Protein AF-A0A5B9PBI0-F1 (afdb_monomer_lite)

Secondary structure (DSSP, 8-state):
----S--HHHHHHHHHHHT--GGG-SPPPHHHHHHHHHHHHH--SSSSPPPHHHHHHHHHHHHTTPPB-B--SSS-----GGGB--B-GGG--HHHHHHHHHHHHHHHHHHHHHB-HHHHHHHHHTT--TTSPPPHHHHHHHHHHHHS-EEEEBSSPPPHHHHHHHHHTTEEEE----PPTT----SS--HHHIIIIIGGGGGSHHHHHHHHHHHHHHHHHHHHHHHHHTT---HHHHHHHHHHHHHHHHHHHHHHIIIIITEEEEETTEEEE--HHHHT-HHHHHHHHH-SSSEEEEE-TTSHHHHHHHHTB---SSS--SEEEEES-HHHHTT--HHHHHHHHHHHTTS--B-TTEEPTT-EEEE--TT-EETTHHHHHHHTT----HHHHHHHHHHHHHHHH---GGGGGGSSSPPPPPPHHHHHHHHHHH-

Radius of gyration: 23.29 Å; chains: 1; bounding box: 59×55×71 Å

Sequence (435 aa):
MSISIFNQDDYQRFADQNGIELSAVGPIPHDELVALLSQTLDNEDVPWPIPVEKRQSYLEACAAGEQFSIGEFTDLTVDLKHYANSQNYDGYTFEEHLSWACLVAQQQKTKHEFACREYLQGEALFEIGAAMIPNYWLLNARIYQQTGWQLATVKEIIPAELFFTCHSRRFFPVTTFMRPLGTDYLEEPDIGHDVAGHVATFTIPAVANVMQNHGRARDLIYERRDQRLVGVTDAIEIQAINKHADQLLTYAGRIYWFTVEFGLVMQDGEVRDFGAGILSSPGETKYSIQNDESNRILIDPQQDADLLRLANTDYLISEFQKTYFVSESFDRLDTLTPQRILEASEKAMSLPDFTWREIVPGDRVLNVGRTATSVNEKYYRLMAGQQMDDCLRRTALGNLKMFAEGFDRELLKQFRAAPPEIPDNALDWYRASQT

Foldseek 3Di:
DPDDPDDPVRLVVLCVVLV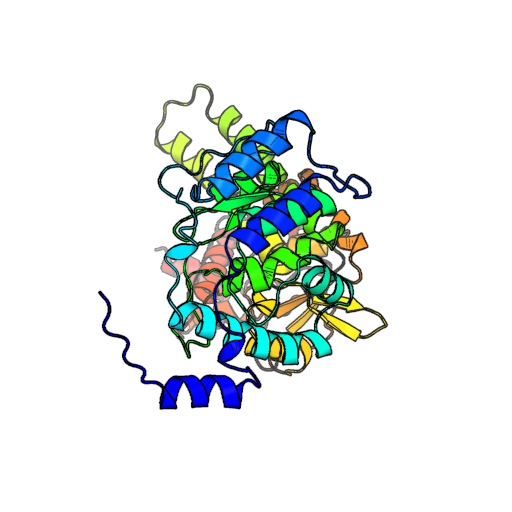HDLVLQDADDLVRVLVLLLVLQPDPVFPFRQDPVVSVVLSVCSNVQHFAAKDDSDPDDADPDPFTDTANPVPDDSQLSSQLLSLLSLLCVLCVVFADPLLVVLCVQLVSHSRGQDRQSNSQSSLCRHQVAGEGEGAWDDDLLRQLLCLLVRYHYAYRGGDGRPDQDDLIDHSLLRPQQQSSLSSLVLLSLLSNQLSVLLVVLVVVLVVLCVPDDDPVSNVVSVVLSVLLNLLLVLLCCLPQAQAWEDDPNAIHDNHSVQSSHSVLSCCSGPNQAAWEFEDQLLALQRSLLSSQEDFDSPDRQRYHYYYHHSVSSNSSGSVSSSVSSVLSLQDQHAYSQEDFPPTRTPHRHPSHDHRAVLLVCVLVVHDDPPRSVCRLLVLLVSVLVDGDQVSLVSHSHRGDDHDPVSNVSSVVVVD

InterPro domains:
  IPR001273 Aromatic amino acid hydroxylase [PTHR11473] (91-333)
  IPR019774 Aromatic amino acid hydroxylase, C-terminal [PF00351] (74-332)
  IPR019774 Aromatic amino acid hydroxylase, C-terminal [PS51410] (92-390)
  IPR036329 Aromatic amino acid monoxygenase, C-terminal domain superfamily [SSF56534] (79-364)
  IPR036951 Aromatic amino acid hydroxylase superfamily [G3DSA:1.10.800.10] (71-379)

Structure (mmCIF, N/CA/C/O backbone):
data_AF-A0A5B9PBI0-F1
#
_entry.id   AF-A0A5B9PBI0-F1
#
loop_
_atom_site.group_PDB
_atom_site.id
_atom_site.type_symbol
_atom_site.label_atom_id
_atom_site.label_alt_id
_atom_site.label_comp_id
_atom_site.label_asym_id
_atom_site.label_entity_id
_atom_site.label_seq_id
_atom_site.pdbx_PDB_ins_code
_atom_site.Cartn_x
_atom_site.Cartn_y
_atom_site.Cartn_z
_atom_site.occupancy
_atom_site.B_iso_or_equiv
_atom_site.auth_seq_id
_atom_site.auth_comp_id
_atom_site.auth_asym_id
_atom_site.auth_atom_id
_atom_site.pdbx_PDB_model_num
ATOM 1 N N . MET A 1 1 ? 32.936 1.808 -3.211 1.00 37.88 1 MET A N 1
ATOM 2 C CA . MET A 1 1 ? 33.162 0.489 -3.834 1.00 37.88 1 MET A CA 1
ATOM 3 C C . MET A 1 1 ? 32.869 -0.562 -2.783 1.00 37.88 1 MET A C 1
ATOM 5 O O . MET A 1 1 ? 33.716 -0.800 -1.930 1.00 37.88 1 MET A O 1
ATOM 9 N N . SER A 1 2 ? 31.646 -1.095 -2.776 1.00 44.25 2 SER A N 1
ATOM 10 C CA . SER A 1 2 ? 31.356 -2.322 -2.033 1.00 44.25 2 SER A CA 1
ATOM 11 C C . SER A 1 2 ? 32.075 -3.460 -2.758 1.00 44.25 2 SER A C 1
ATOM 13 O O . SER A 1 2 ? 31.956 -3.572 -3.978 1.00 44.25 2 SER A O 1
ATOM 15 N N . ILE A 1 3 ? 32.903 -4.226 -2.052 1.00 54.62 3 ILE A N 1
ATOM 16 C CA . ILE A 1 3 ? 33.496 -5.448 -2.599 1.00 54.62 3 ILE A CA 1
ATOM 17 C C . ILE A 1 3 ? 32.360 -6.467 -2.597 1.00 54.62 3 ILE A C 1
ATOM 19 O O . ILE A 1 3 ? 31.898 -6.827 -1.515 1.00 54.62 3 ILE A O 1
ATOM 23 N N . SER A 1 4 ? 31.890 -6.888 -3.776 1.00 67.62 4 SER A N 1
ATOM 24 C CA . SER A 1 4 ? 30.885 -7.951 -3.843 1.00 67.62 4 SER A CA 1
ATOM 25 C C . SER A 1 4 ? 31.421 -9.188 -3.125 1.00 67.62 4 SER A C 1
ATOM 27 O O . SER A 1 4 ? 32.559 -9.614 -3.345 1.00 67.62 4 SER A O 1
ATOM 29 N N . ILE A 1 5 ? 30.606 -9.721 -2.220 1.00 80.62 5 ILE A N 1
ATOM 30 C CA . ILE A 1 5 ? 30.918 -10.925 -1.447 1.00 80.62 5 ILE A CA 1
ATOM 31 C C . ILE A 1 5 ? 30.677 -12.204 -2.258 1.00 80.62 5 ILE A C 1
ATOM 33 O O . ILE A 1 5 ? 31.094 -13.278 -1.825 1.00 80.62 5 ILE A O 1
ATOM 37 N N . PHE A 1 6 ? 30.028 -12.088 -3.420 1.00 86.62 6 PHE A N 1
ATOM 38 C CA . PHE A 1 6 ? 29.680 -13.193 -4.300 1.00 86.62 6 PHE A CA 1
ATOM 39 C C . PHE A 1 6 ? 30.670 -13.305 -5.461 1.00 86.62 6 PHE A C 1
ATOM 41 O O . PHE A 1 6 ? 31.117 -12.314 -6.043 1.00 86.62 6 PHE A O 1
ATOM 48 N N . ASN A 1 7 ? 31.015 -14.542 -5.810 1.00 89.75 7 ASN A N 1
ATOM 49 C CA . ASN A 1 7 ? 31.780 -14.844 -7.018 1.00 89.75 7 ASN A CA 1
ATOM 50 C C . ASN A 1 7 ? 30.854 -15.368 -8.136 1.00 89.75 7 ASN A C 1
ATOM 52 O O . ASN A 1 7 ? 29.651 -15.534 -7.947 1.00 89.75 7 ASN A O 1
ATOM 56 N N . GLN A 1 8 ? 31.423 -15.648 -9.312 1.00 90.38 8 GLN A N 1
ATOM 57 C CA . GLN A 1 8 ? 30.668 -16.161 -10.464 1.00 90.38 8 GLN A CA 1
ATOM 58 C C . GLN A 1 8 ? 29.930 -17.483 -10.185 1.00 90.38 8 GLN A C 1
ATOM 60 O O . GLN A 1 8 ? 28.803 -17.654 -10.645 1.00 90.38 8 GLN A O 1
ATOM 65 N N . ASP A 1 9 ? 30.511 -18.389 -9.394 1.00 92.62 9 ASP A N 1
ATOM 66 C CA . ASP A 1 9 ? 29.863 -19.659 -9.043 1.00 92.62 9 ASP A CA 1
ATOM 67 C C . ASP A 1 9 ? 28.656 -19.439 -8.115 1.00 92.62 9 ASP A C 1
ATOM 69 O O . ASP A 1 9 ? 27.675 -20.184 -8.174 1.00 92.62 9 ASP A O 1
ATOM 73 N N . ASP A 1 10 ? 28.704 -18.416 -7.256 1.00 93.88 10 ASP A N 1
ATOM 74 C CA . ASP A 1 10 ? 27.564 -18.036 -6.421 1.00 93.88 10 ASP A CA 1
ATOM 75 C C . ASP A 1 10 ? 26.436 -17.427 -7.265 1.00 93.88 10 ASP A C 1
ATOM 77 O O . ASP A 1 10 ? 25.282 -17.823 -7.100 1.00 93.88 10 ASP A O 1
ATOM 81 N N . TYR A 1 11 ? 26.753 -16.545 -8.221 1.00 94.69 11 TYR A N 1
ATOM 82 C CA . TYR A 1 11 ? 25.757 -15.999 -9.152 1.00 94.69 11 TYR A CA 1
ATOM 83 C C . TYR A 1 11 ? 25.074 -17.088 -9.977 1.00 94.69 11 TYR A C 1
ATOM 85 O O . TYR A 1 11 ? 23.845 -17.105 -10.064 1.00 94.69 11 TYR A O 1
ATOM 93 N N . GLN A 1 12 ? 25.847 -18.034 -10.522 1.00 95.25 12 GLN A N 1
ATOM 94 C CA . GLN A 1 12 ? 25.289 -19.159 -11.272 1.00 95.25 12 GLN A CA 1
ATOM 95 C C . GLN A 1 12 ? 24.350 -19.994 -10.399 1.00 95.25 12 GLN A C 1
ATOM 97 O O . GLN A 1 12 ? 23.269 -20.368 -10.844 1.00 95.25 12 GLN A O 1
ATOM 102 N N . ARG A 1 13 ? 24.701 -20.218 -9.126 1.00 95.25 13 ARG A N 1
ATOM 103 C CA . ARG A 1 13 ? 23.843 -20.954 -8.188 1.00 95.25 13 ARG A CA 1
ATOM 104 C C . ARG A 1 13 ? 22.501 -20.257 -7.959 1.00 95.25 13 ARG A C 1
ATOM 106 O O . ARG A 1 13 ? 21.473 -20.930 -7.978 1.00 95.25 13 ARG A O 1
ATOM 113 N N . PHE A 1 14 ? 22.499 -18.940 -7.743 1.00 94.50 14 PHE A N 1
ATOM 114 C CA . PHE A 1 14 ? 21.257 -18.173 -7.589 1.00 94.50 14 PHE A CA 1
ATOM 115 C C . PHE A 1 14 ? 20.403 -18.210 -8.858 1.00 94.50 14 PHE A C 1
ATOM 117 O O . PHE A 1 14 ? 19.185 -18.384 -8.777 1.00 94.50 14 PHE A O 1
ATOM 124 N N . ALA A 1 15 ? 21.034 -18.092 -10.024 1.00 94.00 15 ALA A N 1
ATOM 125 C CA . ALA A 1 15 ? 20.343 -18.148 -11.301 1.00 94.00 15 ALA A CA 1
ATOM 126 C C . ALA A 1 15 ? 19.717 -19.527 -11.557 1.00 94.00 15 ALA A C 1
ATOM 128 O O . ALA A 1 15 ? 18.517 -19.611 -11.820 1.00 94.00 15 ALA A O 1
ATOM 129 N N . ASP A 1 16 ? 20.473 -20.609 -11.353 1.00 94.94 16 ASP A N 1
ATOM 130 C CA . ASP A 1 16 ? 20.004 -21.989 -11.532 1.00 94.94 16 ASP A CA 1
ATOM 131 C C . ASP A 1 16 ? 18.820 -22.321 -10.612 1.00 94.94 16 ASP A C 1
ATOM 133 O O . ASP A 1 16 ? 17.833 -22.916 -11.046 1.00 94.94 16 ASP A O 1
ATOM 137 N N . GLN A 1 17 ? 18.876 -21.901 -9.341 1.00 93.69 17 GLN A N 1
ATOM 138 C CA . GLN A 1 17 ? 17.787 -22.110 -8.374 1.00 93.69 17 GLN A CA 1
ATOM 139 C C . GLN A 1 17 ? 16.475 -21.440 -8.801 1.00 93.69 17 GLN A C 1
ATOM 141 O O . GLN A 1 17 ? 15.384 -21.909 -8.455 1.00 93.69 17 GLN A O 1
ATOM 146 N N . ASN A 1 18 ? 16.572 -20.347 -9.554 1.00 92.38 18 ASN A N 1
ATOM 147 C CA . ASN A 1 18 ? 15.430 -19.547 -9.968 1.00 92.38 18 ASN A CA 1
ATOM 148 C C . ASN A 1 18 ? 15.062 -19.731 -11.447 1.00 92.38 18 ASN A C 1
ATOM 150 O O . ASN A 1 18 ? 14.018 -19.231 -11.855 1.00 92.38 18 ASN A O 1
ATOM 154 N N . GLY A 1 19 ? 15.826 -20.523 -12.208 1.00 93.56 19 GLY A N 1
ATOM 155 C CA . GLY A 1 19 ? 15.588 -20.771 -13.632 1.00 93.56 19 GLY A CA 1
ATOM 156 C C . GLY A 1 19 ? 15.931 -19.572 -14.520 1.00 93.56 19 GLY A C 1
ATOM 157 O O . GLY A 1 19 ? 15.242 -19.334 -15.506 1.00 93.56 19 GLY A O 1
ATOM 158 N N . ILE A 1 20 ? 16.953 -18.801 -14.145 1.00 94.25 20 ILE A N 1
ATOM 159 C CA . ILE A 1 20 ? 17.380 -17.576 -14.831 1.00 94.25 20 ILE A CA 1
ATOM 160 C C . ILE A 1 20 ? 18.617 -17.876 -15.676 1.00 94.25 20 ILE A C 1
ATOM 162 O O . ILE A 1 20 ? 19.564 -18.501 -15.203 1.00 94.25 20 ILE A O 1
ATOM 166 N N . GLU A 1 21 ? 18.651 -17.386 -16.914 1.00 93.44 21 GLU A N 1
ATOM 167 C CA . GLU A 1 21 ? 19.882 -17.371 -17.705 1.00 93.44 21 GLU A CA 1
ATOM 168 C C . GLU A 1 21 ? 20.699 -16.118 -17.370 1.00 93.44 21 GLU A C 1
ATOM 170 O O . GLU A 1 21 ? 20.256 -15.003 -17.639 1.00 93.44 21 GLU A O 1
ATOM 175 N N . LEU A 1 22 ? 21.910 -16.273 -16.817 1.00 93.00 22 LEU A N 1
ATOM 176 C CA . LEU A 1 22 ? 22.753 -15.129 -16.427 1.00 93.00 22 LEU A CA 1
ATOM 177 C C . LEU A 1 22 ? 23.044 -14.163 -17.586 1.00 93.00 22 LEU A C 1
ATOM 179 O O . LEU A 1 22 ? 23.183 -12.967 -17.360 1.00 93.00 22 LEU A O 1
ATOM 183 N N . SER A 1 23 ? 23.121 -14.659 -18.824 1.00 91.50 23 SER A N 1
ATOM 184 C CA . SER A 1 23 ? 23.330 -13.825 -20.015 1.00 91.50 23 SER A CA 1
ATOM 185 C C . SER A 1 23 ? 22.153 -12.907 -20.343 1.00 91.50 23 SER A C 1
ATOM 187 O O . SER A 1 23 ? 22.334 -11.960 -21.102 1.00 91.50 23 SER A O 1
ATOM 189 N N . ALA A 1 24 ? 20.966 -13.190 -19.803 1.00 90.06 24 ALA A N 1
ATOM 190 C CA . ALA A 1 24 ? 19.782 -12.348 -19.937 1.00 90.06 24 ALA A CA 1
ATOM 191 C C . ALA A 1 24 ? 19.660 -11.311 -18.804 1.00 90.06 24 ALA A C 1
ATOM 193 O O . ALA A 1 24 ? 18.776 -10.460 -18.859 1.00 90.06 24 ALA A O 1
ATOM 194 N N . VAL A 1 25 ? 20.527 -11.377 -17.784 1.00 94.44 25 VAL A N 1
ATOM 195 C CA . VAL A 1 25 ? 20.529 -10.443 -16.654 1.00 94.44 25 VAL A CA 1
ATOM 196 C C . VAL A 1 25 ? 21.421 -9.252 -16.975 1.00 94.44 25 VAL A C 1
ATOM 198 O O . VAL A 1 25 ? 22.635 -9.381 -17.135 1.00 94.44 25 VAL A O 1
ATOM 201 N N . GLY A 1 26 ? 20.822 -8.070 -17.021 1.00 90.94 26 GLY A N 1
ATOM 202 C CA . GLY A 1 26 ? 21.543 -6.826 -17.249 1.00 90.94 26 GLY A CA 1
ATOM 203 C C . GLY A 1 26 ? 20.601 -5.674 -17.571 1.00 90.94 26 GLY A C 1
ATOM 204 O O . GLY A 1 26 ? 19.405 -5.896 -17.742 1.00 90.94 26 GLY A O 1
ATOM 205 N N . PRO A 1 27 ? 21.110 -4.438 -17.627 1.00 93.38 27 PRO A N 1
ATOM 206 C CA . PRO A 1 27 ? 20.304 -3.300 -18.037 1.00 93.38 27 PRO A CA 1
ATOM 207 C C . PRO A 1 27 ? 19.890 -3.436 -19.505 1.00 93.38 27 PRO A C 1
ATOM 209 O O . PRO A 1 27 ? 20.622 -4.005 -20.321 1.00 93.38 27 PRO A O 1
ATOM 212 N N . ILE A 1 28 ? 18.743 -2.854 -19.852 1.00 92.88 28 ILE A N 1
ATOM 213 C CA . ILE A 1 28 ? 18.378 -2.659 -21.256 1.00 92.88 28 ILE A CA 1
ATOM 214 C C . ILE A 1 28 ? 19.453 -1.797 -21.950 1.00 92.88 28 ILE A C 1
ATOM 216 O O . ILE A 1 28 ? 19.866 -0.778 -21.387 1.00 92.88 28 ILE A O 1
ATOM 220 N N . PRO A 1 29 ? 19.931 -2.162 -23.156 1.00 94.38 29 PRO A N 1
ATOM 221 C CA . PRO A 1 29 ? 20.847 -1.313 -23.912 1.00 94.38 29 PRO A CA 1
ATOM 222 C C . PRO A 1 29 ? 20.249 0.074 -24.182 1.00 94.38 29 PRO A C 1
ATOM 224 O O . PRO A 1 29 ? 19.087 0.183 -24.565 1.00 94.38 29 PRO A O 1
ATOM 227 N N . HIS A 1 30 ? 21.050 1.137 -24.044 1.00 95.62 30 HIS A N 1
ATOM 228 C CA . HIS A 1 30 ? 20.573 2.526 -24.173 1.00 95.62 30 HIS A CA 1
ATOM 229 C C . HIS A 1 30 ? 19.847 2.809 -25.496 1.00 95.62 30 HIS A C 1
ATOM 231 O O . HIS A 1 30 ? 18.765 3.389 -25.500 1.00 95.62 30 HIS A O 1
ATOM 237 N N . ASP A 1 31 ? 20.395 2.347 -26.623 1.00 97.06 31 ASP A N 1
ATOM 238 C CA . ASP A 1 31 ? 19.772 2.543 -27.940 1.00 97.06 31 ASP A CA 1
ATOM 239 C C . ASP A 1 31 ? 18.413 1.827 -28.051 1.00 97.06 31 ASP A C 1
ATOM 241 O O . ASP A 1 31 ? 17.484 2.339 -28.678 1.00 97.06 31 ASP A O 1
ATOM 245 N N . GLU A 1 32 ? 18.278 0.657 -27.417 1.00 96.50 32 GLU A N 1
ATOM 246 C CA . GLU A 1 32 ? 17.023 -0.099 -27.363 1.00 96.50 32 GLU A CA 1
ATOM 247 C C . GLU A 1 32 ? 16.000 0.603 -26.463 1.00 96.50 32 GLU A C 1
ATOM 249 O O . GLU A 1 32 ? 14.848 0.771 -26.863 1.00 96.50 32 GLU A O 1
ATOM 254 N N . LEU A 1 33 ? 16.431 1.092 -25.296 1.00 96.88 33 LEU A N 1
ATOM 255 C CA . LEU A 1 33 ? 15.607 1.887 -24.386 1.00 96.88 33 LEU A CA 1
ATOM 256 C C . LEU A 1 33 ? 15.020 3.115 -25.087 1.00 96.88 33 LEU A C 1
ATOM 258 O O . LEU A 1 33 ? 13.811 3.333 -25.026 1.00 96.88 33 LEU A O 1
ATOM 262 N N . VAL A 1 34 ? 15.857 3.903 -25.765 1.00 98.25 34 VAL A N 1
ATOM 263 C CA . VAL A 1 34 ? 15.421 5.120 -26.466 1.00 98.25 34 VAL A CA 1
ATOM 264 C C . VAL A 1 34 ? 14.460 4.778 -27.608 1.00 98.25 34 VAL A C 1
ATOM 266 O O . VAL A 1 34 ? 13.448 5.461 -27.779 1.00 98.25 34 VAL A O 1
ATOM 269 N N . ALA A 1 35 ? 14.720 3.703 -28.359 1.00 98.31 35 ALA A N 1
ATOM 270 C CA . ALA A 1 35 ? 13.834 3.253 -29.431 1.00 98.31 35 ALA A CA 1
ATOM 271 C C . ALA A 1 35 ? 12.460 2.800 -28.905 1.00 98.31 35 ALA A C 1
ATOM 273 O O . ALA A 1 35 ? 11.428 3.236 -29.424 1.00 98.31 35 ALA A O 1
ATOM 274 N N . LEU A 1 36 ? 12.433 1.977 -27.850 1.00 97.50 36 LEU A N 1
ATOM 275 C CA . LEU A 1 36 ? 11.195 1.527 -27.206 1.00 97.50 36 LEU A CA 1
ATOM 276 C C . LEU A 1 36 ? 10.428 2.687 -26.577 1.00 97.50 36 LEU A C 1
ATOM 278 O O . LEU A 1 36 ? 9.198 2.732 -26.668 1.00 97.50 36 LEU A O 1
ATOM 282 N N . LEU A 1 37 ? 11.136 3.634 -25.956 1.00 98.25 37 LEU A N 1
ATOM 283 C CA . LEU A 1 37 ? 10.512 4.817 -25.385 1.00 98.25 37 LEU A CA 1
ATOM 284 C C . LEU A 1 37 ? 9.871 5.659 -26.487 1.00 98.25 37 LEU A C 1
ATOM 286 O O . LEU A 1 37 ? 8.696 5.980 -26.365 1.00 98.25 37 LEU A O 1
ATOM 290 N N . SER A 1 38 ? 10.579 5.943 -27.585 1.00 98.38 38 SER A N 1
ATOM 291 C CA . SER A 1 38 ? 10.011 6.672 -28.728 1.00 98.38 38 SER A CA 1
ATOM 292 C C . SER A 1 38 ? 8.742 5.997 -29.252 1.00 98.38 38 SER A C 1
ATOM 294 O O . SER A 1 38 ? 7.718 6.656 -29.405 1.00 98.38 38 SER A O 1
ATOM 296 N N . GLN A 1 39 ? 8.778 4.675 -29.458 1.00 97.81 39 GLN A N 1
ATOM 297 C CA . GLN A 1 39 ? 7.608 3.920 -29.910 1.00 97.81 39 GLN A CA 1
ATOM 298 C C . GLN A 1 39 ? 6.450 4.002 -28.909 1.00 97.81 39 GLN A C 1
ATOM 300 O O . GLN A 1 39 ? 5.295 4.135 -29.312 1.00 97.81 39 GLN A O 1
ATOM 305 N N . THR A 1 40 ? 6.753 3.917 -27.612 1.00 97.44 40 THR A N 1
ATOM 306 C CA . THR A 1 40 ? 5.751 4.032 -26.552 1.00 97.44 40 THR A CA 1
ATOM 307 C C . THR A 1 40 ? 5.120 5.421 -26.597 1.00 97.44 40 THR A C 1
ATOM 309 O O . THR A 1 40 ? 3.905 5.515 -26.705 1.00 97.44 40 THR A O 1
ATOM 312 N N . LEU A 1 41 ? 5.919 6.493 -26.604 1.00 97.75 41 LEU A N 1
ATOM 313 C CA . LEU A 1 41 ? 5.444 7.881 -26.645 1.00 97.75 41 LEU A CA 1
ATOM 314 C C . LEU A 1 41 ? 4.551 8.178 -27.862 1.00 97.75 41 LEU A C 1
ATOM 316 O O . LEU A 1 41 ? 3.587 8.932 -27.729 1.00 97.75 41 LEU A O 1
ATOM 320 N N . ASP A 1 42 ? 4.848 7.582 -29.019 1.00 97.00 42 ASP A N 1
ATOM 321 C CA . ASP A 1 42 ? 4.096 7.777 -30.266 1.00 97.00 42 ASP A CA 1
ATOM 322 C C . ASP A 1 42 ? 2.789 6.972 -30.343 1.00 97.00 42 ASP A C 1
ATOM 324 O O . ASP A 1 42 ? 1.966 7.213 -31.230 1.00 97.00 42 ASP A O 1
ATOM 328 N N . ASN A 1 43 ? 2.567 6.023 -29.428 1.00 96.44 43 ASN A N 1
ATOM 329 C CA . ASN A 1 43 ? 1.335 5.246 -29.404 1.00 96.44 43 ASN A CA 1
ATOM 330 C C . ASN A 1 43 ? 0.159 6.075 -28.856 1.00 96.44 43 ASN A C 1
ATOM 332 O O . ASN A 1 43 ? 0.118 6.434 -27.679 1.00 96.44 43 ASN A O 1
ATOM 336 N N . GLU A 1 44 ? -0.828 6.343 -29.709 1.00 96.62 44 GLU A N 1
ATOM 337 C CA . GLU A 1 44 ? -2.052 7.069 -29.342 1.00 96.62 44 GLU A CA 1
ATOM 338 C C . GLU A 1 44 ? -3.265 6.152 -29.138 1.00 96.62 44 GLU A C 1
ATOM 340 O O . GLU A 1 44 ? -4.288 6.608 -28.627 1.00 96.62 44 GLU A O 1
ATOM 345 N N . ASP A 1 45 ? -3.159 4.865 -29.488 1.00 96.50 45 ASP A N 1
ATOM 346 C CA . ASP A 1 45 ? -4.217 3.865 -29.286 1.00 96.50 45 ASP A CA 1
ATOM 347 C C . ASP A 1 45 ? -4.145 3.281 -27.868 1.00 96.50 45 ASP A C 1
ATOM 349 O O . ASP A 1 45 ? -3.893 2.097 -27.641 1.00 96.50 45 ASP A O 1
ATOM 353 N N . VAL A 1 46 ? -4.278 4.173 -26.888 1.00 96.19 46 VAL A N 1
ATOM 354 C CA . VAL A 1 46 ? -4.181 3.882 -25.455 1.00 96.19 46 VAL A CA 1
ATOM 355 C C . VAL A 1 46 ? -5.185 4.737 -24.676 1.00 96.19 46 VAL A C 1
ATOM 357 O O . VAL A 1 46 ? -5.567 5.812 -25.144 1.00 96.19 46 VAL A O 1
ATOM 360 N N . PRO A 1 47 ? -5.618 4.315 -23.473 1.00 96.00 47 PRO A N 1
ATOM 361 C CA . PRO A 1 47 ? -6.584 5.080 -22.681 1.00 96.00 47 PRO A CA 1
ATOM 362 C C . PRO A 1 47 ? -6.144 6.516 -22.337 1.00 96.00 47 PRO A C 1
ATOM 364 O O . PRO A 1 47 ? -6.990 7.406 -22.246 1.00 96.00 47 PRO A O 1
ATOM 367 N N . TRP A 1 48 ? -4.839 6.746 -22.154 1.00 96.81 48 TRP A N 1
ATOM 368 C CA . TRP A 1 48 ? -4.250 8.038 -21.780 1.00 96.81 48 TRP A CA 1
ATOM 369 C C . TRP A 1 48 ? -3.067 8.393 -22.697 1.00 96.81 48 TRP A C 1
ATOM 371 O O . TRP A 1 48 ? -1.910 8.248 -22.301 1.00 96.81 48 TRP A O 1
ATOM 381 N N . PRO A 1 49 ? -3.304 8.847 -23.939 1.00 97.44 49 PRO A N 1
ATOM 382 C CA . PRO A 1 49 ? -2.211 9.197 -24.840 1.00 97.44 49 PRO A CA 1
ATOM 383 C C . PRO A 1 49 ? -1.352 10.313 -24.235 1.00 97.44 49 PRO A C 1
ATOM 385 O O . PRO A 1 49 ? -1.870 11.291 -23.692 1.00 97.44 49 PRO A O 1
ATOM 388 N N . ILE A 1 50 ? -0.028 10.174 -24.331 1.00 97.56 50 ILE A N 1
ATOM 389 C CA . ILE A 1 50 ? 0.909 11.165 -23.791 1.00 97.56 50 ILE A CA 1
ATOM 390 C C . ILE A 1 50 ? 0.775 12.467 -24.597 1.00 97.56 50 ILE A C 1
ATOM 392 O O . ILE A 1 50 ? 0.799 12.399 -25.835 1.00 97.56 50 ILE A O 1
ATOM 396 N N . PRO A 1 51 ? 0.655 13.646 -23.950 1.00 96.12 51 PRO A N 1
ATOM 397 C CA . PRO A 1 51 ? 0.506 14.915 -24.660 1.00 96.12 51 PRO A CA 1
ATOM 398 C C . PRO A 1 51 ? 1.668 15.168 -25.625 1.00 96.12 51 PRO A C 1
ATOM 400 O O . PRO A 1 51 ? 2.834 15.043 -25.246 1.00 96.12 51 PRO A O 1
ATOM 403 N N . VAL A 1 52 ? 1.354 15.520 -26.876 1.00 95.25 52 VAL A N 1
ATOM 404 C CA . VAL A 1 52 ? 2.332 15.661 -27.974 1.00 95.25 52 VAL A CA 1
ATOM 405 C C . VAL A 1 52 ? 3.450 16.637 -27.604 1.00 95.25 52 VAL A C 1
ATOM 407 O O . VAL A 1 52 ? 4.623 16.373 -27.860 1.00 95.25 52 VAL A O 1
ATOM 410 N N . GLU A 1 53 ? 3.102 17.733 -26.936 1.00 95.69 53 GLU A N 1
ATOM 411 C CA . GLU A 1 53 ? 4.020 18.774 -26.481 1.00 95.69 53 GLU A CA 1
ATOM 412 C C . GLU A 1 53 ? 5.001 18.321 -25.388 1.00 95.69 53 GLU A C 1
ATOM 414 O O . GLU A 1 53 ? 6.003 18.996 -25.168 1.00 95.69 53 GLU A O 1
ATOM 419 N N . LYS A 1 54 ? 4.739 17.190 -24.717 1.00 96.19 54 LYS A N 1
ATOM 420 C CA . LYS A 1 54 ? 5.609 16.614 -23.677 1.00 96.19 54 LYS A CA 1
ATOM 421 C C . LYS A 1 54 ? 6.526 15.509 -24.213 1.00 96.19 54 LYS A C 1
ATOM 423 O O . LYS A 1 54 ? 7.544 15.222 -23.590 1.00 96.19 54 LYS A O 1
ATOM 428 N N . ARG A 1 55 ? 6.187 14.881 -25.350 1.00 96.94 55 ARG A N 1
ATOM 429 C CA . ARG A 1 55 ? 6.897 13.695 -25.878 1.00 96.94 55 ARG A CA 1
ATOM 430 C C . ARG A 1 55 ? 8.357 13.992 -26.200 1.00 96.94 55 ARG A C 1
ATOM 432 O O . ARG A 1 55 ? 9.238 13.267 -25.751 1.00 96.94 55 ARG A O 1
ATOM 439 N N . GLN A 1 56 ? 8.605 15.066 -26.951 1.00 96.94 56 GLN A N 1
ATOM 440 C CA . GLN A 1 56 ? 9.946 15.376 -27.449 1.00 96.94 56 GLN A CA 1
ATOM 441 C C . GLN A 1 56 ? 10.926 15.645 -26.303 1.00 96.94 56 GLN A C 1
ATOM 443 O O . GLN A 1 56 ? 11.985 15.030 -26.263 1.00 96.94 56 GLN A O 1
ATOM 448 N N . SER A 1 57 ? 10.561 16.502 -25.344 1.00 96.62 57 SER A N 1
ATOM 449 C CA . SER A 1 57 ? 11.430 16.813 -24.203 1.00 96.62 57 SER A CA 1
ATOM 450 C C . SER A 1 57 ? 11.670 15.595 -23.310 1.00 96.62 57 SER A C 1
ATOM 452 O O . SER A 1 57 ? 12.785 15.397 -22.841 1.00 96.62 57 SER A O 1
ATOM 454 N N . TYR A 1 58 ? 10.650 14.751 -23.115 1.00 97.94 58 TYR A N 1
ATOM 455 C CA . TYR A 1 58 ? 10.772 13.516 -22.337 1.00 97.94 58 TYR A CA 1
ATOM 456 C C . TYR A 1 58 ? 11.736 12.516 -22.995 1.00 97.94 58 TYR A C 1
ATOM 458 O O . TYR A 1 58 ? 12.591 11.932 -22.329 1.00 97.94 58 TYR A O 1
ATOM 466 N N . LEU A 1 59 ? 11.634 12.350 -24.319 1.00 98.31 59 LEU A N 1
ATOM 467 C CA . LEU A 1 59 ? 12.537 11.497 -25.091 1.00 98.31 59 LEU A CA 1
ATOM 468 C C . LEU A 1 59 ? 13.967 12.045 -25.101 1.00 98.31 59 LEU A C 1
ATOM 470 O O . LEU A 1 59 ? 14.909 11.277 -24.929 1.00 98.31 59 LEU A O 1
ATOM 474 N N . GLU A 1 60 ? 14.136 13.356 -25.294 1.00 98.12 60 GLU A N 1
ATOM 475 C CA . GLU A 1 60 ? 15.446 14.015 -25.308 1.00 98.12 60 GLU A CA 1
ATOM 476 C C . GLU A 1 60 ? 16.171 13.877 -23.966 1.00 98.12 60 GLU A C 1
ATOM 478 O O . GLU A 1 60 ? 17.354 13.537 -23.962 1.00 98.12 60 GLU A O 1
ATOM 483 N N . ALA A 1 61 ? 15.468 14.060 -22.843 1.00 97.75 61 ALA A N 1
ATOM 484 C CA . ALA A 1 61 ? 16.030 13.877 -21.506 1.00 97.75 61 ALA A CA 1
ATOM 485 C C . ALA A 1 61 ? 16.502 12.428 -21.282 1.00 97.75 61 ALA A C 1
ATOM 487 O O . ALA A 1 61 ? 17.648 12.195 -20.889 1.00 97.75 61 ALA A O 1
ATOM 488 N N . CYS A 1 62 ? 15.666 11.438 -21.624 1.00 97.62 62 CYS A N 1
ATOM 489 C CA . CYS A 1 62 ? 16.061 10.028 -21.566 1.00 97.62 62 CYS A CA 1
ATOM 490 C C . CYS A 1 62 ? 17.267 9.737 -22.477 1.00 97.62 62 CYS A C 1
ATOM 492 O O . CYS A 1 62 ? 18.224 9.092 -22.052 1.00 97.62 62 CYS A O 1
ATOM 494 N N . ALA A 1 63 ? 17.254 10.219 -23.723 1.00 97.75 63 ALA A N 1
ATOM 495 C CA . ALA A 1 63 ? 18.319 9.974 -24.696 1.00 97.75 63 ALA A CA 1
ATOM 496 C C . ALA A 1 63 ? 19.653 10.624 -24.297 1.00 97.75 63 ALA A C 1
ATOM 498 O O . ALA A 1 63 ? 20.714 10.076 -24.605 1.00 97.75 63 ALA A O 1
ATOM 499 N N . ALA A 1 64 ? 19.604 11.754 -23.586 1.00 97.31 64 ALA A N 1
ATOM 500 C CA . ALA A 1 64 ? 20.766 12.432 -23.021 1.00 97.31 64 ALA A CA 1
ATOM 501 C C . ALA A 1 64 ? 21.352 11.729 -21.779 1.00 97.31 64 ALA A C 1
ATOM 503 O O . ALA A 1 64 ? 22.411 12.142 -21.301 1.00 97.31 64 ALA A O 1
ATOM 504 N N . GLY A 1 65 ? 20.702 10.675 -21.269 1.00 95.25 65 GLY A N 1
ATOM 505 C CA . GLY A 1 65 ? 21.125 9.960 -20.063 1.00 95.25 65 GLY A CA 1
ATOM 506 C C . GLY A 1 65 ? 20.773 10.698 -18.769 1.00 95.25 65 GLY A C 1
ATOM 507 O O . GLY A 1 65 ? 21.443 10.517 -17.751 1.00 95.25 65 GLY A O 1
ATOM 508 N N . GLU A 1 66 ? 19.752 11.561 -18.792 1.00 97.25 66 GLU A N 1
ATOM 509 C CA . GLU A 1 66 ? 19.261 12.199 -17.573 1.00 97.25 66 GLU A CA 1
ATOM 510 C C . GLU A 1 66 ? 18.613 11.170 -16.636 1.00 97.25 66 GLU A C 1
ATOM 512 O O . GLU A 1 66 ? 17.968 10.204 -17.055 1.00 97.25 66 GLU A O 1
ATOM 517 N N . GLN A 1 67 ? 18.774 11.381 -15.331 1.00 96.88 67 GLN A N 1
ATOM 518 C CA . GLN A 1 67 ? 18.204 10.493 -14.323 1.00 96.88 67 GLN A CA 1
ATOM 519 C C . GLN A 1 67 ? 16.720 10.812 -14.124 1.00 96.88 67 GLN A C 1
ATOM 521 O O . GLN A 1 67 ? 16.359 11.954 -13.836 1.00 96.88 67 GLN A O 1
ATOM 526 N N . PHE A 1 68 ? 15.863 9.795 -14.222 1.00 97.69 68 PHE A N 1
ATOM 527 C CA . PHE A 1 68 ? 14.427 9.955 -13.997 1.00 97.69 68 PHE A CA 1
ATOM 528 C C . PHE A 1 68 ? 14.151 10.347 -12.540 1.00 97.69 68 PHE A C 1
ATOM 530 O O . PHE A 1 68 ? 14.687 9.711 -11.637 1.00 97.69 68 PHE A O 1
ATOM 537 N N . SER A 1 69 ? 13.289 11.338 -12.304 1.00 95.62 69 SER A N 1
ATOM 538 C CA . SER A 1 69 ? 12.888 11.748 -10.947 1.00 95.62 69 SER A CA 1
ATOM 539 C C . SER A 1 69 ? 11.371 11.776 -10.756 1.00 95.62 69 SER A C 1
ATOM 541 O O . SER A 1 69 ? 10.824 11.160 -9.845 1.00 95.62 69 SER A O 1
ATOM 543 N N . ILE A 1 70 ? 10.653 12.464 -11.635 1.00 96.12 70 ILE A N 1
ATOM 544 C CA . ILE A 1 70 ? 9.204 12.627 -11.554 1.00 96.12 70 ILE A CA 1
ATOM 545 C C . ILE A 1 70 ? 8.596 12.517 -12.950 1.00 96.12 70 ILE A C 1
ATOM 547 O O . ILE A 1 70 ? 9.203 12.937 -13.931 1.00 96.12 70 ILE A O 1
ATOM 551 N N . GLY A 1 71 ? 7.396 11.946 -13.061 1.00 93.25 71 GLY A N 1
ATOM 552 C CA . GLY A 1 71 ? 6.660 11.957 -14.324 1.00 93.25 71 GLY A CA 1
ATOM 553 C C . GLY A 1 71 ? 6.166 13.360 -14.701 1.00 93.25 71 GLY A C 1
ATOM 554 O O . GLY A 1 71 ? 5.634 14.091 -13.866 1.00 93.25 71 GLY A O 1
ATOM 555 N N . GLU A 1 72 ? 6.277 13.725 -15.978 1.00 93.56 72 GLU A N 1
ATOM 556 C CA . GLU A 1 72 ? 6.062 15.105 -16.455 1.00 93.56 72 GLU A CA 1
ATOM 557 C C . GLU A 1 72 ? 4.899 15.257 -17.459 1.00 93.56 72 GLU A C 1
ATOM 559 O O . GLU A 1 72 ? 4.727 16.311 -18.081 1.00 93.56 72 GLU A O 1
ATOM 564 N N . PHE A 1 73 ? 4.066 14.224 -17.621 1.00 96.56 73 PHE A N 1
ATOM 565 C CA . PHE A 1 73 ? 2.955 14.183 -18.583 1.00 96.56 73 PHE A CA 1
ATOM 566 C C . PHE A 1 73 ? 1.656 14.818 -18.071 1.00 96.56 73 PHE A C 1
ATOM 568 O O . PHE A 1 73 ? 0.630 14.777 -18.752 1.00 96.56 73 PHE A O 1
ATOM 575 N N . THR A 1 74 ? 1.670 15.409 -16.876 1.00 93.88 74 THR A N 1
ATOM 576 C CA . THR A 1 74 ? 0.557 16.210 -16.352 1.00 93.88 74 THR A CA 1
ATOM 577 C C . THR A 1 74 ? 1.059 17.574 -15.896 1.00 93.88 74 THR A C 1
ATOM 579 O O . THR A 1 74 ? 2.248 17.753 -15.642 1.00 93.88 74 THR A O 1
ATOM 582 N N . ASP A 1 75 ? 0.143 18.529 -15.755 1.00 93.00 75 ASP A N 1
ATOM 583 C CA . ASP A 1 75 ? 0.446 19.836 -15.156 1.00 93.00 75 ASP A CA 1
ATOM 584 C C . ASP A 1 75 ? 0.407 19.807 -13.617 1.00 93.00 75 ASP A C 1
ATOM 586 O O . ASP A 1 75 ? 0.667 20.817 -12.959 1.00 93.00 75 ASP A O 1
ATOM 590 N N . LEU A 1 76 ? 0.062 18.660 -13.022 1.00 93.19 76 LEU A N 1
ATOM 591 C CA . LEU A 1 76 ? 0.099 18.473 -11.578 1.00 93.19 76 LEU A CA 1
ATOM 592 C C . LEU A 1 76 ? 1.540 18.241 -11.127 1.00 93.19 76 LEU A C 1
ATOM 594 O O . LEU A 1 76 ? 2.302 17.528 -11.772 1.00 93.19 76 LEU A O 1
ATOM 598 N N . THR A 1 77 ? 1.895 18.797 -9.971 1.00 90.94 77 THR A N 1
ATOM 599 C CA . THR A 1 77 ? 3.225 18.639 -9.376 1.00 90.94 77 THR A CA 1
ATOM 600 C C . THR A 1 77 ? 3.135 18.095 -7.955 1.00 90.94 77 THR A C 1
ATOM 602 O O . THR A 1 77 ? 2.141 18.277 -7.239 1.00 90.94 77 THR A O 1
ATOM 605 N N . VAL A 1 78 ? 4.195 17.418 -7.518 1.00 94.31 78 VAL A N 1
ATOM 606 C CA . VAL A 1 78 ? 4.380 16.993 -6.128 1.00 94.31 78 VAL A CA 1
ATOM 607 C C . VAL A 1 78 ? 5.734 17.481 -5.629 1.00 94.31 78 VAL A C 1
ATOM 609 O O . VAL A 1 78 ? 6.751 17.299 -6.288 1.00 94.31 78 VAL A O 1
ATOM 612 N N . ASP A 1 79 ? 5.741 18.126 -4.463 1.00 95.38 79 ASP A N 1
ATOM 613 C CA . ASP A 1 79 ? 6.974 18.471 -3.759 1.00 95.38 79 ASP A CA 1
ATOM 614 C C . ASP A 1 79 ? 7.335 17.311 -2.829 1.00 95.38 79 ASP A C 1
ATOM 616 O O . ASP A 1 79 ? 6.749 17.151 -1.755 1.00 95.38 79 ASP A O 1
ATOM 620 N N . LEU A 1 80 ? 8.295 16.493 -3.263 1.00 96.31 80 LEU A N 1
ATOM 621 C CA . LEU A 1 80 ? 8.819 15.361 -2.495 1.00 96.31 80 LEU A CA 1
ATOM 622 C C . LEU A 1 80 ? 9.753 15.805 -1.354 1.00 96.31 80 LEU A C 1
ATOM 624 O O . LEU A 1 80 ? 10.299 14.968 -0.632 1.00 96.31 80 LEU A O 1
ATOM 628 N N . LYS A 1 81 ? 9.924 17.116 -1.138 1.00 95.12 81 LYS A N 1
ATOM 629 C CA . LYS A 1 81 ? 10.752 17.706 -0.083 1.00 95.12 81 LYS A CA 1
ATOM 630 C C . LYS A 1 81 ? 12.176 17.135 -0.139 1.00 95.12 81 LYS A C 1
ATOM 632 O O . LYS A 1 81 ? 12.769 16.988 -1.201 1.00 95.12 81 LYS A O 1
ATOM 637 N N . HIS A 1 82 ? 12.738 16.790 1.016 1.00 95.94 82 HIS A N 1
ATOM 638 C CA . HIS A 1 82 ? 14.063 16.184 1.119 1.00 95.94 82 HIS A CA 1
ATOM 639 C C . HIS A 1 82 ? 14.081 14.677 0.801 1.00 95.94 82 HIS A C 1
ATOM 641 O O . HIS A 1 82 ? 15.148 14.069 0.910 1.00 95.94 82 HIS A O 1
ATOM 647 N N . TYR A 1 83 ? 12.935 14.074 0.456 1.00 96.94 83 TYR A N 1
ATOM 648 C CA . TYR A 1 83 ? 12.828 12.659 0.084 1.00 96.94 83 TYR A CA 1
ATOM 649 C C . TYR A 1 83 ? 13.082 12.418 -1.404 1.00 96.94 83 TYR A C 1
ATOM 651 O O . TYR A 1 83 ? 13.336 11.276 -1.776 1.00 96.94 83 TYR A O 1
ATOM 659 N N . ALA A 1 84 ? 13.037 13.470 -2.230 1.00 96.94 84 ALA A N 1
ATOM 660 C CA . ALA A 1 84 ? 13.304 13.390 -3.661 1.00 96.94 84 ALA A CA 1
ATOM 661 C C . ALA A 1 84 ? 14.670 12.749 -3.949 1.00 96.94 84 ALA A C 1
ATOM 663 O O . ALA A 1 84 ? 15.672 13.070 -3.301 1.00 96.94 84 ALA A O 1
ATOM 664 N N . ASN A 1 85 ? 14.716 11.891 -4.960 1.00 96.00 85 ASN A N 1
ATOM 665 C CA . ASN A 1 85 ? 15.954 11.423 -5.575 1.00 96.00 85 ASN A CA 1
ATOM 666 C C . ASN A 1 85 ? 15.760 11.281 -7.091 1.00 96.00 85 ASN A C 1
ATOM 668 O O . ASN A 1 85 ? 14.785 11.801 -7.630 1.00 96.00 85 ASN A O 1
ATOM 672 N N . SER A 1 86 ? 16.678 10.581 -7.754 1.00 97.00 86 SER A N 1
ATOM 673 C CA . SER A 1 86 ? 16.521 10.181 -9.147 1.00 97.00 86 SER A CA 1
ATOM 674 C C . SER A 1 86 ? 17.010 8.747 -9.344 1.00 97.00 86 SER A C 1
ATOM 676 O O . SER A 1 86 ? 17.941 8.301 -8.665 1.00 97.00 86 SER A O 1
ATOM 678 N N . GLN A 1 87 ? 16.417 8.023 -10.291 1.00 97.56 87 GLN A N 1
ATOM 679 C CA . GLN A 1 87 ? 16.882 6.703 -10.694 1.00 97.56 87 GLN A CA 1
ATOM 680 C C . GLN A 1 87 ? 18.174 6.834 -11.512 1.00 97.56 87 GLN A C 1
ATOM 682 O O . GLN A 1 87 ? 18.159 7.235 -12.677 1.00 97.56 87 GLN A O 1
ATOM 687 N N . ASN A 1 88 ? 19.303 6.464 -10.908 1.00 95.50 88 ASN A N 1
ATOM 688 C CA . ASN A 1 88 ? 20.576 6.323 -11.611 1.00 95.50 88 ASN A CA 1
ATOM 689 C C . ASN A 1 88 ? 20.664 4.941 -12.278 1.00 95.50 88 A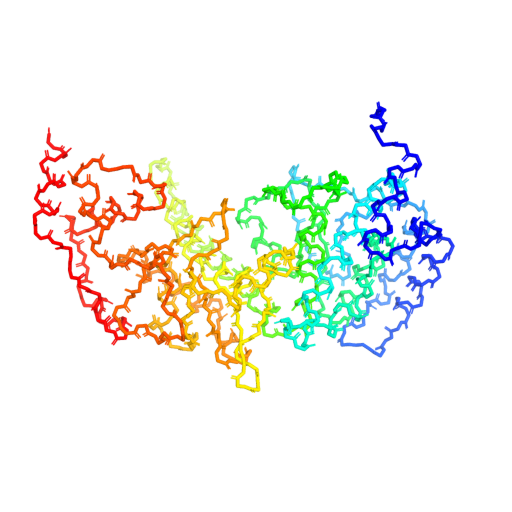SN A C 1
ATOM 691 O O . ASN A 1 88 ? 21.329 4.051 -11.751 1.00 95.50 88 ASN A O 1
ATOM 695 N N . TYR A 1 89 ? 19.962 4.761 -13.400 1.00 96.31 89 TYR A N 1
ATOM 696 C CA . TYR A 1 89 ? 19.777 3.449 -14.034 1.00 96.31 89 TYR A CA 1
ATOM 697 C C . TYR A 1 89 ? 21.098 2.750 -14.394 1.00 96.31 89 TYR A C 1
ATOM 699 O O . TYR A 1 89 ? 21.312 1.603 -14.013 1.00 96.31 89 TYR A O 1
ATOM 707 N N . ASP A 1 90 ? 22.034 3.470 -15.017 1.00 93.56 90 ASP A N 1
ATOM 708 C CA . ASP A 1 90 ? 23.356 2.933 -15.383 1.00 93.56 90 ASP A CA 1
ATOM 709 C C . ASP A 1 90 ? 24.254 2.645 -14.166 1.00 93.56 90 ASP A C 1
ATOM 711 O O . ASP A 1 90 ? 25.334 2.066 -14.288 1.00 93.56 90 ASP A O 1
ATOM 715 N N . GLY A 1 91 ? 23.830 3.089 -12.979 1.00 94.69 91 GLY A N 1
ATOM 716 C CA . GLY A 1 91 ? 24.510 2.840 -11.717 1.00 94.69 91 GLY A CA 1
ATOM 717 C C . GLY A 1 91 ? 24.196 1.484 -11.093 1.00 94.69 91 GLY A C 1
ATOM 718 O O . GLY A 1 91 ? 24.924 1.097 -10.176 1.00 94.69 91 GLY A O 1
ATOM 719 N N . TYR A 1 92 ? 23.158 0.775 -11.553 1.00 96.06 92 TYR A N 1
ATOM 720 C CA . TYR A 1 92 ? 22.831 -0.546 -11.024 1.00 96.06 92 TYR A CA 1
ATOM 721 C C . TYR A 1 92 ? 23.913 -1.562 -11.376 1.00 96.06 92 TYR A C 1
ATOM 723 O O . TYR A 1 92 ? 24.375 -1.697 -12.510 1.00 96.06 92 TYR A O 1
ATOM 731 N N . THR A 1 93 ? 24.323 -2.310 -10.365 1.00 95.06 93 THR A N 1
ATOM 732 C CA . THR A 1 93 ? 25.279 -3.397 -10.503 1.00 95.06 93 THR A CA 1
ATOM 733 C C . THR A 1 93 ? 24.604 -4.645 -11.061 1.00 95.06 93 THR A C 1
ATOM 735 O O . THR A 1 93 ? 23.399 -4.857 -10.927 1.00 95.06 93 THR A O 1
ATOM 738 N N . PHE A 1 94 ? 25.409 -5.541 -11.634 1.00 94.12 94 PHE A N 1
ATOM 739 C CA . PHE A 1 94 ? 24.935 -6.868 -12.027 1.00 94.12 94 PHE A CA 1
ATOM 740 C C . PHE A 1 94 ? 24.271 -7.624 -10.863 1.00 94.12 94 PHE A C 1
ATOM 742 O O . PHE A 1 94 ? 23.266 -8.297 -11.065 1.00 94.12 94 PHE A O 1
ATOM 749 N N . GLU A 1 95 ? 24.807 -7.488 -9.645 1.00 94.94 95 GLU A N 1
ATOM 750 C CA . GLU A 1 95 ? 24.258 -8.124 -8.442 1.00 94.94 95 GLU A CA 1
ATOM 751 C C . GLU A 1 95 ? 22.841 -7.623 -8.124 1.00 94.94 95 GLU A C 1
ATOM 753 O O . GLU A 1 95 ? 21.974 -8.425 -7.783 1.00 94.94 95 GLU A O 1
ATOM 758 N N . GLU A 1 96 ? 22.570 -6.327 -8.299 1.00 95.69 96 GLU A N 1
ATOM 759 C CA . GLU A 1 96 ? 21.230 -5.751 -8.120 1.00 95.69 96 GLU A CA 1
ATOM 760 C C . GLU A 1 96 ? 20.259 -6.229 -9.208 1.00 95.69 96 GLU A C 1
ATOM 762 O O . GLU A 1 96 ? 19.139 -6.633 -8.891 1.00 95.69 96 GLU A O 1
ATOM 767 N N . HIS A 1 97 ? 20.691 -6.281 -10.474 1.00 96.06 97 HIS A N 1
ATOM 768 C CA . HIS A 1 97 ? 19.883 -6.866 -11.553 1.00 96.06 97 HIS A CA 1
ATOM 769 C C . HIS A 1 97 ? 19.574 -8.350 -11.305 1.00 96.06 97 HIS A C 1
ATOM 771 O O . HIS A 1 97 ? 18.446 -8.788 -11.532 1.00 96.06 97 HIS A O 1
ATOM 777 N N . LEU A 1 98 ? 20.541 -9.120 -10.798 1.00 95.75 98 LEU A N 1
ATOM 778 C CA . LEU A 1 98 ? 20.338 -10.525 -10.450 1.00 95.75 98 LEU A CA 1
ATOM 779 C C . LEU A 1 98 ? 19.411 -10.681 -9.236 1.00 95.75 98 LEU A C 1
ATOM 781 O O . LEU A 1 98 ? 18.565 -11.572 -9.231 1.00 95.75 98 LEU A O 1
ATOM 785 N N . SER A 1 99 ? 19.524 -9.802 -8.236 1.00 95.38 99 SER A N 1
ATOM 786 C CA . SER A 1 99 ? 18.624 -9.768 -7.075 1.00 95.38 99 SER A CA 1
ATOM 787 C C . SER A 1 99 ? 17.171 -9.552 -7.507 1.00 95.38 99 SER A C 1
ATOM 789 O O . SER A 1 99 ? 16.291 -10.328 -7.128 1.00 95.38 99 SER A O 1
ATOM 791 N N . TRP A 1 100 ? 16.933 -8.572 -8.388 1.00 95.69 100 TRP A N 1
ATOM 792 C CA . TRP A 1 100 ? 15.634 -8.353 -9.029 1.00 95.69 100 TRP A CA 1
ATOM 793 C C . TRP A 1 100 ? 15.140 -9.597 -9.771 1.00 95.69 100 TRP A C 1
ATOM 795 O O . TRP A 1 100 ? 14.027 -10.064 -9.527 1.00 95.69 100 TRP A O 1
ATOM 805 N N . ALA A 1 101 ? 15.977 -10.155 -10.648 1.00 95.56 101 ALA A N 1
ATOM 806 C CA . ALA A 1 101 ? 15.636 -11.316 -11.459 1.00 95.56 101 ALA A CA 1
ATOM 807 C C . ALA A 1 101 ? 15.200 -12.508 -10.588 1.00 95.56 101 ALA A C 1
ATOM 809 O O . ALA A 1 101 ? 14.151 -13.108 -10.828 1.00 95.56 101 ALA A O 1
ATOM 810 N N . CYS A 1 102 ? 15.963 -12.815 -9.533 1.00 94.56 102 CYS A N 1
ATOM 811 C CA . CYS A 1 102 ? 15.631 -13.873 -8.581 1.00 94.56 102 CYS A CA 1
ATOM 812 C C . CYS A 1 102 ? 14.312 -13.604 -7.852 1.00 94.56 102 CYS A C 1
ATOM 814 O O . CYS A 1 102 ? 13.472 -14.503 -7.789 1.00 94.56 102 CYS A O 1
ATOM 816 N N . LEU A 1 103 ? 14.110 -12.387 -7.339 1.00 93.81 103 LEU A N 1
ATOM 817 C CA . LEU A 1 103 ? 12.886 -12.018 -6.629 1.00 93.81 103 LEU A CA 1
ATOM 818 C C . LEU A 1 103 ? 11.651 -12.171 -7.527 1.00 93.81 103 LEU A C 1
ATOM 820 O O . LEU A 1 103 ? 10.702 -12.860 -7.153 1.00 93.81 103 LEU A O 1
ATOM 824 N N . VAL A 1 104 ? 11.674 -11.583 -8.726 1.00 93.88 104 VAL A N 1
ATOM 825 C CA . VAL A 1 104 ? 10.535 -11.631 -9.656 1.00 93.88 104 VAL A CA 1
ATOM 826 C C . VAL A 1 104 ? 10.265 -13.063 -10.116 1.00 93.88 104 VAL A C 1
ATOM 828 O O . VAL A 1 104 ? 9.111 -13.482 -10.131 1.00 93.88 104 VAL A O 1
ATOM 831 N N . ALA A 1 105 ? 11.299 -13.865 -10.395 1.00 93.62 105 ALA A N 1
ATOM 832 C CA . ALA A 1 105 ? 11.123 -15.274 -10.755 1.00 93.62 105 ALA A CA 1
ATOM 833 C C . ALA A 1 105 ? 10.463 -16.098 -9.631 1.00 93.62 105 ALA A C 1
ATOM 835 O O . ALA A 1 105 ? 9.671 -17.005 -9.900 1.00 93.62 105 ALA A O 1
ATOM 836 N N . GLN A 1 106 ? 10.769 -15.804 -8.364 1.00 92.00 106 GLN A N 1
ATOM 837 C CA . GLN A 1 106 ? 10.122 -16.453 -7.219 1.00 92.00 106 GLN A CA 1
ATOM 838 C C . GLN A 1 106 ? 8.679 -15.994 -7.041 1.00 92.00 106 GLN A C 1
ATOM 840 O O . GLN A 1 106 ? 7.798 -16.834 -6.856 1.00 92.00 106 GLN A O 1
ATOM 845 N N . GLN A 1 107 ? 8.435 -14.686 -7.133 1.00 92.12 107 GLN A N 1
ATOM 846 C CA . GLN A 1 107 ? 7.096 -14.115 -7.052 1.00 92.12 107 GLN A CA 1
ATOM 847 C C . GLN A 1 107 ? 6.197 -14.660 -8.165 1.00 92.12 107 GLN A C 1
ATOM 849 O O . GLN A 1 107 ? 5.082 -15.078 -7.889 1.00 92.12 107 GLN A O 1
ATOM 854 N N . GLN A 1 108 ? 6.670 -14.729 -9.412 1.00 92.00 108 GLN A N 1
ATOM 855 C CA . GLN A 1 108 ? 5.873 -15.226 -10.540 1.00 92.00 108 GLN A CA 1
ATOM 856 C C . GLN A 1 108 ? 5.379 -16.659 -10.311 1.00 92.00 108 GLN A C 1
ATOM 858 O O . GLN A 1 108 ? 4.215 -16.956 -10.583 1.00 92.00 108 GLN A O 1
ATOM 863 N N . LYS A 1 109 ? 6.210 -17.537 -9.726 1.00 90.62 109 LYS A N 1
ATOM 864 C CA . LYS A 1 109 ? 5.808 -18.916 -9.392 1.00 90.62 109 LYS A CA 1
ATOM 865 C C . LYS A 1 109 ? 4.569 -18.960 -8.493 1.00 90.62 109 LYS A C 1
ATOM 867 O O . LYS A 1 109 ? 3.724 -19.824 -8.698 1.00 90.62 109 LYS A O 1
ATOM 872 N N . THR A 1 110 ? 4.454 -18.057 -7.518 1.00 91.44 110 THR A N 1
ATOM 873 C CA . THR A 1 110 ? 3.302 -18.007 -6.602 1.00 91.44 110 THR A CA 1
ATOM 874 C C . THR A 1 110 ? 2.162 -17.146 -7.146 1.00 91.44 110 THR A C 1
ATOM 876 O O . THR A 1 110 ? 1.005 -17.557 -7.072 1.00 91.44 110 THR A O 1
ATOM 879 N N . LYS A 1 111 ? 2.461 -15.996 -7.760 1.00 93.06 111 LYS A N 1
ATOM 880 C CA . LYS A 1 111 ? 1.481 -15.094 -8.386 1.00 93.06 111 LYS A CA 1
ATOM 881 C C . LYS A 1 111 ? 0.629 -15.812 -9.430 1.00 93.06 111 LYS A C 1
ATOM 883 O O . LYS A 1 111 ? -0.585 -15.646 -9.422 1.00 93.06 111 LYS A O 1
ATOM 888 N N . HIS A 1 112 ? 1.220 -16.657 -10.279 1.00 90.81 112 HIS A N 1
ATOM 889 C CA . HIS A 1 112 ? 0.463 -17.404 -11.292 1.00 90.81 112 HIS A CA 1
ATOM 890 C C . HIS A 1 112 ? -0.610 -18.339 -10.708 1.00 90.81 112 HIS A C 1
ATOM 892 O O . HIS A 1 112 ? -1.582 -18.638 -11.399 1.00 90.81 112 HIS A O 1
ATOM 898 N N . GLU A 1 113 ? -0.448 -18.801 -9.466 1.00 92.50 113 GLU A N 1
ATOM 899 C CA . GLU A 1 113 ? -1.426 -19.665 -8.792 1.00 92.50 113 GLU A CA 1
ATOM 900 C C . GLU A 1 113 ? -2.481 -18.855 -8.019 1.00 92.50 113 GLU A C 1
ATOM 902 O O . GLU A 1 113 ? -3.642 -19.257 -7.948 1.00 92.50 113 GLU A O 1
ATOM 907 N N . PHE A 1 114 ? -2.092 -17.713 -7.447 1.00 95.81 114 PHE A N 1
ATOM 908 C CA . PHE A 1 114 ? -2.858 -17.058 -6.382 1.00 95.81 114 PHE A CA 1
ATOM 909 C C . PHE A 1 114 ? -3.311 -15.626 -6.677 1.00 95.81 114 PHE A C 1
ATOM 911 O O . PHE A 1 114 ? -4.300 -15.175 -6.092 1.00 95.81 114 PHE A O 1
ATOM 918 N N . ALA A 1 115 ? -2.624 -14.904 -7.562 1.00 96.38 115 ALA A N 1
ATOM 919 C CA . ALA A 1 115 ? -2.987 -13.534 -7.903 1.00 96.38 115 ALA A CA 1
ATOM 920 C C . ALA A 1 115 ? -4.279 -13.495 -8.730 1.00 96.38 115 ALA A C 1
ATOM 922 O O . ALA A 1 115 ? -4.618 -14.428 -9.464 1.00 96.38 115 ALA A O 1
ATOM 923 N N . CYS A 1 116 ? -5.014 -12.392 -8.628 1.00 96.69 116 CYS A N 1
ATOM 924 C CA . CYS A 1 116 ? -6.150 -12.128 -9.500 1.00 96.69 116 CYS A CA 1
ATOM 925 C C . CYS A 1 116 ? -5.701 -11.979 -10.964 1.00 96.69 116 CYS A C 1
ATOM 927 O O . CYS A 1 116 ? -4.589 -11.533 -11.266 1.00 96.69 116 CYS A O 1
ATOM 929 N N . ARG A 1 117 ? -6.588 -12.341 -11.898 1.00 96.50 117 ARG A N 1
ATOM 930 C CA . ARG A 1 117 ? -6.267 -12.316 -13.334 1.00 96.50 117 ARG A CA 1
ATOM 931 C C . ARG A 1 117 ? -5.891 -10.920 -13.845 1.00 96.50 117 ARG A C 1
ATOM 933 O O . ARG A 1 117 ? -5.039 -10.808 -14.719 1.00 96.50 117 ARG A O 1
ATOM 940 N N . GLU A 1 118 ? -6.503 -9.871 -13.302 1.00 95.44 118 GLU A N 1
ATOM 941 C CA . GLU A 1 118 ? -6.258 -8.480 -13.686 1.00 95.44 118 GLU A CA 1
ATOM 942 C C . GLU A 1 118 ? -4.829 -8.036 -13.338 1.00 95.44 118 GLU A C 1
ATOM 944 O O . GLU A 1 118 ? -4.184 -7.357 -14.137 1.00 95.44 118 GLU A O 1
ATOM 949 N N . TYR A 1 119 ? -4.303 -8.490 -12.197 1.00 95.31 119 TYR A N 1
ATOM 950 C CA . TYR A 1 119 ? -2.920 -8.231 -11.812 1.00 95.31 119 TYR A CA 1
ATOM 951 C C . TYR A 1 119 ? -1.931 -8.899 -12.772 1.00 95.31 119 TYR A C 1
ATOM 953 O O . TYR A 1 119 ? -1.017 -8.248 -13.270 1.00 95.31 119 TYR A O 1
ATOM 961 N N . LEU A 1 120 ? -2.140 -10.182 -13.093 1.00 95.06 120 LEU A N 1
ATOM 962 C CA . LEU A 1 120 ? -1.277 -10.916 -14.031 1.00 95.06 120 LEU A CA 1
ATOM 963 C C . LEU A 1 120 ? -1.277 -10.279 -15.430 1.00 95.06 120 LEU A C 1
ATOM 965 O O . LEU A 1 120 ? -0.250 -10.247 -16.106 1.00 95.06 120 LEU A O 1
ATOM 969 N N . GLN A 1 121 ? -2.421 -9.738 -15.861 1.00 94.25 121 GLN A N 1
ATOM 970 C CA . GLN A 1 121 ? -2.514 -8.956 -17.095 1.00 94.25 121 GLN A CA 1
ATOM 971 C C . GLN A 1 121 ? -1.710 -7.655 -17.005 1.00 94.25 121 GLN A C 1
ATOM 973 O O . GLN A 1 121 ? -1.028 -7.303 -17.965 1.00 94.25 121 GLN A O 1
ATOM 978 N N . GLY A 1 122 ? -1.762 -6.959 -15.866 1.00 93.88 122 GLY A N 1
ATOM 979 C CA . GLY A 1 122 ? -0.985 -5.742 -15.630 1.00 93.88 122 GLY A CA 1
ATOM 980 C C . GLY A 1 122 ? 0.523 -5.979 -15.600 1.00 93.88 122 GLY A C 1
ATOM 981 O O . GLY A 1 122 ? 1.270 -5.216 -16.207 1.00 93.88 122 GLY A O 1
ATOM 982 N N . GLU A 1 123 ? 0.972 -7.065 -14.969 1.00 93.12 123 GLU A N 1
ATOM 983 C CA . GLU A 1 123 ? 2.389 -7.449 -14.917 1.00 93.12 123 GLU A CA 1
ATOM 984 C C . GLU A 1 123 ? 2.950 -7.678 -16.331 1.00 93.12 123 GLU A C 1
ATOM 986 O O . GLU A 1 123 ? 4.016 -7.162 -16.673 1.00 93.12 123 GLU A O 1
ATOM 991 N N . ALA A 1 124 ? 2.182 -8.361 -17.189 1.00 92.56 124 ALA A N 1
ATOM 992 C CA . ALA A 1 124 ? 2.526 -8.548 -18.596 1.00 92.56 124 ALA A CA 1
ATOM 993 C C . ALA A 1 124 ? 2.490 -7.233 -19.396 1.00 92.56 124 ALA A C 1
ATOM 995 O O . ALA A 1 124 ? 3.391 -6.980 -20.192 1.00 92.56 124 ALA A O 1
ATOM 996 N N . LEU A 1 125 ? 1.477 -6.385 -19.180 1.00 92.12 125 LEU A N 1
ATOM 997 C CA . LEU A 1 125 ? 1.294 -5.119 -19.900 1.00 92.12 125 LEU A CA 1
ATOM 998 C C . LEU A 1 125 ? 2.414 -4.108 -19.625 1.00 92.12 125 LEU A C 1
ATOM 1000 O O . LEU A 1 125 ? 2.826 -3.379 -20.525 1.00 92.12 125 LEU A O 1
ATOM 1004 N N . PHE A 1 126 ? 2.907 -4.061 -18.388 1.00 93.38 126 PHE A N 1
ATOM 1005 C CA . PHE A 1 126 ? 4.020 -3.193 -18.001 1.00 93.38 126 PHE A CA 1
ATOM 1006 C C . PHE A 1 126 ? 5.396 -3.839 -18.201 1.00 93.38 126 PHE A C 1
ATOM 1008 O O . PHE A 1 126 ? 6.410 -3.182 -17.967 1.00 93.38 126 PHE A O 1
ATOM 1015 N N . GLU A 1 127 ? 5.428 -5.084 -18.686 1.00 91.44 127 GLU A N 1
ATOM 1016 C CA . GLU A 1 127 ? 6.631 -5.895 -18.901 1.00 91.44 127 GLU A CA 1
ATOM 1017 C C . GLU A 1 127 ? 7.501 -6.014 -17.640 1.00 91.44 127 GLU A C 1
ATOM 1019 O O . GLU A 1 127 ? 8.730 -5.910 -17.679 1.00 91.44 127 GLU A O 1
ATOM 1024 N N . ILE A 1 128 ? 6.859 -6.245 -16.494 1.00 89.44 128 ILE A N 1
ATOM 1025 C CA . ILE A 1 128 ? 7.550 -6.501 -15.228 1.00 89.44 128 ILE A CA 1
ATOM 1026 C C . ILE A 1 128 ? 8.043 -7.954 -15.258 1.00 89.44 128 ILE A C 1
ATOM 1028 O O . ILE A 1 128 ? 7.334 -8.891 -14.898 1.00 89.44 128 ILE A O 1
ATOM 1032 N N . GLY A 1 129 ? 9.260 -8.143 -15.767 1.00 85.62 129 GLY A N 1
ATOM 1033 C CA . GLY A 1 129 ? 9.868 -9.456 -15.983 1.00 85.62 129 GLY A CA 1
ATOM 1034 C C . GLY A 1 129 ? 11.113 -9.718 -15.137 1.00 85.62 129 GLY A C 1
ATOM 1035 O O . GLY A 1 129 ? 11.773 -8.806 -14.638 1.00 85.62 129 GLY A O 1
ATOM 1036 N N . ALA A 1 130 ? 11.483 -10.995 -15.040 1.00 78.88 130 ALA A N 1
ATOM 1037 C CA . ALA A 1 130 ? 12.621 -11.486 -14.260 1.00 78.88 130 ALA A CA 1
ATOM 1038 C C . ALA A 1 130 ? 13.998 -11.295 -14.935 1.00 78.88 130 ALA A C 1
ATOM 1040 O O . ALA A 1 130 ? 14.927 -12.035 -14.635 1.00 78.88 130 ALA A O 1
ATOM 1041 N N . ALA A 1 131 ? 14.146 -10.346 -15.863 1.00 82.19 131 ALA A N 1
ATOM 1042 C CA . ALA A 1 131 ? 15.412 -10.115 -16.568 1.00 82.19 131 ALA A CA 1
ATOM 1043 C C . ALA A 1 131 ? 16.199 -8.932 -15.989 1.00 82.19 131 ALA A C 1
ATOM 1045 O O . ALA A 1 131 ? 17.415 -9.003 -15.819 1.00 82.19 131 ALA A O 1
ATOM 1046 N N . MET A 1 132 ? 15.507 -7.834 -15.675 1.00 87.44 132 MET A N 1
ATOM 1047 C CA . MET A 1 132 ? 16.167 -6.573 -15.362 1.00 87.44 132 MET A CA 1
ATOM 1048 C C . MET A 1 132 ? 15.298 -5.647 -14.529 1.00 87.44 132 MET A C 1
ATOM 1050 O O . MET A 1 132 ? 14.081 -5.607 -14.707 1.00 87.44 132 MET A O 1
ATOM 1054 N N . ILE A 1 133 ? 15.953 -4.845 -13.688 1.00 95.69 133 ILE A N 1
ATOM 1055 C CA . ILE A 1 133 ? 15.329 -3.695 -13.042 1.00 95.69 133 ILE A CA 1
ATOM 1056 C C . ILE A 1 133 ? 14.712 -2.798 -14.135 1.00 95.69 133 ILE A C 1
ATOM 1058 O O . ILE A 1 133 ? 15.408 -2.464 -15.104 1.00 95.69 133 ILE A O 1
ATOM 1062 N N . PRO A 1 134 ? 13.433 -2.402 -14.012 1.00 95.88 134 PRO A N 1
ATOM 1063 C CA . PRO A 1 134 ? 12.783 -1.530 -14.981 1.00 95.88 134 PRO A CA 1
ATOM 1064 C C . PRO A 1 134 ? 13.408 -0.134 -15.024 1.00 95.88 134 PRO A C 1
ATOM 1066 O O . PRO A 1 134 ? 13.660 0.488 -13.989 1.00 95.88 134 PRO A O 1
ATOM 1069 N N . ASN A 1 135 ? 13.611 0.390 -16.232 1.00 97.06 135 ASN A N 1
ATOM 1070 C CA . ASN A 1 135 ? 13.972 1.791 -16.421 1.00 97.06 135 ASN A CA 1
ATOM 1071 C C . ASN A 1 135 ? 12.728 2.674 -16.243 1.00 97.06 135 ASN A C 1
ATOM 1073 O O . ASN A 1 135 ? 11.708 2.457 -16.901 1.00 97.06 135 ASN A O 1
ATOM 1077 N N . TYR A 1 136 ? 12.804 3.673 -15.365 1.00 97.88 136 TYR A N 1
ATOM 1078 C CA . TYR A 1 136 ? 11.643 4.476 -14.989 1.00 97.88 136 TYR A CA 1
ATOM 1079 C C . TYR A 1 136 ? 11.178 5.446 -16.072 1.00 97.88 136 TYR A C 1
ATOM 1081 O O . TYR A 1 136 ? 9.994 5.765 -16.067 1.00 97.88 136 TYR A O 1
ATOM 1089 N N . TRP A 1 137 ? 12.011 5.837 -17.046 1.00 98.06 137 TRP A N 1
ATOM 1090 C CA . TRP A 1 137 ? 11.524 6.592 -18.209 1.00 98.06 137 TRP A CA 1
ATOM 1091 C C . TRP A 1 137 ? 10.510 5.764 -19.010 1.00 98.06 137 TRP A C 1
ATOM 1093 O O . TRP A 1 137 ? 9.390 6.202 -19.279 1.00 98.06 137 TRP A O 1
ATOM 1103 N N . LEU A 1 138 ? 10.875 4.524 -19.341 1.00 97.44 138 LEU A N 1
ATOM 1104 C CA . LEU A 1 138 ? 10.010 3.624 -20.103 1.00 97.44 138 LEU A CA 1
ATOM 1105 C C . LEU A 1 138 ? 8.811 3.142 -19.276 1.00 97.44 138 LEU A C 1
ATOM 1107 O O . LEU A 1 138 ? 7.675 3.165 -19.754 1.00 97.44 138 LEU A O 1
ATOM 1111 N N . LEU A 1 139 ? 9.045 2.744 -18.022 1.00 97.50 139 LEU A N 1
ATOM 1112 C CA . LEU A 1 139 ? 7.988 2.259 -17.139 1.00 97.50 139 LEU A CA 1
ATOM 1113 C C . LEU A 1 139 ? 6.941 3.348 -16.862 1.00 97.50 139 LEU A C 1
ATOM 1115 O O . LEU A 1 139 ? 5.748 3.083 -16.980 1.00 97.50 139 LEU A O 1
ATOM 1119 N N . ASN A 1 140 ? 7.362 4.580 -16.557 1.00 98.12 140 ASN A N 1
ATOM 1120 C CA . ASN A 1 140 ? 6.442 5.693 -16.321 1.00 98.12 140 ASN A CA 1
ATOM 1121 C C . ASN A 1 140 ? 5.583 6.002 -17.559 1.00 98.12 140 ASN A C 1
ATOM 1123 O O . ASN A 1 140 ? 4.383 6.223 -17.414 1.00 98.12 140 ASN A O 1
ATOM 1127 N N . ALA A 1 141 ? 6.158 5.973 -18.769 1.00 98.00 141 ALA A N 1
ATOM 1128 C CA . ALA A 1 141 ? 5.397 6.149 -20.010 1.00 98.00 141 ALA A CA 1
ATOM 1129 C C . ALA A 1 141 ? 4.309 5.075 -20.180 1.00 98.00 141 ALA A C 1
ATOM 1131 O O . ALA A 1 141 ? 3.155 5.404 -20.461 1.00 98.00 141 ALA A O 1
ATOM 1132 N N . ARG A 1 142 ? 4.643 3.803 -19.927 1.00 96.69 142 ARG A N 1
ATOM 1133 C CA . ARG A 1 142 ? 3.684 2.688 -19.997 1.00 96.69 142 ARG A CA 1
ATOM 1134 C C . ARG A 1 142 ? 2.581 2.802 -18.948 1.00 96.69 142 ARG A C 1
ATOM 1136 O O . ARG A 1 142 ? 1.407 2.660 -19.286 1.00 96.69 142 ARG A O 1
ATOM 1143 N N . ILE A 1 143 ? 2.937 3.098 -17.695 1.00 97.25 143 ILE A N 1
ATOM 1144 C CA . ILE A 1 143 ? 1.965 3.297 -16.609 1.00 97.25 143 ILE A CA 1
ATOM 1145 C C . ILE A 1 143 ? 1.013 4.437 -16.967 1.00 97.25 143 ILE A C 1
ATOM 1147 O O . ILE A 1 143 ? -0.208 4.259 -16.886 1.00 97.25 143 ILE A O 1
ATOM 1151 N N . TYR A 1 144 ? 1.556 5.576 -17.407 1.00 97.75 144 TYR A N 1
ATOM 1152 C CA . TYR A 1 144 ? 0.750 6.730 -17.776 1.00 97.75 144 TYR A CA 1
ATOM 1153 C C . TYR A 1 144 ? -0.246 6.371 -18.868 1.00 97.75 144 TYR A C 1
ATOM 1155 O O . TYR A 1 144 ? -1.436 6.584 -18.668 1.00 97.75 144 TYR A O 1
ATOM 1163 N N . GLN A 1 145 ? 0.200 5.748 -19.961 1.00 97.00 145 GLN A N 1
ATOM 1164 C CA . GLN A 1 145 ? -0.671 5.421 -21.090 1.00 97.00 145 GLN A CA 1
ATOM 1165 C C . GLN A 1 145 ? -1.871 4.551 -20.734 1.00 97.00 145 GLN A C 1
ATOM 1167 O O . GLN A 1 145 ? -2.945 4.703 -21.318 1.00 97.00 145 GLN A O 1
ATOM 1172 N N . GLN A 1 146 ? -1.703 3.653 -19.770 1.00 95.69 146 GLN A N 1
ATOM 1173 C CA . GLN A 1 146 ? -2.753 2.717 -19.386 1.00 95.69 146 GLN A CA 1
ATOM 1174 C C . GLN A 1 146 ? -3.663 3.269 -18.286 1.00 95.69 146 GLN A C 1
ATOM 1176 O O . GLN A 1 146 ? -4.832 2.897 -18.213 1.00 95.69 146 GLN A O 1
ATOM 1181 N N . THR A 1 147 ? -3.160 4.167 -17.434 1.00 96.06 147 THR A N 1
ATOM 1182 C CA . THR A 1 147 ? -3.817 4.461 -16.145 1.00 96.06 147 THR A CA 1
ATOM 1183 C C . THR A 1 147 ? -3.908 5.950 -15.805 1.00 96.06 147 THR A C 1
ATOM 1185 O O . THR A 1 147 ? -4.672 6.345 -14.921 1.00 96.06 147 THR A O 1
ATOM 1188 N N . GLY A 1 148 ? -3.135 6.795 -16.487 1.00 96.69 148 GLY A N 1
ATOM 1189 C CA . GLY A 1 148 ? -2.951 8.205 -16.156 1.00 96.69 148 GLY A CA 1
ATOM 1190 C C . GLY A 1 148 ? -2.192 8.436 -14.844 1.00 96.69 148 GLY A C 1
ATOM 1191 O O . GLY A 1 148 ? -2.211 9.559 -14.338 1.00 96.69 148 GLY A O 1
ATOM 1192 N N . TRP A 1 149 ? -1.580 7.394 -14.267 1.00 97.94 149 TRP A N 1
ATOM 1193 C CA . TRP A 1 149 ? -0.663 7.497 -13.132 1.00 97.94 149 TRP A CA 1
ATOM 1194 C C . TRP A 1 149 ? 0.774 7.712 -13.587 1.00 97.94 149 TRP A C 1
ATOM 1196 O O . TRP A 1 149 ? 1.149 7.388 -14.710 1.00 97.94 149 TRP A O 1
ATOM 1206 N N . GLN A 1 150 ? 1.581 8.271 -12.696 1.00 97.44 150 GLN A N 1
ATOM 1207 C CA . GLN A 1 150 ? 2.991 8.542 -12.928 1.00 97.44 150 GLN A CA 1
ATOM 1208 C C . GLN A 1 150 ? 3.830 8.142 -11.723 1.00 97.44 150 GLN A C 1
ATOM 1210 O O . GLN A 1 150 ? 3.338 8.093 -10.599 1.00 97.44 150 GLN A O 1
ATOM 1215 N N . LEU A 1 151 ? 5.114 7.909 -11.947 1.00 97.88 151 LEU A N 1
ATOM 1216 C CA . LEU A 1 151 ? 6.084 7.629 -10.900 1.00 97.88 151 LEU A CA 1
ATOM 1217 C C . LEU A 1 151 ? 6.650 8.926 -10.309 1.00 97.88 151 LEU A C 1
ATOM 1219 O O . LEU A 1 151 ? 6.799 9.940 -10.998 1.00 97.88 151 LEU A O 1
ATOM 1223 N N . ALA A 1 152 ? 6.987 8.873 -9.025 1.00 97.69 152 ALA A N 1
ATOM 1224 C CA . ALA A 1 152 ? 7.711 9.914 -8.308 1.00 97.69 152 ALA A CA 1
ATOM 1225 C C . ALA A 1 152 ? 8.781 9.256 -7.430 1.00 97.69 152 ALA A C 1
ATOM 1227 O O . ALA A 1 152 ? 8.451 8.494 -6.526 1.00 97.69 152 ALA A O 1
ATOM 1228 N N . THR A 1 153 ? 10.061 9.503 -7.694 1.00 97.56 153 THR A N 1
ATOM 1229 C CA . THR A 1 153 ? 11.131 8.746 -7.042 1.00 97.56 153 THR A CA 1
ATOM 1230 C C . THR A 1 153 ? 11.488 9.308 -5.670 1.00 97.56 153 THR A C 1
ATOM 1232 O O . THR A 1 153 ? 11.733 10.508 -5.500 1.00 97.56 153 THR A O 1
ATOM 1235 N N . VAL A 1 154 ? 11.531 8.424 -4.677 1.00 97.00 154 VAL A N 1
ATOM 1236 C CA . VAL A 1 154 ? 11.859 8.743 -3.288 1.00 97.00 154 VAL A CA 1
ATOM 1237 C C . VAL A 1 154 ? 13.020 7.886 -2.797 1.00 97.00 154 VAL A C 1
ATOM 1239 O O . VAL A 1 154 ? 13.218 6.756 -3.229 1.00 97.00 154 VAL A O 1
ATOM 1242 N N . LYS A 1 155 ? 13.829 8.427 -1.890 1.00 93.50 155 LYS A N 1
ATOM 1243 C CA . LYS A 1 155 ? 15.020 7.726 -1.383 1.00 93.50 155 LYS A CA 1
ATOM 1244 C C . LYS A 1 155 ? 14.740 6.703 -0.278 1.00 93.50 155 LYS A C 1
ATOM 1246 O O . LYS A 1 155 ? 15.599 5.874 -0.015 1.00 93.50 155 LYS A O 1
ATOM 1251 N N . GLU A 1 156 ? 13.599 6.812 0.396 1.00 91.50 156 GLU A N 1
ATOM 1252 C CA . GLU A 1 156 ? 13.250 6.048 1.598 1.00 91.50 156 GLU A CA 1
ATOM 1253 C C . GLU A 1 156 ? 11.733 6.085 1.827 1.00 91.50 156 GLU A C 1
ATOM 1255 O O . GLU A 1 156 ? 11.006 6.783 1.111 1.00 91.50 156 GLU A O 1
ATOM 1260 N N . ILE A 1 157 ? 11.262 5.377 2.858 1.00 90.31 157 ILE A N 1
ATOM 1261 C CA . ILE A 1 157 ? 9.872 5.459 3.307 1.00 90.31 157 ILE A CA 1
ATOM 1262 C C . ILE A 1 157 ? 9.492 6.907 3.655 1.00 90.31 157 ILE A C 1
ATOM 1264 O O . ILE A 1 157 ? 10.167 7.594 4.425 1.00 90.31 157 ILE A O 1
ATOM 1268 N N . ILE A 1 158 ? 8.388 7.384 3.084 1.00 94.44 158 ILE A N 1
ATOM 1269 C CA . ILE A 1 158 ? 7.929 8.766 3.258 1.00 94.44 158 ILE A CA 1
ATOM 1270 C C . ILE A 1 158 ? 6.763 8.865 4.252 1.00 94.44 158 ILE A C 1
ATOM 1272 O O . ILE A 1 158 ? 5.996 7.915 4.412 1.00 94.44 158 ILE A O 1
ATOM 1276 N N . PRO A 1 159 ? 6.558 10.028 4.901 1.00 95.81 159 PRO A N 1
ATOM 1277 C CA . PRO A 1 159 ? 5.409 10.239 5.774 1.00 95.81 159 PRO A CA 1
ATOM 1278 C C . PRO A 1 159 ? 4.080 10.039 5.037 1.00 95.81 159 PRO A C 1
ATOM 1280 O O . PRO A 1 159 ? 3.922 10.513 3.909 1.00 95.81 159 PRO A O 1
ATOM 1283 N N . ALA A 1 160 ? 3.095 9.440 5.714 1.00 95.56 160 ALA A N 1
ATOM 1284 C CA . ALA A 1 160 ? 1.764 9.167 5.159 1.00 95.56 160 ALA A CA 1
ATOM 1285 C C . ALA A 1 160 ? 1.110 10.411 4.531 1.00 95.56 160 ALA A C 1
ATOM 1287 O O . ALA A 1 160 ? 0.499 10.332 3.468 1.00 95.56 160 ALA A O 1
ATOM 1288 N N . GLU A 1 161 ? 1.298 11.586 5.142 1.00 95.88 161 GLU A N 1
ATOM 1289 C CA . GLU A 1 161 ? 0.840 12.859 4.584 1.00 95.88 161 GLU A CA 1
ATOM 1290 C C . GLU A 1 161 ? 1.342 13.075 3.145 1.00 95.88 161 GLU A C 1
ATOM 1292 O O . GLU A 1 161 ? 0.558 13.455 2.269 1.00 95.88 161 GLU A O 1
ATOM 1297 N N . LEU A 1 162 ? 2.643 12.875 2.909 1.00 97.44 162 LEU A N 1
ATOM 1298 C CA . LEU A 1 162 ? 3.282 13.080 1.609 1.00 97.44 162 LEU A CA 1
ATOM 1299 C C . LEU A 1 162 ? 2.910 11.958 0.635 1.00 97.44 162 LEU A C 1
ATOM 1301 O O . LEU A 1 162 ? 2.591 12.241 -0.519 1.00 97.44 162 LEU A O 1
ATOM 1305 N N . PHE A 1 163 ? 2.863 10.712 1.111 1.00 97.69 163 PHE A N 1
ATOM 1306 C CA . PHE A 1 163 ? 2.427 9.556 0.325 1.00 97.69 163 PHE A CA 1
ATOM 1307 C C . PHE A 1 163 ? 1.034 9.768 -0.276 1.00 97.69 163 PHE A C 1
ATOM 1309 O O . PHE A 1 163 ? 0.850 9.698 -1.495 1.00 97.69 163 PHE A O 1
ATOM 1316 N N . PHE A 1 164 ? 0.065 10.150 0.558 1.00 98.31 164 PHE A N 1
ATOM 1317 C CA . PHE A 1 164 ? -1.299 10.415 0.108 1.00 98.31 164 PHE A CA 1
ATOM 1318 C C . PHE A 1 164 ? -1.429 11.716 -0.702 1.00 98.31 164 PHE A C 1
ATOM 1320 O O . PHE A 1 164 ? -2.300 11.802 -1.566 1.00 98.31 164 PHE A O 1
ATOM 1327 N N . THR A 1 165 ? -0.529 12.693 -0.524 1.00 97.94 165 THR A N 1
ATOM 1328 C CA . THR A 1 165 ? -0.440 13.854 -1.438 1.00 97.94 165 THR A CA 1
ATOM 1329 C C . THR A 1 165 ? -0.111 13.412 -2.860 1.00 97.94 165 THR A C 1
ATOM 1331 O O . THR A 1 165 ? -0.687 13.920 -3.820 1.00 97.94 165 THR A O 1
ATOM 1334 N N . CYS A 1 166 ? 0.820 12.466 -3.004 1.00 98.25 166 CYS A N 1
ATOM 1335 C CA . CYS A 1 166 ? 1.188 11.935 -4.311 1.00 98.25 166 CYS A CA 1
ATOM 1336 C C . CYS A 1 166 ? -0.013 11.230 -4.952 1.00 98.25 166 CYS A C 1
ATOM 1338 O O . CYS A 1 166 ? -0.395 11.545 -6.080 1.00 98.25 166 CYS A O 1
ATOM 1340 N N . HIS A 1 167 ? -0.701 10.388 -4.178 1.00 98.12 167 HIS A N 1
ATOM 1341 C CA . HIS A 1 167 ? -1.872 9.645 -4.637 1.00 98.12 167 HIS A CA 1
ATOM 1342 C C . HIS A 1 167 ? -3.020 10.546 -5.104 1.00 98.12 167 HIS A C 1
ATOM 1344 O O . HIS A 1 167 ? -3.661 10.250 -6.115 1.00 98.12 167 HIS A O 1
ATOM 1350 N N . SER A 1 168 ? -3.274 11.676 -4.431 1.00 98.00 168 SER A N 1
ATOM 1351 C CA . SER A 1 168 ? -4.365 12.581 -4.829 1.00 98.00 168 SER A CA 1
ATOM 1352 C C . SER A 1 168 ? -4.162 13.150 -6.241 1.00 98.00 168 SER A C 1
ATOM 1354 O O . SER A 1 168 ? -5.133 13.389 -6.974 1.00 98.00 168 SER A O 1
ATOM 1356 N N . ARG A 1 169 ? -2.894 13.247 -6.658 1.00 97.56 169 ARG A N 1
ATOM 1357 C CA . ARG A 1 169 ? -2.420 13.750 -7.953 1.00 97.56 169 ARG A CA 1
ATOM 1358 C C . ARG A 1 169 ? -2.012 12.651 -8.938 1.00 97.56 169 ARG A C 1
ATOM 1360 O O . ARG A 1 169 ? -1.486 12.978 -9.993 1.00 97.56 169 ARG A O 1
ATOM 1367 N N . ARG A 1 170 ? -2.284 11.378 -8.620 1.00 97.75 170 ARG A N 1
ATOM 1368 C CA . ARG A 1 170 ? -1.890 10.197 -9.411 1.00 97.75 170 ARG A CA 1
ATOM 1369 C C . ARG A 1 170 ? -0.379 10.043 -9.606 1.00 97.75 170 ARG A C 1
ATOM 1371 O O . ARG A 1 170 ? 0.077 9.561 -10.638 1.00 97.75 170 ARG A O 1
ATOM 1378 N N . PHE A 1 171 ? 0.392 10.435 -8.601 1.00 98.06 171 PHE A N 1
ATOM 1379 C CA . PHE A 1 171 ? 1.797 10.071 -8.493 1.00 98.06 171 PHE A CA 1
ATOM 1380 C C . PHE A 1 171 ? 1.936 8.909 -7.514 1.00 98.06 171 PHE A C 1
ATOM 1382 O O . PHE A 1 171 ? 1.428 8.983 -6.394 1.00 98.06 171 PHE A O 1
ATOM 1389 N N . PHE A 1 172 ? 2.636 7.859 -7.923 1.00 97.75 172 PHE A N 1
ATOM 1390 C CA . PHE A 1 172 ? 3.020 6.760 -7.055 1.00 97.75 172 PHE A CA 1
ATOM 1391 C C . PHE A 1 172 ? 4.482 6.940 -6.621 1.00 97.75 172 PHE A C 1
ATOM 1393 O O . PHE A 1 172 ? 5.372 6.953 -7.479 1.00 97.75 172 PHE A O 1
ATOM 1400 N N . PRO A 1 173 ? 4.737 7.145 -5.316 1.00 97.31 173 PRO A N 1
ATOM 1401 C CA . PRO A 1 173 ? 6.086 7.181 -4.771 1.00 97.31 173 PRO A CA 1
ATOM 1402 C C . PRO A 1 173 ? 6.776 5.832 -4.975 1.00 97.31 173 PRO A C 1
ATOM 1404 O O . PRO A 1 173 ? 6.223 4.813 -4.582 1.00 97.31 173 PRO A O 1
ATOM 1407 N N . VAL A 1 174 ? 7.967 5.828 -5.568 1.00 96.81 174 VAL A N 1
ATOM 1408 C CA . VAL A 1 174 ? 8.759 4.611 -5.794 1.00 96.81 174 VAL A CA 1
ATOM 1409 C C . VAL A 1 174 ? 10.196 4.809 -5.351 1.00 96.81 174 VAL A C 1
ATOM 1411 O O . VAL A 1 174 ? 10.816 5.836 -5.632 1.00 96.81 174 VAL A O 1
ATOM 1414 N N . THR A 1 175 ? 10.755 3.818 -4.679 1.00 96.19 175 THR A N 1
ATOM 1415 C CA . THR A 1 175 ? 12.171 3.795 -4.329 1.00 96.19 175 THR A CA 1
ATOM 1416 C C . THR A 1 175 ? 13.045 3.450 -5.531 1.00 96.19 175 THR A C 1
ATOM 1418 O O . THR A 1 175 ? 12.566 3.055 -6.596 1.00 96.19 175 THR A O 1
ATOM 1421 N N . THR A 1 176 ? 14.355 3.670 -5.404 1.00 95.00 176 THR A N 1
ATOM 1422 C CA . THR A 1 176 ? 15.322 3.475 -6.502 1.00 95.00 176 THR A CA 1
ATOM 1423 C C . THR A 1 176 ? 16.476 2.550 -6.126 1.00 95.00 176 THR A C 1
ATOM 1425 O O . THR A 1 176 ? 17.481 2.534 -6.834 1.00 95.00 176 THR A O 1
ATOM 1428 N N . PHE A 1 177 ? 16.387 1.807 -5.027 1.00 94.62 177 PHE A N 1
ATOM 1429 C CA . PHE A 1 177 ? 17.424 0.860 -4.618 1.00 94.62 177 PHE A CA 1
ATOM 1430 C C . PHE A 1 177 ? 16.873 -0.566 -4.619 1.00 94.62 177 PHE A C 1
ATOM 1432 O O . PHE A 1 177 ? 15.671 -0.773 -4.465 1.00 94.62 177 PHE A O 1
ATOM 1439 N N . MET A 1 178 ? 17.754 -1.546 -4.801 1.00 94.31 178 MET A N 1
ATOM 1440 C CA . MET A 1 178 ? 17.400 -2.961 -4.757 1.00 94.31 178 MET A CA 1
ATOM 1441 C C . MET A 1 178 ? 17.984 -3.596 -3.496 1.00 94.31 178 MET A C 1
ATOM 1443 O O . MET A 1 178 ? 19.130 -3.320 -3.129 1.00 94.31 178 MET A O 1
ATOM 1447 N N . ARG A 1 179 ? 17.221 -4.474 -2.838 1.00 93.31 179 ARG A N 1
ATOM 1448 C CA . ARG A 1 179 ? 17.747 -5.286 -1.732 1.00 93.31 179 ARG A CA 1
ATOM 1449 C C . ARG A 1 179 ? 18.945 -6.151 -2.170 1.00 93.31 179 ARG A C 1
ATOM 1451 O O . ARG A 1 179 ? 19.008 -6.575 -3.332 1.00 93.31 179 ARG A O 1
ATOM 1458 N N . PRO A 1 180 ? 19.860 -6.498 -1.245 1.00 93.81 180 PRO A N 1
ATOM 1459 C CA . PRO A 1 180 ? 20.976 -7.391 -1.547 1.00 93.81 180 PRO A CA 1
ATOM 1460 C C . PRO A 1 180 ? 20.514 -8.762 -2.055 1.00 93.81 180 PRO A C 1
ATOM 1462 O O . PRO A 1 180 ? 19.484 -9.282 -1.613 1.00 93.81 180 PRO A O 1
ATOM 1465 N N . LEU A 1 181 ? 21.308 -9.375 -2.934 1.00 93.12 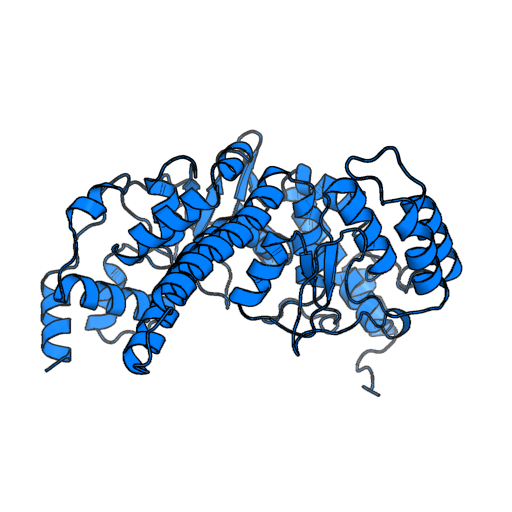181 LEU A N 1
ATOM 1466 C CA . LEU A 1 181 ? 21.028 -10.701 -3.484 1.00 93.12 181 LEU A CA 1
ATOM 1467 C C . LEU A 1 181 ? 20.867 -11.754 -2.372 1.00 93.12 181 LEU A C 1
ATOM 1469 O O . LEU A 1 181 ? 21.692 -11.855 -1.465 1.00 93.12 181 LEU A O 1
ATOM 1473 N N . GLY A 1 182 ? 19.799 -12.553 -2.460 1.00 87.94 182 GLY A N 1
ATOM 1474 C CA . GLY A 1 182 ? 19.461 -13.579 -1.466 1.00 87.94 182 GLY A CA 1
ATOM 1475 C C . GLY A 1 182 ? 18.687 -13.063 -0.247 1.00 87.94 182 GLY A C 1
ATOM 1476 O O . GLY A 1 182 ? 18.526 -13.803 0.720 1.00 87.94 182 GLY A O 1
ATOM 1477 N N . THR A 1 183 ? 18.222 -11.810 -0.272 1.00 88.19 183 THR A N 1
ATOM 1478 C CA . THR A 1 183 ? 17.368 -11.245 0.783 1.00 88.19 183 THR A CA 1
ATOM 1479 C C . THR A 1 183 ? 15.893 -11.529 0.497 1.00 88.19 183 THR A C 1
ATOM 1481 O O . THR A 1 183 ? 15.308 -10.931 -0.406 1.00 88.19 183 THR A O 1
ATOM 1484 N N . ASP A 1 184 ? 15.272 -12.389 1.306 1.00 76.62 184 ASP A N 1
ATOM 1485 C CA . ASP A 1 184 ? 13.855 -12.752 1.146 1.00 76.62 184 ASP A CA 1
ATOM 1486 C C . ASP A 1 184 ? 12.899 -11.630 1.595 1.00 76.62 184 ASP A C 1
ATOM 1488 O O . ASP A 1 184 ? 11.876 -11.383 0.957 1.00 76.62 184 ASP A O 1
ATOM 1492 N N . TYR A 1 185 ? 13.237 -10.927 2.682 1.00 78.19 185 TYR A N 1
ATOM 1493 C CA . TYR A 1 185 ? 12.409 -9.881 3.288 1.00 78.19 185 TYR A CA 1
ATOM 1494 C C . TYR A 1 185 ? 13.236 -8.646 3.646 1.00 78.19 185 TYR A C 1
ATOM 1496 O O . TYR A 1 185 ? 14.340 -8.761 4.182 1.00 78.19 185 TYR A O 1
ATOM 1504 N N . LEU A 1 186 ? 12.660 -7.473 3.393 1.00 82.38 186 LEU A N 1
ATOM 1505 C CA . LEU A 1 186 ? 13.186 -6.176 3.793 1.00 82.38 186 LEU A CA 1
ATOM 1506 C C . LEU A 1 186 ? 12.038 -5.366 4.408 1.00 82.38 186 LEU A C 1
ATOM 1508 O O . LEU A 1 186 ? 10.949 -5.338 3.846 1.00 82.38 186 LEU A O 1
ATOM 1512 N N . GLU A 1 187 ? 12.274 -4.752 5.571 1.00 77.62 187 GLU A N 1
ATOM 1513 C CA . GLU A 1 187 ? 11.267 -3.918 6.250 1.00 77.62 187 GLU A CA 1
ATOM 1514 C C . GLU A 1 187 ? 11.045 -2.584 5.524 1.00 77.62 187 GLU A C 1
ATOM 1516 O O . GLU A 1 187 ? 9.924 -2.087 5.459 1.00 77.62 187 GLU A O 1
ATOM 1521 N N . GLU A 1 188 ? 12.108 -2.013 4.955 1.00 83.69 188 GLU A N 1
ATOM 1522 C CA . GLU A 1 188 ? 12.011 -0.835 4.098 1.00 83.69 188 GLU A CA 1
ATOM 1523 C C . GLU A 1 188 ? 11.543 -1.240 2.688 1.00 83.69 188 GLU A C 1
ATOM 1525 O O . GLU A 1 188 ? 12.019 -2.250 2.159 1.00 83.69 188 GLU A O 1
ATOM 1530 N N . PRO A 1 189 ? 10.643 -0.469 2.051 1.00 87.12 189 PRO A N 1
ATOM 1531 C CA . PRO A 1 189 ? 10.253 -0.730 0.672 1.00 87.12 189 PRO A CA 1
ATOM 1532 C C . PRO A 1 189 ? 11.438 -0.471 -0.268 1.00 87.12 189 PRO A C 1
ATOM 1534 O O . PRO A 1 189 ? 12.101 0.560 -0.173 1.00 87.12 189 PRO A O 1
ATOM 1537 N N . ASP A 1 190 ? 11.703 -1.416 -1.167 1.00 93.56 190 ASP A N 1
ATOM 1538 C CA . ASP A 1 190 ? 12.665 -1.306 -2.266 1.00 93.56 190 ASP A CA 1
ATOM 1539 C C . ASP A 1 190 ? 11.939 -1.406 -3.624 1.00 93.56 190 ASP A C 1
ATOM 1541 O O . ASP A 1 190 ? 10.719 -1.590 -3.673 1.00 93.56 190 ASP A O 1
ATOM 1545 N N . ILE A 1 191 ? 12.673 -1.353 -4.745 1.00 93.81 191 ILE A N 1
ATOM 1546 C CA . ILE A 1 191 ? 12.075 -1.483 -6.093 1.00 93.81 191 ILE A CA 1
ATOM 1547 C C . ILE A 1 191 ? 11.273 -2.792 -6.222 1.00 93.81 191 ILE A C 1
ATOM 1549 O O . ILE A 1 191 ? 10.241 -2.828 -6.892 1.00 93.81 191 ILE A O 1
ATOM 1553 N N . GLY A 1 192 ? 11.710 -3.871 -5.564 1.00 91.75 192 GLY A N 1
ATOM 1554 C CA . GLY A 1 192 ? 10.993 -5.145 -5.542 1.00 91.75 192 GLY A CA 1
ATOM 1555 C C . GLY A 1 192 ? 9.598 -5.051 -4.914 1.00 91.75 192 GLY A C 1
ATOM 1556 O O . GLY A 1 192 ? 8.661 -5.670 -5.417 1.00 91.75 192 GLY A O 1
ATOM 1557 N N . HIS A 1 193 ? 9.436 -4.265 -3.850 1.00 91.69 193 HIS A N 1
ATOM 1558 C CA . HIS A 1 193 ? 8.125 -3.985 -3.263 1.00 91.69 193 HIS A CA 1
ATOM 1559 C C . HIS A 1 193 ? 7.319 -2.997 -4.114 1.00 91.69 193 HIS A C 1
ATOM 1561 O O . HIS A 1 193 ? 6.210 -3.313 -4.551 1.00 91.69 193 HIS A O 1
ATOM 1567 N N . ASP A 1 194 ? 7.893 -1.830 -4.402 1.00 94.38 194 ASP A N 1
ATOM 1568 C CA . ASP A 1 194 ? 7.167 -0.731 -5.042 1.00 94.38 194 ASP A CA 1
ATOM 1569 C C . ASP A 1 194 ? 6.772 -1.063 -6.485 1.00 94.38 194 ASP A C 1
ATOM 1571 O O . ASP A 1 194 ? 5.648 -0.808 -6.910 1.00 94.38 194 ASP A O 1
ATOM 1575 N N . VAL A 1 195 ? 7.673 -1.660 -7.265 1.00 94.25 195 VAL A N 1
ATOM 1576 C CA . VAL A 1 195 ? 7.411 -1.940 -8.681 1.00 94.25 195 VAL A CA 1
ATOM 1577 C C . VAL A 1 195 ? 6.787 -3.312 -8.857 1.00 94.25 195 VAL A C 1
ATOM 1579 O O . VAL A 1 195 ? 5.689 -3.418 -9.403 1.00 94.25 195 VAL A O 1
ATOM 1582 N N . ALA A 1 196 ? 7.452 -4.367 -8.381 1.00 89.69 196 ALA A N 1
ATOM 1583 C CA . ALA A 1 196 ? 6.954 -5.721 -8.600 1.00 89.69 196 ALA A CA 1
ATOM 1584 C C . ALA A 1 196 ? 5.744 -6.068 -7.720 1.00 89.69 196 ALA A C 1
ATOM 1586 O O . ALA A 1 196 ? 5.074 -7.048 -8.020 1.00 89.69 196 ALA A O 1
ATOM 1587 N N . GLY A 1 197 ? 5.438 -5.295 -6.673 1.00 90.25 197 GLY A N 1
ATOM 1588 C CA . GLY A 1 197 ? 4.203 -5.405 -5.893 1.00 90.25 197 GLY A CA 1
ATOM 1589 C C . GLY A 1 197 ? 3.090 -4.511 -6.436 1.00 90.25 197 GLY A C 1
ATOM 1590 O O . GLY A 1 197 ? 2.059 -5.024 -6.865 1.00 90.25 197 GLY A O 1
ATOM 1591 N N . HIS A 1 198 ? 3.291 -3.187 -6.446 1.00 92.75 198 HIS A N 1
ATOM 1592 C CA . HIS A 1 198 ? 2.200 -2.226 -6.678 1.00 92.75 198 HIS A CA 1
ATOM 1593 C C . HIS A 1 198 ? 1.901 -1.924 -8.140 1.00 92.75 198 HIS A C 1
ATOM 1595 O O . HIS A 1 198 ? 0.731 -1.773 -8.482 1.00 92.75 198 HIS A O 1
ATOM 1601 N N . VAL A 1 199 ? 2.901 -1.811 -9.018 1.00 93.50 199 VAL A N 1
ATOM 1602 C CA . VAL A 1 199 ? 2.691 -1.164 -10.328 1.00 93.50 199 VAL A CA 1
ATOM 1603 C C . VAL A 1 199 ? 1.621 -1.863 -11.172 1.00 93.50 199 VAL A C 1
ATOM 1605 O O . VAL A 1 199 ? 0.764 -1.201 -11.756 1.00 93.50 199 VAL A O 1
ATOM 1608 N N . ALA A 1 200 ? 1.591 -3.194 -11.185 1.00 94.06 200 ALA A N 1
ATOM 1609 C CA . ALA A 1 200 ? 0.564 -3.937 -11.913 1.00 94.06 200 ALA A CA 1
ATOM 1610 C C . ALA A 1 200 ? -0.856 -3.751 -11.339 1.00 94.06 200 ALA A C 1
ATOM 1612 O O . ALA A 1 200 ? -1.824 -3.910 -12.073 1.00 94.06 200 ALA A O 1
ATOM 1613 N N . THR A 1 201 ? -1.018 -3.345 -10.074 1.00 93.94 201 THR A N 1
ATOM 1614 C CA . THR A 1 201 ? -2.349 -3.085 -9.493 1.00 93.94 201 THR A CA 1
ATOM 1615 C C . THR A 1 201 ? -3.037 -1.859 -10.102 1.00 93.94 201 THR A C 1
ATOM 1617 O O . THR A 1 201 ? -4.266 -1.784 -10.084 1.00 93.94 201 THR A O 1
ATOM 1620 N N . PHE A 1 202 ? -2.291 -0.931 -10.723 1.00 93.94 202 PHE A N 1
ATOM 1621 C CA . PHE A 1 202 ? -2.880 0.236 -11.389 1.00 93.94 202 PHE A CA 1
ATOM 1622 C C . PHE A 1 202 ? -3.738 -0.127 -12.609 1.00 93.94 202 PHE A C 1
ATOM 1624 O O . PHE A 1 202 ? -4.585 0.672 -13.010 1.00 93.94 202 PHE A O 1
ATOM 1631 N N . THR A 1 203 ? -3.567 -1.320 -13.194 1.00 91.19 203 THR A N 1
ATOM 1632 C CA . THR A 1 203 ? -4.445 -1.800 -14.276 1.00 91.19 203 THR A CA 1
ATOM 1633 C C . THR A 1 203 ? -5.795 -2.294 -13.774 1.00 91.19 203 THR A C 1
ATOM 1635 O O . THR A 1 203 ? -6.682 -2.533 -14.590 1.00 91.19 203 THR A O 1
ATOM 1638 N N . ILE A 1 204 ? -5.973 -2.428 -12.456 1.00 95.44 204 ILE A N 1
ATOM 1639 C CA . ILE A 1 204 ? -7.248 -2.736 -11.814 1.00 95.44 204 ILE A CA 1
ATOM 1640 C C . ILE A 1 204 ? -7.928 -1.394 -11.507 1.00 95.44 204 ILE A C 1
ATOM 1642 O O . ILE A 1 204 ? -7.578 -0.755 -10.508 1.00 95.44 204 ILE A O 1
ATOM 1646 N N . PRO A 1 205 ? -8.906 -0.928 -12.313 1.00 94.38 205 PRO A N 1
ATOM 1647 C CA . PRO A 1 205 ? -9.397 0.447 -12.208 1.00 94.38 205 PRO A CA 1
ATOM 1648 C C . PRO A 1 205 ? -9.955 0.774 -10.823 1.00 94.38 205 PRO A C 1
ATOM 1650 O O . PRO A 1 205 ? -9.720 1.865 -10.311 1.00 94.38 205 PRO A O 1
ATOM 1653 N N . ALA A 1 206 ? -10.619 -0.193 -10.184 1.00 95.25 206 ALA A N 1
ATOM 1654 C CA . ALA A 1 206 ? -11.144 -0.026 -8.837 1.00 95.25 206 ALA A CA 1
ATOM 1655 C C . ALA A 1 206 ? -10.035 0.200 -7.797 1.00 95.25 206 ALA A C 1
ATOM 1657 O O . ALA A 1 206 ? -10.151 1.092 -6.962 1.00 95.25 206 ALA A O 1
ATOM 1658 N N . VAL A 1 207 ? -8.921 -0.539 -7.866 1.00 96.00 207 VAL A N 1
ATOM 1659 C CA . VAL A 1 207 ? -7.790 -0.367 -6.935 1.00 96.00 207 VAL A CA 1
ATOM 1660 C C . VAL A 1 207 ? -7.097 0.975 -7.180 1.00 96.00 207 VAL A C 1
ATOM 1662 O O . VAL A 1 207 ? -6.880 1.733 -6.233 1.00 96.00 207 VAL A O 1
ATOM 1665 N N . ALA A 1 208 ? -6.853 1.332 -8.445 1.00 96.12 208 ALA A N 1
ATOM 1666 C CA . ALA A 1 208 ? -6.296 2.634 -8.814 1.00 96.12 208 ALA A CA 1
ATOM 1667 C C . ALA A 1 208 ? -7.189 3.803 -8.344 1.00 96.12 208 ALA A C 1
ATOM 1669 O O . ALA A 1 208 ? -6.697 4.821 -7.848 1.00 96.12 208 ALA A O 1
ATOM 1670 N N . ASN A 1 209 ? -8.515 3.661 -8.442 1.00 96.06 209 ASN A N 1
ATOM 1671 C CA . ASN A 1 209 ? -9.466 4.646 -7.928 1.00 96.06 209 ASN A CA 1
ATOM 1672 C C . ASN A 1 209 ? -9.404 4.749 -6.402 1.00 96.06 209 ASN A C 1
ATOM 1674 O O . ASN A 1 209 ? -9.373 5.860 -5.875 1.00 96.06 209 ASN A O 1
ATOM 1678 N N . VAL A 1 210 ? -9.350 3.620 -5.688 1.00 96.69 210 VAL A N 1
ATOM 1679 C CA . VAL A 1 210 ? -9.213 3.593 -4.223 1.00 96.69 210 VAL A CA 1
ATOM 1680 C C . VAL A 1 210 ? -7.932 4.288 -3.775 1.00 96.69 210 VAL A C 1
ATOM 1682 O O . VAL A 1 210 ? -7.983 5.117 -2.863 1.00 96.69 210 VAL A O 1
ATOM 1685 N N . MET A 1 211 ? -6.806 4.010 -4.432 1.00 97.50 211 MET A N 1
ATOM 1686 C CA . MET A 1 211 ? -5.528 4.679 -4.186 1.00 97.50 211 MET A CA 1
ATOM 1687 C C . MET A 1 211 ? -5.665 6.206 -4.314 1.00 97.50 211 MET A C 1
ATOM 1689 O O . MET A 1 211 ? -5.339 6.939 -3.376 1.00 97.50 211 MET A O 1
ATOM 1693 N N . GLN A 1 212 ? -6.230 6.706 -5.422 1.00 98.06 212 GLN A N 1
ATOM 1694 C CA . GLN A 1 212 ? -6.449 8.148 -5.605 1.00 98.06 212 GLN A CA 1
ATOM 1695 C C . GLN A 1 212 ? -7.446 8.723 -4.585 1.00 98.06 212 GLN A C 1
ATOM 1697 O O . GLN A 1 212 ? -7.263 9.842 -4.092 1.00 98.06 212 GLN A O 1
ATOM 1702 N N . ASN A 1 213 ? -8.504 7.979 -4.260 1.00 98.56 213 ASN A N 1
ATOM 1703 C CA . ASN A 1 213 ? -9.537 8.419 -3.329 1.00 98.56 213 ASN A CA 1
ATOM 1704 C C . ASN A 1 213 ? -9.012 8.555 -1.899 1.00 98.56 213 ASN A C 1
ATOM 1706 O O . ASN A 1 213 ? -9.419 9.495 -1.221 1.00 98.56 213 ASN A O 1
ATOM 1710 N N . HIS A 1 214 ? -8.069 7.714 -1.462 1.00 98.62 214 HIS A N 1
ATOM 1711 C CA . HIS A 1 214 ? -7.368 7.912 -0.188 1.00 98.62 214 HIS A CA 1
ATOM 1712 C C . HIS A 1 214 ? -6.553 9.207 -0.189 1.00 98.62 214 HIS A C 1
ATOM 1714 O O . HIS A 1 214 ? -6.620 9.978 0.769 1.00 98.62 214 HIS A O 1
ATOM 1720 N N . GLY A 1 215 ? -5.860 9.506 -1.292 1.00 98.50 215 GLY A N 1
ATOM 1721 C CA . GLY A 1 215 ? -5.171 10.785 -1.451 1.00 98.50 215 GLY A CA 1
ATOM 1722 C C . GLY A 1 215 ? -6.112 11.988 -1.337 1.00 98.50 215 GLY A C 1
ATOM 1723 O O . GLY A 1 215 ? -5.844 12.943 -0.611 1.00 98.50 215 GLY A O 1
ATOM 1724 N N . ARG A 1 216 ? -7.269 11.920 -1.998 1.00 98.75 216 ARG A N 1
ATOM 1725 C CA . ARG A 1 216 ? -8.302 12.966 -1.920 1.00 98.75 216 ARG A CA 1
ATOM 1726 C C . ARG A 1 216 ? -8.977 13.037 -0.546 1.00 98.75 216 ARG A C 1
ATOM 1728 O O . ARG A 1 216 ? -9.337 14.125 -0.110 1.00 98.75 216 ARG A O 1
ATOM 1735 N N . ALA A 1 217 ? -9.145 11.911 0.148 1.00 98.75 217 ALA A N 1
ATOM 1736 C CA . ALA A 1 217 ? -9.663 11.883 1.516 1.00 98.75 217 ALA A CA 1
ATOM 1737 C C . ALA A 1 217 ? -8.704 12.603 2.467 1.00 98.75 217 ALA A C 1
ATOM 1739 O O . ALA A 1 217 ? -9.134 13.420 3.279 1.00 98.75 217 ALA A O 1
ATOM 1740 N N . ARG A 1 218 ? -7.396 12.372 2.307 1.00 98.44 218 ARG A N 1
ATOM 1741 C CA . ARG A 1 218 ? -6.357 13.139 2.997 1.00 98.44 218 ARG A CA 1
ATOM 1742 C C . ARG A 1 218 ? -6.482 14.632 2.700 1.00 98.44 218 ARG A C 1
ATOM 1744 O O . ARG A 1 218 ? -6.431 15.418 3.640 1.00 98.44 218 ARG A O 1
ATOM 1751 N N . ASP A 1 219 ? -6.679 15.039 1.447 1.00 98.56 219 ASP A N 1
ATOM 1752 C CA . ASP A 1 219 ? -6.847 16.464 1.121 1.00 98.56 219 ASP A CA 1
ATOM 1753 C C . ASP A 1 219 ? -8.060 17.076 1.844 1.00 98.56 219 ASP A C 1
ATOM 1755 O O . ASP A 1 219 ? -7.932 18.147 2.432 1.00 98.56 219 ASP A O 1
ATOM 1759 N N . LEU A 1 220 ? -9.189 16.360 1.928 1.00 98.75 220 LEU A N 1
ATOM 1760 C CA . LEU A 1 220 ? -10.355 16.792 2.714 1.00 98.75 220 LEU A CA 1
ATOM 1761 C C . LEU A 1 220 ? -10.060 16.893 4.222 1.00 98.75 220 LEU A C 1
ATOM 1763 O O . LEU A 1 220 ? -10.495 17.846 4.872 1.00 98.75 220 LEU A O 1
ATOM 1767 N N . ILE A 1 221 ? -9.332 15.925 4.793 1.00 98.62 221 ILE A N 1
ATOM 1768 C CA . ILE A 1 221 ? -8.913 15.943 6.207 1.00 98.62 221 ILE A CA 1
ATOM 1769 C C . ILE A 1 221 ? -8.071 17.195 6.486 1.00 98.62 221 ILE A C 1
ATOM 1771 O O . ILE A 1 221 ? -8.313 17.913 7.460 1.00 98.62 221 ILE A O 1
ATOM 1775 N N . TYR A 1 222 ? -7.090 17.465 5.626 1.00 98.19 222 TYR A N 1
ATOM 1776 C CA . TYR A 1 222 ? -6.130 18.547 5.818 1.00 98.19 222 TYR A CA 1
ATOM 1777 C C . TYR A 1 222 ? -6.746 19.914 5.511 1.00 98.19 222 TYR A C 1
ATOM 1779 O O . TYR A 1 222 ? -6.442 20.877 6.206 1.00 98.19 222 TYR A O 1
ATOM 1787 N N . GLU A 1 223 ? -7.694 19.999 4.579 1.00 98.31 223 GLU A N 1
ATOM 1788 C CA . GLU A 1 223 ? -8.477 21.215 4.357 1.00 98.31 223 GLU A CA 1
ATOM 1789 C C . GLU A 1 223 ? -9.318 21.571 5.598 1.00 98.31 223 GLU A C 1
ATOM 1791 O O . GLU A 1 223 ? -9.290 22.715 6.057 1.00 98.31 223 GLU A O 1
ATOM 1796 N N . ARG A 1 224 ? -9.995 20.589 6.221 1.00 98.12 224 ARG A N 1
ATOM 1797 C CA . ARG A 1 224 ? -10.722 20.797 7.493 1.00 98.12 224 ARG A CA 1
ATOM 1798 C C . ARG A 1 224 ? -9.783 21.205 8.631 1.00 98.12 224 ARG A C 1
ATOM 1800 O O . ARG A 1 224 ? -10.136 22.059 9.446 1.00 98.12 224 ARG A O 1
ATOM 1807 N N . ARG A 1 225 ? -8.592 20.605 8.702 1.00 98.31 225 ARG A N 1
ATOM 1808 C CA . ARG A 1 225 ? -7.545 20.972 9.669 1.00 98.31 225 ARG A CA 1
ATOM 1809 C C . ARG A 1 225 ? -7.109 22.422 9.478 1.00 98.31 225 ARG A C 1
ATOM 1811 O O . ARG A 1 225 ? -7.119 23.185 10.438 1.00 98.31 225 ARG A O 1
ATOM 1818 N N . ASP A 1 226 ? -6.770 22.807 8.253 1.00 98.38 226 ASP A N 1
ATOM 1819 C CA . ASP A 1 226 ? -6.251 24.138 7.934 1.00 98.38 226 ASP A CA 1
ATOM 1820 C C . ASP A 1 226 ? -7.293 25.221 8.211 1.00 98.38 226 ASP A C 1
ATOM 1822 O O . ASP A 1 226 ? -6.965 26.248 8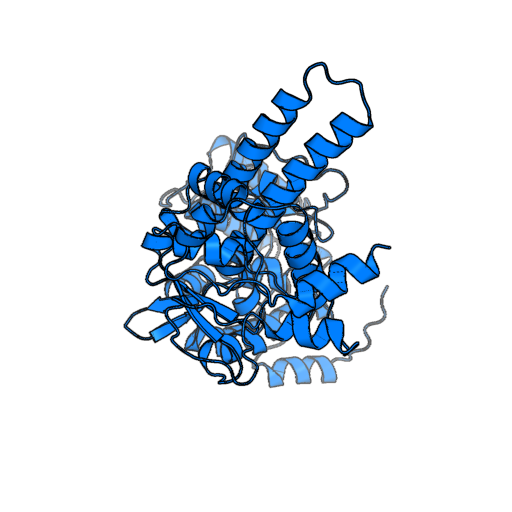.803 1.00 98.38 226 ASP A O 1
ATOM 1826 N N . GLN A 1 227 ? -8.567 24.956 7.905 1.00 98.38 227 GLN A N 1
ATOM 1827 C CA . GLN A 1 227 ? -9.680 25.833 8.278 1.00 98.38 227 GLN A CA 1
ATOM 1828 C C . GLN A 1 227 ? -9.778 26.042 9.796 1.00 98.38 227 GLN A C 1
ATOM 1830 O O . GLN A 1 227 ? -10.012 27.163 10.244 1.00 98.38 227 GLN A O 1
ATOM 1835 N N . ARG A 1 228 ? -9.565 24.990 10.599 1.00 98.06 228 ARG A N 1
ATOM 1836 C CA . ARG A 1 228 ? -9.563 25.082 12.070 1.00 98.06 228 ARG A CA 1
ATOM 1837 C C . ARG A 1 228 ? -8.348 25.822 12.623 1.00 98.06 228 ARG A C 1
ATOM 1839 O O . ARG A 1 228 ? -8.443 26.359 13.718 1.00 98.06 228 ARG A O 1
ATOM 1846 N N . LEU A 1 229 ? -7.231 25.851 11.898 1.00 98.38 229 LEU A N 1
ATOM 1847 C CA . LEU A 1 229 ? -6.021 26.571 12.302 1.00 98.38 229 LEU A CA 1
ATOM 1848 C C . LEU A 1 229 ? -6.110 28.084 12.041 1.00 98.38 229 LEU A C 1
ATOM 1850 O O . LEU A 1 229 ? -5.323 28.846 12.605 1.00 98.38 229 LEU A O 1
ATOM 1854 N N . VAL A 1 230 ? -7.052 28.546 11.208 1.00 98.12 230 VAL A N 1
ATOM 1855 C CA . VAL A 1 230 ? -7.194 29.973 10.879 1.00 98.12 230 VAL A CA 1
ATOM 1856 C C . VAL A 1 230 ? -7.445 30.797 12.144 1.00 98.12 230 VAL A C 1
ATOM 1858 O O . VAL A 1 230 ? -8.472 30.669 12.802 1.00 98.12 230 VAL A O 1
ATOM 1861 N N . GLY A 1 231 ? -6.509 31.697 12.455 1.00 97.12 231 GLY A N 1
ATOM 1862 C CA . GLY A 1 231 ? -6.606 32.606 13.601 1.00 97.12 231 GLY A CA 1
ATOM 1863 C C . GLY A 1 231 ? -6.238 31.986 14.953 1.00 97.12 231 GLY A C 1
ATOM 1864 O O . GLY A 1 231 ? -6.258 32.702 15.953 1.00 97.12 231 GLY A O 1
ATOM 1865 N N . VAL A 1 232 ? -5.862 30.704 14.999 1.00 97.69 232 VAL A N 1
ATOM 1866 C CA . VAL A 1 232 ? -5.391 30.042 16.221 1.00 97.69 232 VAL A CA 1
ATOM 1867 C C . VAL A 1 232 ? -3.915 30.367 16.437 1.00 97.69 232 VAL A C 1
ATOM 1869 O O . VAL A 1 232 ? -3.076 30.107 15.577 1.00 97.69 232 VAL A O 1
ATOM 1872 N N . THR A 1 233 ? -3.582 30.932 17.597 1.00 97.44 233 THR A N 1
ATOM 1873 C CA . THR A 1 233 ? -2.192 31.250 17.979 1.00 97.44 233 THR A CA 1
ATOM 1874 C C . THR A 1 233 ? -1.682 30.414 19.148 1.00 97.44 233 THR A C 1
ATOM 1876 O O . THR A 1 233 ? -0.485 30.425 19.427 1.00 97.44 233 THR A O 1
ATOM 1879 N N . ASP A 1 234 ? -2.576 29.731 19.865 1.00 98.06 234 ASP A N 1
ATOM 1880 C CA . ASP A 1 234 ? -2.206 28.894 21.001 1.00 98.06 234 ASP A CA 1
ATOM 1881 C C . ASP A 1 234 ? -1.536 27.596 20.527 1.00 98.06 234 ASP A C 1
ATOM 1883 O O . ASP A 1 234 ? -2.084 26.843 19.722 1.00 98.06 234 ASP A O 1
ATOM 1887 N N . ALA A 1 235 ? -0.325 27.330 21.021 1.00 97.88 235 ALA A N 1
ATOM 1888 C CA . ALA A 1 235 ? 0.476 26.194 20.569 1.00 97.88 235 ALA A CA 1
ATOM 1889 C C . ALA A 1 235 ? -0.134 24.836 20.957 1.00 97.88 235 ALA A C 1
ATOM 1891 O O . ALA A 1 235 ? 0.042 23.860 20.225 1.00 97.88 235 ALA A O 1
ATOM 1892 N N . ILE A 1 236 ? -0.850 24.766 22.085 1.00 98.06 236 ILE A N 1
ATOM 1893 C CA . ILE A 1 236 ? -1.498 23.535 22.553 1.00 98.06 236 ILE A CA 1
ATOM 1894 C C . ILE A 1 236 ? -2.706 23.233 21.663 1.00 98.06 236 ILE A C 1
ATOM 1896 O O . ILE A 1 236 ? -2.890 22.090 21.243 1.00 98.06 236 ILE A O 1
ATOM 1900 N N . GLU A 1 237 ? -3.492 24.252 21.318 1.00 98.00 237 GLU A N 1
ATOM 1901 C CA . GLU A 1 237 ? -4.624 24.117 20.402 1.00 98.00 237 GLU A CA 1
ATOM 1902 C C . GLU A 1 237 ? -4.173 23.719 18.989 1.00 98.00 237 GLU A C 1
ATOM 1904 O O . GLU A 1 237 ? -4.716 22.770 18.419 1.00 98.00 237 GLU A O 1
ATOM 1909 N N . ILE A 1 238 ? -3.119 24.351 18.458 1.00 98.38 238 ILE A N 1
ATOM 1910 C CA . ILE A 1 238 ? -2.509 23.970 17.171 1.00 98.38 238 ILE A CA 1
ATOM 1911 C C . ILE A 1 238 ? -2.076 22.499 17.195 1.00 98.38 238 ILE A C 1
ATOM 1913 O O . ILE A 1 238 ? -2.376 21.741 16.269 1.00 98.38 238 ILE A O 1
ATOM 1917 N N . GLN A 1 239 ? -1.393 22.070 18.262 1.00 98.31 239 GLN A N 1
ATOM 1918 C CA . GLN A 1 239 ? -0.963 20.682 18.409 1.00 98.31 239 GLN A CA 1
ATOM 1919 C C . GLN A 1 239 ? -2.156 19.719 18.458 1.00 98.31 239 GLN A C 1
ATOM 1921 O O . GLN A 1 239 ? -2.107 18.659 17.834 1.00 98.31 239 GLN A O 1
ATOM 1926 N N . ALA A 1 240 ? -3.231 20.074 19.166 1.00 98.19 240 ALA A N 1
ATOM 1927 C CA . ALA A 1 240 ? -4.437 19.256 19.251 1.00 98.19 240 ALA A CA 1
ATOM 1928 C C . ALA A 1 240 ? -5.153 19.130 17.894 1.00 98.19 240 ALA A C 1
ATOM 1930 O O . ALA A 1 240 ? -5.582 18.032 17.535 1.00 98.19 240 ALA A O 1
ATOM 1931 N N . ILE A 1 241 ? -5.244 20.220 17.124 1.00 98.38 241 ILE A N 1
ATOM 1932 C CA . ILE A 1 241 ? -5.842 20.224 15.779 1.00 98.38 241 ILE A CA 1
ATOM 1933 C C . ILE A 1 241 ? -5.032 19.344 14.820 1.00 98.38 241 ILE A C 1
ATOM 1935 O O . ILE A 1 241 ? -5.614 18.509 14.127 1.00 98.38 241 ILE A O 1
ATOM 1939 N N . ASN A 1 242 ? -3.703 19.482 14.815 1.00 98.12 242 ASN A N 1
ATOM 1940 C CA . ASN A 1 242 ? -2.827 18.650 13.984 1.00 98.12 242 ASN A CA 1
ATOM 1941 C C . ASN A 1 242 ? -2.935 17.171 14.363 1.00 98.12 242 ASN A C 1
ATOM 1943 O O . ASN A 1 242 ? -3.198 16.335 13.504 1.00 98.12 242 ASN A O 1
ATOM 1947 N N . LYS A 1 243 ? -2.850 16.859 15.662 1.00 97.75 243 LYS A N 1
ATOM 1948 C CA . LYS A 1 243 ? -2.971 15.484 16.158 1.00 97.75 243 LYS A CA 1
ATOM 1949 C C . LYS A 1 243 ? -4.297 14.836 15.760 1.00 97.75 243 LYS A C 1
ATOM 1951 O O . LYS A 1 243 ? -4.325 13.653 15.442 1.00 97.75 243 LYS A O 1
ATOM 1956 N N . HIS A 1 244 ? -5.391 15.592 15.779 1.00 98.12 244 HIS A N 1
ATOM 1957 C CA . HIS A 1 244 ? -6.690 15.086 15.349 1.00 98.12 244 HIS A CA 1
ATOM 1958 C C . HIS A 1 244 ? -6.703 14.724 13.853 1.00 98.12 244 HIS A C 1
ATOM 1960 O O . HIS A 1 244 ? -7.215 13.668 13.491 1.00 98.12 244 HIS A O 1
ATOM 1966 N N . ALA A 1 245 ? -6.100 15.549 12.991 1.00 98.31 245 ALA A N 1
ATOM 1967 C CA . ALA A 1 245 ? -5.959 15.232 11.569 1.00 98.31 245 ALA A CA 1
ATOM 1968 C C . ALA A 1 245 ? -5.090 13.981 11.339 1.00 98.31 245 ALA A C 1
ATOM 1970 O O . ALA A 1 245 ? -5.474 13.108 10.561 1.00 98.31 245 ALA A O 1
ATOM 1971 N N . ASP A 1 246 ? -3.982 13.847 12.074 1.00 97.88 246 ASP A N 1
ATOM 1972 C CA . ASP A 1 246 ? -3.107 12.668 12.011 1.00 97.88 246 ASP A CA 1
ATOM 1973 C C . ASP A 1 246 ? -3.843 11.386 12.445 1.00 97.88 246 ASP A C 1
ATOM 1975 O O . ASP A 1 246 ? -3.660 10.316 11.858 1.00 97.88 246 ASP A O 1
ATOM 1979 N N . GLN A 1 247 ? -4.725 11.483 13.447 1.00 97.19 247 GLN A N 1
ATOM 1980 C CA . GLN A 1 247 ? -5.571 10.367 13.873 1.00 97.19 247 GLN A CA 1
ATOM 1981 C C . GLN A 1 247 ? -6.559 9.961 12.776 1.00 97.19 247 GLN A C 1
ATOM 1983 O O . GLN A 1 247 ? -6.637 8.779 12.453 1.00 97.19 247 GLN A O 1
ATOM 1988 N N . LEU A 1 248 ? -7.263 10.914 12.154 1.00 98.56 248 LEU A N 1
ATOM 1989 C CA . LEU A 1 248 ? -8.157 10.618 11.025 1.00 98.56 248 LEU A CA 1
ATOM 1990 C C . LEU A 1 248 ? -7.406 9.952 9.864 1.00 98.56 248 LEU A C 1
ATOM 1992 O O . LEU A 1 248 ? -7.918 9.004 9.260 1.00 98.56 248 LEU A O 1
ATOM 1996 N N . LEU A 1 249 ? -6.183 10.413 9.584 1.00 98.44 249 LEU A N 1
ATOM 1997 C CA . LEU A 1 249 ? -5.329 9.821 8.558 1.00 98.44 249 LEU A CA 1
ATOM 1998 C C . LEU A 1 249 ? -4.882 8.401 8.930 1.00 98.44 249 LEU A C 1
ATOM 2000 O O . LEU A 1 249 ? -4.800 7.551 8.052 1.00 98.44 249 LEU A O 1
ATOM 2004 N N . THR A 1 250 ? -4.662 8.113 10.216 1.00 97.75 250 THR A N 1
ATOM 2005 C CA . THR A 1 250 ? -4.346 6.755 10.699 1.00 97.75 250 THR A CA 1
ATOM 2006 C C . THR A 1 250 ? -5.490 5.780 10.409 1.00 97.75 250 THR A C 1
ATOM 2008 O O . THR A 1 250 ? -5.256 4.705 9.858 1.00 97.75 250 THR A O 1
ATOM 2011 N N . TYR A 1 251 ? -6.736 6.162 10.711 1.00 98.44 251 TYR A N 1
ATOM 2012 C CA . TYR A 1 251 ? -7.912 5.336 10.405 1.00 98.44 251 TYR A CA 1
ATOM 2013 C C . TYR A 1 251 ? -8.113 5.145 8.894 1.00 98.44 251 TYR A C 1
ATOM 2015 O O . TYR A 1 251 ? -8.409 4.035 8.452 1.00 98.44 251 TYR A O 1
ATOM 2023 N N . ALA A 1 252 ? -7.871 6.189 8.093 1.00 98.56 252 ALA A N 1
ATOM 2024 C CA . ALA A 1 252 ? -7.896 6.080 6.633 1.00 98.56 252 ALA A CA 1
ATOM 2025 C C . ALA A 1 252 ? -6.785 5.143 6.121 1.00 98.56 252 ALA A C 1
ATOM 2027 O O . ALA A 1 252 ? -7.014 4.328 5.232 1.00 98.56 252 ALA A O 1
ATOM 2028 N N . GLY A 1 253 ? -5.596 5.210 6.724 1.00 98.25 253 GLY A N 1
ATOM 2029 C CA . GLY A 1 253 ? -4.464 4.340 6.413 1.00 98.25 253 GLY A CA 1
ATOM 2030 C C . GLY A 1 253 ? -4.734 2.863 6.704 1.00 98.25 253 GLY A C 1
ATOM 2031 O O . GLY A 1 253 ? -4.297 2.014 5.940 1.00 98.25 253 GLY A O 1
ATOM 2032 N N . ARG A 1 254 ? -5.515 2.532 7.739 1.00 98.44 254 ARG A N 1
ATOM 2033 C CA . ARG A 1 254 ? -5.936 1.141 8.005 1.00 98.44 254 ARG A CA 1
ATOM 2034 C C . ARG A 1 254 ? -6.867 0.597 6.920 1.00 98.44 254 ARG A C 1
ATOM 2036 O O . ARG A 1 254 ? -6.726 -0.556 6.522 1.00 98.44 254 ARG A O 1
ATOM 2043 N N . ILE A 1 255 ? -7.774 1.426 6.394 1.00 98.50 255 ILE A N 1
ATOM 2044 C CA . ILE A 1 255 ? -8.607 1.050 5.238 1.00 98.50 255 ILE A CA 1
ATOM 2045 C C . ILE A 1 255 ? -7.710 0.765 4.027 1.00 98.50 255 ILE A C 1
ATOM 2047 O O . ILE A 1 255 ? -7.881 -0.269 3.382 1.00 98.50 255 ILE A O 1
ATOM 2051 N N . TYR A 1 256 ? -6.728 1.631 3.756 1.00 98.25 256 TYR A N 1
ATOM 2052 C CA . TYR A 1 256 ? -5.739 1.425 2.693 1.00 98.25 256 TYR A CA 1
ATOM 2053 C C . TYR A 1 256 ? -4.954 0.121 2.896 1.00 98.25 256 TYR A C 1
ATOM 2055 O O . TYR A 1 256 ? -4.875 -0.694 1.982 1.00 98.25 256 TYR A O 1
ATOM 2063 N N . TRP A 1 257 ? -4.455 -0.127 4.110 1.00 98.12 257 TRP A N 1
ATOM 2064 C CA . TRP A 1 257 ? -3.692 -1.325 4.462 1.00 98.12 257 TRP A CA 1
ATOM 2065 C C . TRP A 1 257 ? -4.462 -2.614 4.160 1.00 98.12 257 TRP A C 1
ATOM 2067 O O . TRP A 1 257 ? -3.977 -3.499 3.464 1.00 98.12 257 TRP A O 1
ATOM 2077 N N . PHE A 1 258 ? -5.707 -2.710 4.621 1.00 98.00 258 PHE A N 1
ATOM 2078 C CA . PHE A 1 258 ? -6.517 -3.918 4.444 1.00 98.00 258 PHE A CA 1
ATOM 2079 C C . PHE A 1 258 ? -7.223 -4.023 3.088 1.00 98.00 258 PHE A C 1
ATOM 2081 O O . PHE A 1 258 ? -7.982 -4.967 2.865 1.00 98.00 258 PHE A O 1
ATOM 2088 N N . THR A 1 259 ? -6.987 -3.068 2.187 1.00 96.69 259 THR A N 1
ATOM 2089 C CA . THR A 1 259 ? -7.465 -3.128 0.805 1.00 96.69 259 THR A CA 1
ATOM 2090 C C . THR A 1 259 ? -6.291 -3.154 -0.162 1.00 96.69 259 THR A C 1
ATOM 2092 O O . THR A 1 259 ? -5.986 -4.195 -0.721 1.00 96.69 259 THR A O 1
ATOM 2095 N N . VAL A 1 260 ? -5.602 -2.038 -0.347 1.00 96.62 260 VAL A N 1
ATOM 2096 C CA . VAL A 1 260 ? -4.543 -1.886 -1.346 1.00 96.62 260 VAL A CA 1
ATOM 2097 C C . VAL A 1 260 ? -3.296 -2.719 -1.023 1.00 96.62 260 VAL A C 1
ATOM 2099 O O . VAL A 1 260 ? -2.731 -3.330 -1.926 1.00 96.62 260 VAL A O 1
ATOM 2102 N N . GLU A 1 261 ? -2.881 -2.790 0.244 1.00 96.50 261 GLU A N 1
ATOM 2103 C CA . GLU A 1 261 ? -1.640 -3.490 0.620 1.00 96.50 261 GLU A CA 1
ATOM 2104 C C . GLU A 1 261 ? -1.849 -4.993 0.853 1.00 96.50 261 GLU A C 1
ATOM 2106 O O . GLU A 1 261 ? -1.078 -5.815 0.361 1.00 96.50 261 GLU A O 1
ATOM 2111 N N . PHE A 1 262 ? -2.905 -5.364 1.584 1.00 97.62 262 PHE A N 1
ATOM 2112 C CA . PHE A 1 262 ? -3.160 -6.740 2.035 1.00 97.62 262 PHE A CA 1
ATOM 2113 C C . PHE A 1 262 ? -4.587 -7.231 1.741 1.00 97.62 262 PHE A C 1
ATOM 2115 O O . PHE A 1 262 ? -5.115 -8.102 2.442 1.00 97.62 262 PHE A O 1
ATOM 2122 N N . GLY A 1 263 ? -5.242 -6.657 0.731 1.00 97.38 263 GLY A N 1
ATOM 2123 C CA . GLY A 1 263 ? -6.580 -7.061 0.313 1.00 97.38 263 GLY A CA 1
A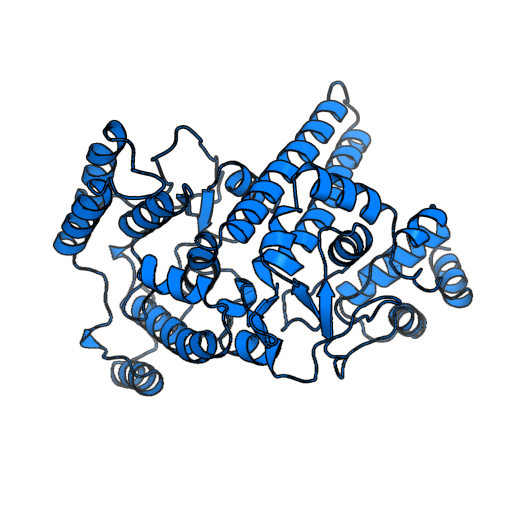TOM 2124 C C . GLY A 1 263 ? -6.589 -8.308 -0.567 1.00 97.38 263 GLY A C 1
ATOM 2125 O O . GLY A 1 263 ? -5.739 -8.511 -1.432 1.00 97.38 263 GLY A O 1
ATOM 2126 N N . LEU A 1 264 ? -7.614 -9.132 -0.366 1.00 98.19 264 LEU A N 1
ATOM 2127 C CA . LEU A 1 264 ? -7.940 -10.277 -1.212 1.00 98.19 264 LEU A CA 1
ATOM 2128 C C . LEU A 1 264 ? -9.303 -10.052 -1.874 1.00 98.19 264 LEU A C 1
ATOM 2130 O O . LEU A 1 264 ? -10.117 -9.263 -1.394 1.00 98.19 264 LEU A O 1
ATOM 2134 N N . VAL A 1 265 ? -9.599 -10.767 -2.953 1.00 97.94 265 VAL A N 1
ATOM 2135 C CA . VAL A 1 265 ? -10.870 -10.681 -3.681 1.00 97.94 265 VAL A CA 1
ATOM 2136 C C . VAL A 1 265 ? -11.436 -12.069 -3.964 1.00 97.94 265 VAL A C 1
ATOM 2138 O O . VAL A 1 265 ? -10.691 -13.019 -4.192 1.00 97.94 265 VAL A O 1
ATOM 2141 N N . MET A 1 266 ? -12.760 -12.201 -3.965 1.00 97.75 266 MET A N 1
ATOM 2142 C CA . MET A 1 266 ? -13.426 -13.380 -4.513 1.00 97.75 266 MET A CA 1
ATOM 2143 C C . MET A 1 266 ? -13.441 -13.301 -6.046 1.00 97.75 266 MET A C 1
ATOM 2145 O O . MET A 1 266 ? -13.933 -12.335 -6.625 1.00 97.75 266 MET A O 1
ATOM 2149 N N . GLN A 1 267 ? -12.941 -14.335 -6.717 1.00 95.88 267 GLN A N 1
ATOM 2150 C CA . GLN A 1 267 ? -12.958 -14.469 -8.173 1.00 95.88 267 GLN A CA 1
ATOM 2151 C C . GLN A 1 267 ? -13.318 -15.911 -8.532 1.00 95.88 267 GLN A C 1
ATOM 2153 O O . GLN A 1 267 ? -12.677 -16.850 -8.070 1.00 95.88 267 GLN A O 1
ATOM 2158 N N . ASP A 1 268 ? -14.392 -16.087 -9.306 1.00 95.44 268 ASP A N 1
ATOM 2159 C CA . ASP A 1 268 ? -14.897 -17.399 -9.743 1.00 95.44 268 ASP A CA 1
ATOM 2160 C C . ASP A 1 268 ? -15.120 -18.413 -8.601 1.00 95.44 268 ASP A C 1
ATOM 2162 O O . ASP A 1 268 ? -14.968 -19.621 -8.764 1.00 95.44 268 ASP A O 1
ATOM 2166 N N . GLY A 1 269 ? -15.520 -17.915 -7.425 1.00 95.06 269 GLY A N 1
ATOM 2167 C CA . GLY A 1 269 ? -15.778 -18.731 -6.233 1.00 95.06 269 GLY A CA 1
ATOM 2168 C C . GLY A 1 269 ? -14.539 -19.049 -5.392 1.00 95.06 269 GLY A C 1
ATOM 2169 O O . GLY A 1 269 ? -14.675 -19.680 -4.345 1.00 95.06 269 GLY A O 1
ATOM 2170 N N . GLU A 1 270 ? -13.361 -18.574 -5.791 1.00 96.00 270 GLU A N 1
ATOM 2171 C CA . GLU A 1 270 ? -12.108 -18.755 -5.062 1.00 96.00 270 GLU A CA 1
ATOM 2172 C C . GLU A 1 270 ? -11.550 -17.422 -4.553 1.00 96.00 270 GLU A C 1
ATOM 2174 O O . GLU A 1 270 ? -11.850 -16.354 -5.082 1.00 96.00 270 GLU A O 1
ATOM 2179 N N . VAL A 1 271 ? -10.726 -17.481 -3.506 1.00 97.56 271 VAL A N 1
ATOM 2180 C CA . VAL A 1 271 ? -10.000 -16.309 -3.003 1.00 97.56 271 VAL A CA 1
ATOM 2181 C C . VAL A 1 271 ? -8.769 -16.079 -3.883 1.00 97.56 271 VAL A C 1
ATOM 2183 O O . VAL A 1 271 ? -8.029 -17.021 -4.186 1.00 97.56 271 VAL A O 1
ATOM 2186 N N . ARG A 1 272 ? -8.556 -14.827 -4.287 1.00 97.69 272 ARG A N 1
ATOM 2187 C CA . ARG A 1 272 ? -7.410 -14.355 -5.069 1.00 97.69 272 ARG A CA 1
ATOM 2188 C C . ARG A 1 272 ? -6.789 -13.120 -4.443 1.00 97.69 272 ARG A C 1
ATOM 2190 O O . ARG A 1 272 ? -7.459 -12.365 -3.745 1.00 97.69 272 ARG A O 1
ATOM 2197 N N . ASP A 1 273 ? -5.513 -12.925 -4.718 1.00 97.06 273 ASP A N 1
ATOM 2198 C CA . ASP A 1 273 ? -4.724 -11.822 -4.188 1.00 97.06 273 ASP A CA 1
ATOM 2199 C C . ASP A 1 273 ? -4.668 -10.633 -5.159 1.00 97.06 273 ASP A C 1
ATOM 2201 O O . ASP A 1 273 ? -4.490 -10.805 -6.369 1.00 97.06 273 ASP A O 1
ATOM 2205 N N . PHE A 1 274 ? -4.834 -9.425 -4.628 1.00 96.38 274 PHE A N 1
ATOM 2206 C CA . PHE A 1 274 ? -4.541 -8.174 -5.331 1.00 96.38 274 PHE A CA 1
ATOM 2207 C C . PHE A 1 274 ? -3.710 -7.202 -4.476 1.00 96.38 274 PHE A C 1
ATOM 2209 O O . PHE A 1 274 ? -3.360 -6.127 -4.963 1.00 96.38 274 PHE A O 1
ATOM 2216 N N . GLY A 1 275 ? -3.421 -7.556 -3.220 1.00 96.62 275 GLY A N 1
ATOM 2217 C CA . GLY A 1 275 ? -2.725 -6.709 -2.266 1.00 96.62 275 GLY A CA 1
ATOM 2218 C C . GLY A 1 275 ? -1.243 -6.633 -2.602 1.00 96.62 275 GLY A C 1
ATOM 2219 O O . GLY A 1 275 ? -0.550 -7.649 -2.644 1.00 96.62 275 GLY A O 1
ATOM 2220 N N . ALA A 1 276 ? -0.734 -5.430 -2.841 1.00 92.44 276 ALA A N 1
ATOM 2221 C CA . ALA A 1 276 ? 0.633 -5.246 -3.316 1.00 92.44 276 ALA A CA 1
ATOM 2222 C C . ALA A 1 276 ? 1.702 -5.711 -2.310 1.00 92.44 276 ALA A C 1
ATOM 2224 O O . ALA A 1 276 ? 2.706 -6.310 -2.709 1.00 92.44 276 ALA A O 1
ATOM 2225 N N . GLY A 1 277 ? 1.461 -5.518 -1.010 1.00 92.38 277 GLY A N 1
ATOM 2226 C CA . GLY A 1 277 ? 2.302 -6.048 0.061 1.00 92.38 277 GLY A CA 1
ATOM 2227 C C . GLY A 1 277 ? 2.420 -7.571 -0.007 1.00 92.38 277 GLY A C 1
ATOM 2228 O O . GLY A 1 277 ? 3.527 -8.107 0.053 1.00 92.38 277 GLY A O 1
ATOM 2229 N N . ILE A 1 278 ? 1.307 -8.264 -0.261 1.00 94.50 278 ILE A N 1
ATOM 2230 C CA . ILE A 1 278 ? 1.274 -9.726 -0.397 1.00 94.50 278 ILE A CA 1
ATOM 2231 C C . ILE A 1 278 ? 1.968 -10.176 -1.692 1.00 94.50 278 ILE A C 1
ATOM 2233 O O . ILE A 1 278 ? 2.791 -11.094 -1.667 1.00 94.50 278 ILE A O 1
ATOM 2237 N N . LEU A 1 279 ? 1.678 -9.522 -2.818 1.00 93.19 279 LEU A N 1
ATOM 2238 C CA . LEU A 1 279 ? 2.221 -9.874 -4.136 1.00 93.19 279 LEU A CA 1
ATOM 2239 C C . LEU A 1 279 ? 3.725 -9.591 -4.250 1.00 93.19 279 LEU A C 1
ATOM 2241 O O . LEU A 1 279 ? 4.418 -10.235 -5.037 1.00 93.19 279 LEU A O 1
ATOM 2245 N N . SER A 1 280 ? 4.256 -8.683 -3.428 1.00 89.69 280 SER A N 1
ATOM 2246 C CA . SER A 1 280 ? 5.698 -8.443 -3.321 1.00 89.69 280 SER A CA 1
ATOM 2247 C C . SER A 1 280 ? 6.462 -9.522 -2.533 1.00 89.69 280 SER A C 1
ATOM 2249 O O . SER A 1 280 ? 7.695 -9.568 -2.576 1.00 89.69 280 SER A O 1
ATOM 2251 N N . SER A 1 281 ? 5.757 -10.424 -1.842 1.00 90.38 281 SER A N 1
ATOM 2252 C CA . SER A 1 281 ? 6.332 -11.438 -0.954 1.00 90.38 281 SER A CA 1
ATOM 2253 C C . SER A 1 281 ? 5.970 -12.855 -1.419 1.00 90.38 281 SER A C 1
ATOM 2255 O O . SER A 1 281 ? 4.842 -13.301 -1.194 1.00 90.38 281 SER A O 1
ATOM 2257 N N . PRO A 1 282 ? 6.916 -13.633 -1.990 1.00 85.00 282 PRO A N 1
ATOM 2258 C CA . PRO A 1 282 ? 6.639 -15.005 -2.430 1.00 85.00 282 PRO A CA 1
ATOM 2259 C C . PRO A 1 282 ? 6.035 -15.886 -1.324 1.00 85.00 282 PRO A C 1
ATOM 2261 O O . PRO A 1 282 ? 5.148 -16.705 -1.574 1.00 85.00 282 PRO A O 1
ATOM 2264 N N . GLY A 1 283 ? 6.504 -15.712 -0.083 1.00 90.31 283 GLY A N 1
ATOM 2265 C CA . GLY A 1 283 ? 6.012 -16.462 1.070 1.00 90.31 283 GLY A CA 1
ATOM 2266 C C . GLY A 1 283 ? 4.596 -16.062 1.486 1.00 90.31 283 GLY A C 1
ATOM 2267 O O . GLY A 1 283 ? 3.776 -16.938 1.782 1.00 90.31 283 GLY A O 1
ATOM 2268 N N . GLU A 1 284 ? 4.292 -14.762 1.484 1.00 93.56 284 GLU A N 1
ATOM 2269 C CA . GLU A 1 284 ? 3.002 -14.271 1.967 1.00 93.56 284 GLU A CA 1
ATOM 2270 C C . GLU A 1 284 ? 1.868 -14.532 0.972 1.00 93.56 284 GLU A C 1
ATOM 2272 O O . GLU A 1 284 ? 0.774 -14.880 1.409 1.00 93.56 284 GLU A O 1
ATOM 2277 N N . THR A 1 285 ? 2.133 -14.500 -0.343 1.00 92.50 285 THR A N 1
ATOM 2278 C CA . THR A 1 285 ? 1.135 -14.836 -1.380 1.00 92.50 285 THR A CA 1
ATOM 2279 C C . THR A 1 285 ? 0.495 -16.204 -1.151 1.00 92.50 285 THR A C 1
ATOM 2281 O O . THR A 1 285 ? -0.725 -16.354 -1.174 1.00 92.50 285 THR A O 1
ATOM 2284 N N . LYS A 1 286 ? 1.307 -17.230 -0.874 1.00 92.81 286 LYS A N 1
ATOM 2285 C CA . LYS A 1 286 ? 0.785 -18.571 -0.582 1.00 92.81 286 LYS A CA 1
ATOM 2286 C C . LYS A 1 286 ? 0.114 -18.630 0.791 1.00 92.81 286 LYS A C 1
ATOM 2288 O O . LYS A 1 286 ? -0.920 -19.282 0.960 1.00 92.81 286 LYS A O 1
ATOM 2293 N N . TYR A 1 287 ? 0.721 -17.989 1.787 1.00 94.75 287 TYR A N 1
ATOM 2294 C CA . TYR A 1 287 ? 0.235 -17.998 3.163 1.00 94.75 287 TYR A CA 1
ATOM 2295 C C . TYR A 1 287 ? -1.147 -17.332 3.288 1.00 94.75 287 TYR A C 1
ATOM 2297 O O . TYR A 1 287 ? -2.038 -17.895 3.927 1.00 94.75 287 TYR A O 1
ATOM 2305 N N . SER A 1 288 ? -1.378 -16.201 2.622 1.00 95.25 288 SER A N 1
ATOM 2306 C CA . SER A 1 288 ? -2.639 -15.457 2.695 1.00 95.25 288 SER A CA 1
ATOM 2307 C C . SER A 1 288 ? -3.842 -16.290 2.234 1.00 95.25 288 SER A C 1
ATOM 2309 O O . SER A 1 288 ? -4.920 -16.188 2.824 1.00 95.25 288 SER A O 1
ATOM 2311 N N . ILE A 1 289 ? -3.657 -17.204 1.271 1.00 94.25 289 ILE A N 1
ATOM 2312 C CA . ILE A 1 289 ? -4.742 -17.988 0.653 1.00 94.25 289 ILE A CA 1
ATOM 2313 C C . ILE A 1 289 ? -4.842 -19.436 1.156 1.00 94.25 289 ILE A C 1
ATOM 2315 O O . ILE A 1 289 ? -5.955 -19.914 1.372 1.00 94.25 289 ILE A O 1
ATOM 2319 N N . GLN A 1 290 ? -3.729 -20.149 1.364 1.00 91.25 290 GLN A N 1
ATOM 2320 C CA . GLN A 1 290 ? -3.774 -21.595 1.657 1.00 91.25 290 GLN A CA 1
ATOM 2321 C C . GLN A 1 290 ? -3.602 -21.959 3.135 1.00 91.25 290 GLN A C 1
ATOM 2323 O O . GLN A 1 290 ? -4.012 -23.042 3.551 1.00 91.25 290 GLN A O 1
ATOM 2328 N N . ASN A 1 291 ? -2.969 -21.103 3.938 1.00 90.69 291 ASN A N 1
ATOM 2329 C CA . ASN A 1 291 ? -2.632 -21.439 5.321 1.00 90.69 291 ASN A CA 1
ATOM 2330 C C . ASN A 1 291 ? -3.874 -21.433 6.246 1.00 90.69 291 ASN A C 1
ATOM 2332 O O . ASN A 1 291 ? -4.858 -20.752 5.981 1.00 90.69 291 ASN A O 1
ATOM 2336 N N . ASP A 1 292 ? -3.863 -22.190 7.341 1.00 91.06 292 ASP A N 1
ATOM 2337 C CA . ASP A 1 292 ? -4.983 -22.289 8.294 1.00 91.06 292 ASP A CA 1
ATOM 2338 C C . ASP A 1 292 ? -4.793 -21.428 9.565 1.00 91.06 292 ASP A C 1
ATOM 2340 O O . ASP A 1 292 ? -5.605 -21.471 10.488 1.00 91.06 292 ASP A O 1
ATOM 2344 N N . GLU A 1 293 ? -3.724 -20.634 9.644 1.00 90.88 293 GLU A N 1
ATOM 2345 C CA . GLU A 1 293 ? -3.374 -19.776 10.784 1.00 90.88 293 GLU A CA 1
ATOM 2346 C C . GLU A 1 293 ? -3.959 -18.370 10.686 1.00 90.88 293 GLU A C 1
ATOM 2348 O O . GLU A 1 293 ? -4.184 -17.755 11.729 1.00 90.88 293 GLU A O 1
ATOM 2353 N N . SER A 1 294 ? -4.221 -17.867 9.477 1.00 94.69 294 SER A N 1
ATOM 2354 C CA . SER A 1 294 ? -4.757 -16.522 9.256 1.00 94.69 294 SER A CA 1
ATOM 2355 C C . SER A 1 294 ? -6.281 -16.508 9.159 1.00 94.69 294 SER A C 1
ATOM 2357 O O . SER A 1 294 ? -6.909 -17.381 8.560 1.00 94.69 294 SER A O 1
ATOM 2359 N N . ASN A 1 295 ? -6.901 -15.485 9.734 1.00 97.25 295 ASN A N 1
ATOM 2360 C CA . ASN A 1 295 ? -8.306 -15.195 9.509 1.00 97.25 295 ASN A CA 1
ATOM 2361 C C . ASN A 1 295 ? -8.505 -14.728 8.063 1.00 97.25 295 ASN A C 1
ATOM 2363 O O . ASN A 1 295 ? -7.726 -13.919 7.557 1.00 97.25 295 ASN A O 1
ATOM 2367 N N . ARG A 1 296 ? -9.589 -15.176 7.429 1.00 97.81 296 ARG A N 1
ATOM 2368 C CA . ARG A 1 296 ? -10.091 -14.597 6.175 1.00 97.81 296 ARG A CA 1
ATOM 2369 C C . ARG A 1 296 ? -11.520 -14.152 6.389 1.00 97.81 296 ARG A C 1
ATOM 2371 O O . ARG A 1 296 ? -12.375 -14.985 6.694 1.00 97.81 296 ARG A O 1
ATOM 2378 N N . ILE A 1 297 ? -11.770 -12.857 6.250 1.00 98.00 297 ILE A N 1
ATOM 2379 C CA . ILE A 1 297 ? -13.061 -12.244 6.571 1.00 98.00 297 ILE A CA 1
ATOM 2380 C C . ILE A 1 297 ? -13.615 -11.579 5.319 1.00 98.00 297 ILE A C 1
ATOM 2382 O O . ILE A 1 297 ? -12.968 -10.715 4.736 1.00 98.00 297 ILE A O 1
ATOM 2386 N N . LEU A 1 298 ? -14.816 -11.975 4.910 1.00 97.88 298 LEU A N 1
ATOM 2387 C CA . LEU A 1 298 ? -15.499 -11.409 3.757 1.00 97.88 298 LEU A CA 1
ATOM 2388 C C . LEU A 1 298 ? -16.075 -10.027 4.094 1.00 97.88 298 LEU A C 1
ATOM 2390 O O . LEU A 1 298 ? -16.855 -9.879 5.041 1.00 97.88 298 LEU A O 1
ATOM 2394 N N . ILE A 1 299 ? -15.750 -9.035 3.271 1.00 96.56 299 ILE A N 1
ATOM 2395 C CA . ILE A 1 299 ? -16.194 -7.647 3.403 1.00 96.56 299 ILE A CA 1
ATOM 2396 C C . ILE A 1 299 ? -16.945 -7.182 2.152 1.00 96.56 299 ILE A C 1
ATOM 2398 O O . ILE A 1 299 ? -16.662 -7.590 1.028 1.00 96.56 299 ILE A O 1
ATOM 2402 N N . ASP A 1 300 ? -17.915 -6.306 2.370 1.00 95.44 300 ASP A N 1
ATOM 2403 C CA . ASP A 1 300 ? -18.541 -5.464 1.360 1.00 95.44 300 ASP A CA 1
ATOM 2404 C C . ASP A 1 300 ? -18.310 -4.003 1.780 1.00 95.44 300 ASP A C 1
ATOM 2406 O O . ASP A 1 300 ? -19.072 -3.478 2.596 1.00 95.44 300 ASP A O 1
ATOM 2410 N N . PRO A 1 301 ? -17.264 -3.335 1.252 1.00 92.06 301 PRO A N 1
ATOM 2411 C CA . PRO A 1 301 ? -16.966 -1.931 1.543 1.00 92.06 301 PRO A CA 1
ATOM 2412 C C . PRO A 1 301 ? -18.112 -0.946 1.279 1.00 92.06 301 PRO A C 1
ATOM 2414 O O . PRO A 1 301 ? -18.052 0.194 1.744 1.00 92.06 301 PRO A O 1
ATOM 2417 N N . GLN A 1 302 ? -19.175 -1.347 0.570 1.00 93.25 302 GLN A N 1
ATOM 2418 C CA . GLN A 1 302 ? -20.392 -0.544 0.452 1.00 93.25 302 GLN A CA 1
ATOM 2419 C C . GLN A 1 302 ? -21.139 -0.417 1.789 1.00 93.25 302 GLN A C 1
ATOM 2421 O O . GLN A 1 302 ? -21.851 0.562 2.005 1.00 93.25 302 GLN A O 1
ATOM 2426 N N . GLN A 1 303 ? -20.978 -1.384 2.692 1.00 94.88 303 GLN A N 1
ATOM 2427 C CA . GLN A 1 303 ? -21.593 -1.378 4.013 1.00 94.88 303 GLN A CA 1
ATOM 2428 C C . GLN A 1 303 ? -20.704 -0.632 5.006 1.00 94.88 303 GLN A C 1
ATOM 2430 O O . GLN A 1 303 ? -19.544 -0.990 5.211 1.00 94.88 303 GLN A O 1
ATOM 2435 N N . ASP A 1 304 ? -21.275 0.354 5.696 1.00 94.38 304 ASP A N 1
ATOM 2436 C CA . ASP A 1 304 ? -20.568 1.121 6.729 1.00 94.38 304 ASP A CA 1
ATOM 2437 C C . ASP A 1 304 ? -19.972 0.222 7.820 1.00 94.38 304 ASP A C 1
ATOM 2439 O O . ASP A 1 304 ? -18.864 0.471 8.281 1.00 94.38 304 ASP A O 1
ATOM 2443 N N . ALA A 1 305 ? -20.666 -0.858 8.191 1.00 95.44 305 ALA A N 1
ATOM 2444 C CA . ALA A 1 305 ? -20.197 -1.804 9.199 1.00 95.44 305 ALA A CA 1
ATOM 2445 C C . ALA A 1 305 ? -18.855 -2.457 8.832 1.00 95.44 305 ALA A C 1
ATOM 2447 O O . ALA A 1 305 ? -17.988 -2.609 9.693 1.00 95.44 305 ALA A O 1
ATOM 2448 N N . ASP A 1 306 ? -18.679 -2.829 7.562 1.00 96.00 306 ASP A N 1
ATOM 2449 C CA . ASP A 1 306 ? -17.450 -3.469 7.092 1.00 96.00 306 ASP A CA 1
ATOM 2450 C C . ASP A 1 306 ? -16.342 -2.426 6.924 1.00 96.00 306 ASP A C 1
ATOM 2452 O O . ASP A 1 306 ? -15.193 -2.690 7.260 1.00 96.00 306 ASP A O 1
ATOM 2456 N N . LEU A 1 307 ? -16.680 -1.207 6.494 1.00 96.06 307 LEU A N 1
ATOM 2457 C CA . LEU A 1 307 ? -15.705 -0.123 6.407 1.00 96.06 307 LEU A CA 1
ATOM 2458 C C . LEU A 1 307 ? -15.174 0.296 7.789 1.00 96.06 307 LEU A C 1
ATOM 2460 O O . LEU A 1 307 ? -13.970 0.488 7.954 1.00 96.06 307 LEU A O 1
ATOM 2464 N N . LEU A 1 308 ? -16.049 0.369 8.798 1.00 96.88 308 LEU A N 1
ATOM 2465 C CA . LEU A 1 308 ? -15.655 0.584 10.193 1.00 96.88 308 LEU A CA 1
ATOM 2466 C C . LEU A 1 308 ? -14.836 -0.584 10.730 1.00 96.88 308 LEU A C 1
ATOM 2468 O O . LEU A 1 308 ? -13.857 -0.366 11.436 1.00 96.88 308 LEU A O 1
ATOM 2472 N N . ARG A 1 309 ? -15.187 -1.823 10.364 1.00 97.19 309 ARG A N 1
ATOM 2473 C CA . ARG A 1 309 ? -14.378 -2.993 10.709 1.00 97.19 309 ARG A CA 1
ATOM 2474 C C . ARG A 1 309 ? -12.949 -2.843 10.185 1.00 97.19 309 ARG A C 1
ATOM 2476 O O . ARG A 1 309 ? -12.031 -3.085 10.958 1.00 97.19 309 ARG A O 1
ATOM 2483 N N . LEU A 1 310 ? -12.741 -2.392 8.947 1.00 97.69 310 LEU A N 1
ATOM 2484 C CA . LEU A 1 310 ? -11.396 -2.116 8.416 1.00 97.69 310 LEU A CA 1
ATOM 2485 C C . LEU A 1 310 ? -10.698 -0.984 9.179 1.00 97.69 310 LEU A C 1
ATOM 2487 O O . LEU A 1 310 ? -9.587 -1.170 9.670 1.00 97.69 310 LEU A O 1
ATOM 2491 N N . ALA A 1 311 ? -11.363 0.165 9.329 1.00 97.94 311 ALA A N 1
ATOM 2492 C CA . ALA A 1 311 ? -10.795 1.349 9.976 1.00 97.94 311 ALA A CA 1
ATOM 2493 C C . ALA A 1 311 ? -10.400 1.093 11.442 1.00 97.94 311 ALA A C 1
ATOM 2495 O O . ALA A 1 311 ? -9.358 1.557 11.900 1.00 97.94 311 ALA A O 1
ATOM 2496 N N . ASN A 1 312 ? -11.199 0.329 12.186 1.00 97.44 312 ASN A N 1
ATOM 2497 C CA . ASN A 1 312 ? -10.935 -0.005 13.583 1.00 97.44 312 ASN A CA 1
ATOM 2498 C C . ASN A 1 312 ? -10.079 -1.265 13.761 1.00 97.44 312 ASN A C 1
ATOM 2500 O O . ASN A 1 312 ? -9.949 -1.734 14.883 1.00 97.44 312 ASN A O 1
ATOM 2504 N N . THR A 1 313 ? -9.482 -1.840 12.713 1.00 97.81 313 THR A N 1
ATOM 2505 C CA . THR A 1 313 ? -8.524 -2.948 12.877 1.00 97.81 313 THR A CA 1
ATOM 2506 C C . THR A 1 313 ? -7.104 -2.410 12.872 1.00 97.81 313 THR A C 1
ATOM 2508 O O . THR A 1 313 ? -6.687 -1.762 11.920 1.00 97.81 313 THR A O 1
ATOM 2511 N N . ASP A 1 314 ? -6.347 -2.669 13.930 1.00 96.00 314 ASP A N 1
ATOM 2512 C CA . ASP A 1 314 ? -4.921 -2.349 13.978 1.00 96.00 314 ASP A CA 1
ATOM 2513 C C . ASP A 1 314 ? -4.086 -3.498 13.380 1.00 96.00 314 ASP A C 1
ATOM 2515 O O . ASP A 1 314 ? -4.558 -4.636 13.311 1.00 96.00 314 ASP A O 1
ATOM 2519 N N . TYR A 1 315 ? -2.858 -3.219 12.936 1.00 94.00 315 TYR A N 1
ATOM 2520 C CA . TYR A 1 315 ? -2.004 -4.181 12.223 1.00 94.00 315 TYR A CA 1
ATOM 2521 C C . TYR A 1 315 ? -0.553 -4.190 12.723 1.00 94.00 315 TYR A C 1
ATOM 2523 O O . TYR A 1 315 ? -0.110 -3.283 13.432 1.00 94.00 315 TYR A O 1
ATOM 2531 N N . LEU A 1 316 ? 0.187 -5.240 12.353 1.00 90.38 316 LEU A N 1
ATOM 2532 C CA . LEU A 1 316 ? 1.638 -5.327 12.514 1.00 90.38 316 LEU A CA 1
ATOM 2533 C C . LEU A 1 316 ? 2.309 -5.343 11.142 1.00 90.38 316 LEU A C 1
ATOM 2535 O O . LEU A 1 316 ? 1.797 -5.948 10.202 1.00 90.38 316 LEU A O 1
ATOM 2539 N N . ILE A 1 317 ? 3.468 -4.694 11.062 1.00 88.25 317 ILE A N 1
ATOM 2540 C CA . ILE A 1 317 ? 4.277 -4.595 9.839 1.00 88.25 317 ILE A CA 1
ATOM 2541 C C . ILE A 1 317 ? 5.440 -5.595 9.811 1.00 88.25 317 ILE A C 1
ATOM 2543 O O . ILE A 1 317 ? 6.076 -5.766 8.785 1.00 88.25 317 ILE A O 1
ATOM 2547 N N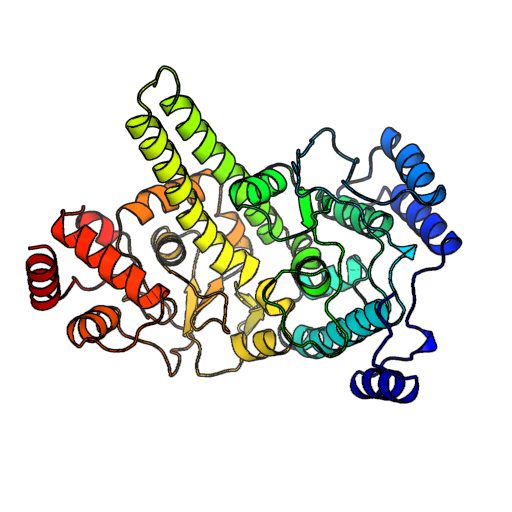 . SER A 1 318 ? 5.742 -6.241 10.940 1.00 85.94 318 SER A N 1
ATOM 2548 C CA . SER A 1 318 ? 6.947 -7.059 11.127 1.00 85.94 318 SER A CA 1
ATOM 2549 C C . SER A 1 318 ? 6.728 -8.565 10.942 1.00 85.94 318 SER A C 1
ATOM 2551 O O . SER A 1 318 ? 7.660 -9.348 11.127 1.00 85.94 318 SER A O 1
ATOM 2553 N N . GLU A 1 319 ? 5.509 -8.996 10.613 1.00 89.12 319 GLU A N 1
ATOM 2554 C CA . GLU A 1 319 ? 5.170 -10.396 10.349 1.00 89.12 319 GLU A CA 1
ATOM 2555 C C . GLU A 1 319 ? 4.017 -10.518 9.345 1.00 89.12 319 GLU A C 1
ATOM 2557 O O . GLU A 1 319 ? 3.286 -9.556 9.108 1.00 89.12 319 GLU A O 1
ATOM 2562 N N . PHE A 1 320 ? 3.821 -11.722 8.791 1.00 93.75 320 PHE A N 1
ATOM 2563 C CA . PHE A 1 320 ? 2.675 -12.005 7.923 1.00 93.75 320 PHE A CA 1
ATOM 2564 C C . PHE A 1 320 ? 1.354 -11.752 8.647 1.00 93.75 320 PHE A C 1
ATOM 2566 O O . PHE A 1 320 ? 1.178 -12.141 9.812 1.00 93.75 320 PHE A O 1
ATOM 2573 N N . GLN A 1 321 ? 0.397 -11.166 7.929 1.00 95.19 321 GLN A N 1
ATOM 2574 C CA . GLN A 1 321 ? -0.865 -10.747 8.531 1.00 95.19 321 GLN A CA 1
ATOM 2575 C C . GLN A 1 321 ? -1.627 -11.941 9.126 1.00 95.19 321 GLN A C 1
ATOM 2577 O O . GLN A 1 321 ? -1.689 -13.043 8.575 1.00 95.19 321 GLN A O 1
ATOM 2582 N N . LYS A 1 322 ? -2.254 -11.739 10.286 1.00 95.50 322 LYS A N 1
ATOM 2583 C CA . LYS A 1 322 ? -3.122 -12.767 10.898 1.00 95.50 322 LYS A CA 1
ATOM 2584 C C . LYS A 1 322 ? -4.582 -12.590 10.542 1.00 95.50 322 LYS A C 1
ATOM 2586 O O . LYS A 1 322 ? -5.374 -13.469 10.860 1.00 95.50 322 LYS A O 1
ATOM 2591 N N . THR A 1 323 ? -4.924 -11.511 9.851 1.00 97.25 323 THR A N 1
ATOM 2592 C CA . THR A 1 323 ? -6.253 -11.280 9.303 1.00 97.25 323 THR A CA 1
ATOM 2593 C C . THR A 1 323 ? -6.122 -10.652 7.926 1.00 97.25 323 THR A C 1
ATOM 2595 O O . THR A 1 323 ? -5.536 -9.583 7.796 1.00 97.25 323 THR A O 1
ATOM 2598 N N . TYR A 1 324 ? -6.693 -11.316 6.924 1.00 98.12 324 TYR A N 1
ATOM 2599 C CA . TYR A 1 324 ? -6.872 -10.792 5.576 1.00 98.12 324 TYR A CA 1
ATOM 2600 C C . TYR A 1 324 ? -8.355 -10.525 5.338 1.00 98.12 324 TYR A C 1
ATOM 2602 O O . TYR A 1 324 ? -9.215 -11.348 5.685 1.00 98.12 324 TYR A O 1
ATOM 2610 N N . PHE A 1 325 ? -8.657 -9.388 4.724 1.00 98.31 325 PHE A N 1
ATOM 2611 C CA . PHE A 1 325 ? -10.018 -9.048 4.336 1.00 98.31 325 PHE A CA 1
ATOM 2612 C C . PHE A 1 325 ? -10.228 -9.347 2.856 1.00 98.31 325 PHE A C 1
ATOM 2614 O O . PHE A 1 325 ? -9.396 -9.022 2.011 1.00 98.31 325 PHE A O 1
ATOM 2621 N N . VAL A 1 326 ? -11.345 -10.006 2.560 1.00 98.50 326 VAL A N 1
ATOM 2622 C CA . VAL A 1 326 ? -11.685 -10.494 1.226 1.00 98.50 326 VAL A CA 1
ATOM 2623 C C . VAL A 1 326 ? -12.859 -9.683 0.693 1.00 98.50 326 VAL A C 1
ATOM 2625 O O . VAL A 1 326 ? -13.975 -9.810 1.194 1.00 98.50 326 VAL A O 1
ATOM 2628 N N . SER A 1 327 ? -12.625 -8.842 -0.311 1.00 97.56 327 SER A N 1
ATOM 2629 C CA . SER A 1 327 ? -13.694 -8.153 -1.034 1.00 97.56 327 SER A CA 1
ATOM 2630 C C . SER A 1 327 ? -14.484 -9.144 -1.886 1.00 97.56 327 SER A C 1
ATOM 2632 O O . SER A 1 327 ? -13.913 -10.015 -2.540 1.00 97.56 327 SER A O 1
ATOM 2634 N N . GLU A 1 328 ? -15.807 -9.007 -1.925 1.00 94.31 328 GLU A N 1
ATOM 2635 C CA . GLU A 1 328 ? -16.659 -9.844 -2.784 1.00 94.31 328 GLU A CA 1
ATOM 2636 C C . GLU A 1 328 ? -16.405 -9.633 -4.281 1.00 94.31 328 GLU A C 1
ATOM 2638 O O . GLU A 1 328 ? -16.576 -10.558 -5.071 1.00 94.31 328 GLU A O 1
ATOM 2643 N N . SER A 1 329 ? -16.033 -8.416 -4.675 1.00 94.69 329 SER A N 1
ATOM 2644 C CA . SER A 1 329 ? -15.649 -8.069 -6.044 1.00 94.69 329 SER A CA 1
ATOM 2645 C C . SER A 1 329 ? -14.880 -6.747 -6.069 1.00 94.69 329 SER A C 1
ATOM 2647 O O . SER A 1 329 ? -14.889 -5.989 -5.093 1.00 94.69 329 SER A O 1
ATOM 2649 N N . PHE A 1 330 ? -14.229 -6.444 -7.193 1.00 94.81 330 PHE A N 1
ATOM 2650 C CA . PHE A 1 330 ? -13.568 -5.152 -7.391 1.00 94.81 330 PHE A CA 1
ATOM 2651 C C . PHE A 1 330 ? -14.557 -3.980 -7.411 1.00 94.81 330 PHE A C 1
ATOM 2653 O O . PHE A 1 330 ? -14.272 -2.955 -6.803 1.00 94.81 330 PHE A O 1
ATOM 2660 N N . ASP A 1 331 ? -15.757 -4.149 -7.977 1.00 91.75 331 ASP A N 1
ATOM 2661 C CA . ASP A 1 331 ? -16.789 -3.097 -8.019 1.00 91.75 331 ASP A CA 1
ATOM 2662 C C . ASP A 1 331 ? -17.183 -2.581 -6.622 1.00 91.75 331 ASP A C 1
ATOM 2664 O O . ASP A 1 331 ? -17.624 -1.442 -6.464 1.00 91.75 331 ASP A O 1
ATOM 2668 N N . ARG A 1 332 ? -17.028 -3.405 -5.573 1.00 91.25 332 ARG A N 1
ATOM 2669 C CA . ARG A 1 332 ? -17.279 -2.959 -4.193 1.00 91.25 332 ARG A CA 1
ATOM 2670 C C . ARG A 1 332 ? -16.229 -1.968 -3.704 1.00 91.25 332 ARG A C 1
ATOM 2672 O O . ARG A 1 332 ? -16.564 -1.090 -2.910 1.00 91.25 332 ARG A O 1
ATOM 2679 N N . LEU A 1 333 ? -14.989 -2.072 -4.180 1.00 93.69 333 LEU A N 1
ATOM 2680 C CA . LEU A 1 333 ? -13.900 -1.169 -3.808 1.00 93.69 333 LEU A CA 1
ATOM 2681 C C . LEU A 1 333 ? -14.139 0.253 -4.333 1.00 93.69 333 LEU A C 1
ATOM 2683 O O . LEU A 1 333 ? -13.853 1.209 -3.618 1.00 93.69 333 LEU A O 1
ATOM 2687 N N . ASP A 1 334 ? -14.765 0.414 -5.506 1.00 90.19 334 ASP A N 1
ATOM 2688 C CA . ASP A 1 334 ? -15.110 1.735 -6.067 1.00 90.19 334 ASP A CA 1
ATOM 2689 C C . ASP A 1 334 ? -16.052 2.549 -5.164 1.00 90.19 334 ASP A C 1
ATOM 2691 O O . ASP A 1 334 ? -16.141 3.775 -5.269 1.00 90.19 334 ASP A O 1
ATOM 2695 N N . THR A 1 335 ? -16.738 1.890 -4.226 1.00 94.12 335 THR A N 1
ATOM 2696 C CA . THR A 1 335 ? -17.581 2.574 -3.244 1.00 94.12 335 THR A CA 1
ATOM 2697 C C . THR A 1 335 ? -16.774 3.352 -2.200 1.00 94.12 335 THR A C 1
ATOM 2699 O O . THR A 1 335 ? -17.355 4.165 -1.479 1.00 94.12 335 THR A O 1
ATOM 2702 N N . LEU A 1 336 ? -15.455 3.155 -2.102 1.00 96.75 336 LEU A N 1
ATOM 2703 C CA . LEU A 1 336 ? -14.555 3.894 -1.211 1.00 96.75 336 LEU A CA 1
ATOM 2704 C C . LEU A 1 336 ? -14.248 5.285 -1.783 1.00 96.75 336 LEU A C 1
ATOM 2706 O O . LEU A 1 336 ? -13.145 5.580 -2.246 1.00 96.75 336 LEU A O 1
ATOM 2710 N N . THR A 1 337 ? -15.257 6.152 -1.773 1.00 98.12 337 THR A N 1
ATOM 2711 C CA . THR A 1 337 ? -15.107 7.556 -2.167 1.00 98.12 337 THR A CA 1
ATOM 2712 C C . THR A 1 337 ? -14.322 8.342 -1.108 1.00 98.12 337 THR A C 1
ATOM 2714 O O . THR A 1 337 ? -14.289 7.936 0.059 1.00 98.12 337 THR A O 1
ATOM 2717 N N . PRO A 1 338 ? -13.737 9.507 -1.456 1.00 98.69 338 PRO A N 1
ATOM 2718 C CA . PRO A 1 338 ? -13.008 10.332 -0.491 1.00 98.69 338 PRO A CA 1
ATOM 2719 C C . PRO A 1 338 ? -13.849 10.704 0.739 1.00 98.69 338 PRO A C 1
ATOM 2721 O O . PRO A 1 338 ? -13.363 10.667 1.867 1.00 98.69 338 PRO A O 1
ATOM 2724 N N . GLN A 1 339 ? -15.131 11.016 0.523 1.00 98.38 339 GLN A N 1
ATOM 2725 C CA . GLN A 1 339 ? -16.083 11.336 1.585 1.00 98.38 339 GLN A CA 1
ATOM 2726 C C . GLN A 1 339 ? -16.353 10.135 2.489 1.00 98.38 339 GLN A C 1
ATOM 2728 O O . GLN A 1 339 ? -16.320 10.293 3.703 1.00 98.38 339 GLN A O 1
ATOM 2733 N N . ARG A 1 340 ? -16.559 8.934 1.930 1.00 97.88 340 ARG A N 1
ATOM 2734 C CA . ARG A 1 340 ? -16.823 7.737 2.745 1.00 97.88 340 ARG A CA 1
ATOM 2735 C C . ARG A 1 340 ? -15.615 7.317 3.574 1.00 97.88 340 ARG A C 1
ATOM 2737 O O . ARG A 1 340 ? -15.795 6.913 4.717 1.00 97.88 340 ARG A O 1
ATOM 2744 N N . ILE A 1 341 ? -14.401 7.454 3.036 1.00 98.62 341 ILE A N 1
ATOM 2745 C CA . ILE A 1 341 ? -13.163 7.216 3.796 1.00 98.62 341 ILE A CA 1
ATOM 2746 C C . ILE A 1 341 ? -13.082 8.191 4.979 1.00 98.62 341 ILE A C 1
ATOM 2748 O O . ILE A 1 341 ? -12.870 7.764 6.110 1.00 98.62 341 ILE A O 1
ATOM 2752 N N . LEU A 1 342 ? -13.314 9.486 4.741 1.00 98.56 342 LEU A N 1
ATOM 2753 C CA . LEU A 1 342 ? -13.319 10.502 5.796 1.00 98.56 342 LEU A CA 1
ATOM 2754 C C . LEU A 1 342 ? -14.400 10.244 6.858 1.00 98.56 342 LEU A C 1
ATOM 2756 O O . LEU A 1 342 ? -14.092 10.226 8.046 1.00 98.56 342 LEU A O 1
ATOM 2760 N N . GLU A 1 343 ? -15.644 10.005 6.444 1.00 97.69 343 GLU A N 1
ATOM 2761 C CA . GLU A 1 343 ? -16.763 9.724 7.352 1.00 97.69 343 GLU A CA 1
ATOM 2762 C C . GLU A 1 343 ? -16.512 8.466 8.195 1.00 97.69 343 GLU A C 1
ATOM 2764 O O . GLU A 1 343 ? -16.808 8.449 9.393 1.00 97.69 343 GLU A O 1
ATOM 2769 N N . ALA A 1 344 ? -15.934 7.421 7.595 1.00 97.69 344 ALA A N 1
ATOM 2770 C CA . ALA A 1 344 ? -15.538 6.220 8.316 1.00 97.69 344 ALA A CA 1
ATOM 2771 C C . ALA A 1 344 ? -14.436 6.513 9.339 1.00 97.69 344 ALA A C 1
ATOM 2773 O O . ALA A 1 344 ? -14.569 6.088 10.482 1.00 97.69 344 ALA A O 1
ATOM 2774 N N . SER A 1 345 ? -13.403 7.283 8.980 1.00 98.31 345 SER A N 1
ATOM 2775 C CA . SER A 1 345 ? -12.351 7.695 9.918 1.00 98.31 345 SER A CA 1
ATOM 2776 C C . SER A 1 345 ? -12.890 8.509 11.098 1.00 98.31 345 SER A C 1
ATOM 2778 O O . SER A 1 345 ? -12.475 8.294 12.237 1.00 98.31 345 SER A O 1
ATOM 2780 N N . GLU A 1 346 ? -13.835 9.423 10.854 1.00 97.25 346 GLU A N 1
ATOM 2781 C CA . GLU A 1 346 ? -14.462 10.241 11.903 1.00 97.25 346 GLU A CA 1
ATOM 2782 C C . GLU A 1 346 ? -15.262 9.384 12.891 1.00 97.25 346 GLU A C 1
ATOM 2784 O O . GLU A 1 346 ? -15.128 9.540 14.109 1.00 97.25 346 GLU A O 1
ATOM 2789 N N . LYS A 1 347 ? -16.052 8.438 12.372 1.00 96.19 347 LYS A N 1
ATOM 2790 C CA . LYS A 1 347 ? -16.794 7.468 13.187 1.00 96.19 347 LYS A CA 1
ATOM 2791 C C . LYS A 1 347 ? -15.847 6.530 13.945 1.00 96.19 347 LYS A C 1
ATOM 2793 O O . LYS A 1 347 ? -16.030 6.330 15.145 1.00 96.19 347 LYS A O 1
ATOM 2798 N N . ALA A 1 348 ? -14.829 5.994 13.271 1.00 96.31 348 ALA A N 1
ATOM 2799 C CA . ALA A 1 348 ? -13.887 5.023 13.823 1.00 96.31 348 ALA A CA 1
ATOM 2800 C C . ALA A 1 348 ? -13.109 5.577 15.023 1.00 96.31 348 ALA A C 1
ATOM 2802 O O . ALA A 1 348 ? -12.911 4.866 16.003 1.00 96.31 348 ALA A O 1
ATOM 2803 N N . MET A 1 349 ? -12.762 6.867 15.009 1.00 94.06 349 MET A N 1
ATOM 2804 C CA . MET A 1 349 ? -12.077 7.530 16.125 1.00 94.06 349 MET A CA 1
ATOM 2805 C C . MET A 1 349 ? -12.893 7.538 17.435 1.00 94.06 349 MET A C 1
ATOM 2807 O O . MET A 1 349 ? -12.327 7.723 18.512 1.00 94.06 349 MET A O 1
ATOM 2811 N N . SER A 1 350 ? -14.211 7.334 17.346 1.00 92.75 350 SER A N 1
ATOM 2812 C CA . SER A 1 350 ? -15.139 7.263 18.486 1.00 92.75 350 SER A CA 1
ATOM 2813 C C . SER A 1 350 ? -15.562 5.828 18.834 1.00 92.75 350 SER A C 1
ATOM 2815 O O . SER A 1 350 ? -16.479 5.635 19.634 1.00 92.75 350 SER A O 1
ATOM 2817 N N . LEU A 1 351 ? -14.927 4.825 18.222 1.00 93.62 351 LEU A N 1
ATOM 2818 C CA . LEU A 1 351 ? -15.220 3.402 18.386 1.00 93.62 351 LEU A CA 1
ATOM 2819 C C . LEU A 1 351 ? -13.991 2.645 18.912 1.00 93.62 351 LEU A C 1
ATOM 2821 O O . LEU A 1 351 ? -12.861 3.064 18.663 1.00 93.62 351 LEU A O 1
ATOM 2825 N N . PRO A 1 352 ? -14.183 1.526 19.635 1.00 93.75 352 PRO A N 1
ATOM 2826 C CA . PRO A 1 352 ? -13.068 0.695 20.064 1.00 93.75 352 PRO A CA 1
ATOM 2827 C C . PRO A 1 352 ? -12.326 0.087 18.875 1.00 93.75 352 PRO A C 1
ATOM 2829 O O . PRO A 1 352 ? -12.940 -0.372 17.913 1.00 93.75 352 PRO A O 1
ATOM 2832 N N . ASP A 1 353 ? -11.009 -0.010 19.015 1.00 95.69 353 ASP A N 1
ATOM 2833 C CA . ASP A 1 353 ? -10.154 -0.713 18.071 1.00 95.69 353 ASP A CA 1
ATOM 2834 C C . ASP A 1 353 ? -10.125 -2.228 18.344 1.00 95.69 353 ASP A C 1
ATOM 2836 O O . ASP A 1 353 ? -10.261 -2.710 19.478 1.00 95.69 353 ASP A O 1
ATOM 2840 N N . PHE A 1 354 ? -9.873 -2.984 17.286 1.00 96.50 354 PHE A N 1
ATOM 2841 C CA . PHE A 1 354 ? -9.638 -4.416 17.263 1.00 96.50 354 PHE A CA 1
ATOM 2842 C C . PHE A 1 354 ? -8.176 -4.699 16.950 1.00 96.50 354 PHE A C 1
ATOM 2844 O O . PHE A 1 354 ? -7.506 -3.940 16.250 1.00 96.50 354 PHE A O 1
ATOM 2851 N N . THR A 1 355 ? -7.674 -5.814 17.466 1.00 95.38 355 THR A N 1
ATOM 2852 C CA . THR A 1 355 ? -6.320 -6.265 17.132 1.00 95.38 355 THR A CA 1
ATOM 2853 C C . THR A 1 355 ? -6.328 -7.095 15.849 1.00 95.38 355 THR A C 1
ATOM 2855 O O . THR A 1 355 ? -7.329 -7.712 15.486 1.00 95.38 355 THR A O 1
ATOM 2858 N N . TRP A 1 356 ? -5.174 -7.173 15.197 1.00 93.31 356 TRP A N 1
ATOM 2859 C CA . TRP A 1 356 ? -4.876 -7.945 13.983 1.00 93.31 356 TRP A CA 1
ATOM 2860 C C . TRP A 1 356 ? -5.201 -9.453 14.024 1.00 93.31 356 TRP A C 1
ATOM 2862 O O . TRP A 1 356 ? -5.114 -10.119 12.991 1.00 93.31 356 TRP A O 1
ATOM 2872 N N . ARG A 1 357 ? -5.579 -10.016 15.182 1.00 94.06 357 ARG A N 1
ATOM 2873 C CA . ARG A 1 357 ? -5.949 -11.438 15.363 1.00 94.06 357 ARG A CA 1
ATOM 2874 C C . ARG A 1 357 ? -7.420 -11.661 15.712 1.00 94.06 357 ARG A C 1
ATOM 2876 O O . ARG A 1 357 ? -7.863 -12.809 15.764 1.00 94.06 357 ARG A O 1
ATOM 2883 N N . GLU A 1 358 ? -8.167 -10.600 15.993 1.00 95.62 358 GLU A N 1
ATOM 2884 C CA . GLU A 1 358 ? -9.515 -10.717 16.540 1.00 95.62 358 GLU A CA 1
ATOM 2885 C C . GLU A 1 358 ? -10.552 -11.080 15.475 1.00 95.62 358 GLU A C 1
ATOM 2887 O O . GLU A 1 358 ? -10.603 -10.472 14.404 1.00 95.62 358 GLU A O 1
ATOM 2892 N N . ILE A 1 359 ? -11.424 -12.032 15.824 1.00 95.19 359 ILE A N 1
ATOM 2893 C CA . ILE A 1 359 ? -12.719 -12.229 15.164 1.00 95.19 359 ILE A CA 1
ATOM 2894 C C . ILE A 1 359 ? -13.774 -11.466 15.965 1.00 95.19 359 ILE A C 1
ATOM 2896 O O . ILE A 1 359 ? -13.949 -11.682 17.169 1.00 95.19 359 ILE A O 1
ATOM 2900 N N . VAL A 1 360 ? -14.481 -10.573 15.284 1.00 94.38 360 VAL A N 1
ATOM 2901 C CA . VAL A 1 360 ? -15.496 -9.687 15.851 1.00 94.38 360 VAL A CA 1
ATOM 2902 C C . VAL A 1 360 ? -16.883 -10.282 15.590 1.00 94.38 360 VAL A C 1
ATOM 2904 O O . VAL A 1 360 ? -17.123 -10.839 14.515 1.00 94.38 360 VAL A O 1
ATOM 2907 N N . PRO A 1 361 ? -17.833 -10.199 16.542 1.00 92.25 361 PRO A N 1
ATOM 2908 C CA . PRO A 1 361 ? -19.209 -10.601 16.278 1.00 92.25 361 PRO A CA 1
ATOM 2909 C C . PRO A 1 361 ? -19.765 -9.944 15.009 1.00 92.25 361 PRO A C 1
ATOM 2911 O O . PRO A 1 361 ? -19.689 -8.732 14.834 1.00 92.25 361 PRO A O 1
ATOM 2914 N N . GLY A 1 362 ? -20.358 -10.754 14.135 1.00 93.38 362 GLY A N 1
ATOM 2915 C CA . GLY A 1 362 ? -20.877 -10.294 12.846 1.00 93.38 362 GLY A CA 1
ATOM 2916 C C . GLY A 1 362 ? -19.876 -10.372 11.689 1.00 93.38 362 GLY A C 1
ATOM 2917 O O . GLY A 1 362 ? -20.308 -10.201 10.548 1.00 93.38 362 GLY A O 1
ATOM 2918 N N . ASP A 1 363 ? -18.599 -10.688 11.944 1.00 96.69 363 ASP A N 1
ATOM 2919 C CA . ASP A 1 363 ? -17.633 -10.999 10.886 1.00 96.69 363 ASP A CA 1
ATOM 2920 C C . ASP A 1 363 ? -18.137 -12.177 10.038 1.00 96.69 363 ASP A C 1
ATOM 2922 O O . ASP A 1 363 ? -18.571 -13.219 10.544 1.00 96.69 363 ASP A O 1
ATOM 2926 N N . ARG A 1 364 ? -18.061 -12.022 8.714 1.00 97.00 364 ARG A N 1
ATOM 2927 C CA . ARG A 1 364 ? -18.424 -13.065 7.749 1.00 97.00 364 ARG A CA 1
ATOM 2928 C C . ARG A 1 364 ? -17.189 -13.890 7.429 1.00 97.00 364 ARG A C 1
ATOM 2930 O O . ARG A 1 364 ? -16.467 -13.620 6.475 1.00 97.00 364 ARG A O 1
ATOM 2937 N N . VAL A 1 365 ? -16.903 -14.855 8.289 1.00 96.38 365 VAL A N 1
ATOM 2938 C CA . VAL A 1 365 ? -15.622 -15.561 8.272 1.00 96.38 365 VAL A CA 1
ATOM 2939 C C . VAL A 1 365 ? -15.597 -16.665 7.210 1.00 96.38 365 VAL A C 1
ATOM 2941 O O . VAL A 1 365 ? -16.448 -17.552 7.212 1.00 96.38 365 VAL A O 1
ATOM 2944 N N . LEU A 1 366 ? -14.595 -16.626 6.329 1.00 96.69 366 LEU A N 1
ATOM 2945 C CA . LEU A 1 366 ? -14.252 -17.699 5.387 1.00 96.69 366 LEU A CA 1
ATOM 2946 C C . LEU A 1 366 ? -13.275 -18.703 6.013 1.00 96.69 366 LEU A C 1
ATOM 2948 O O . LEU A 1 366 ? -13.368 -19.899 5.757 1.00 96.69 366 LEU A O 1
ATOM 2952 N N . ASN A 1 367 ? -12.347 -18.216 6.843 1.00 96.81 367 ASN A N 1
ATOM 2953 C CA . ASN A 1 367 ? -11.432 -19.041 7.628 1.00 96.81 367 ASN A CA 1
ATOM 2954 C C . ASN A 1 367 ? -11.200 -18.421 9.008 1.00 96.81 367 ASN A C 1
ATOM 2956 O O . ASN A 1 367 ? -10.891 -17.232 9.093 1.00 96.81 367 ASN A O 1
ATOM 2960 N N . VAL A 1 368 ? -11.321 -19.222 10.069 1.00 96.69 368 VAL A N 1
ATOM 2961 C CA . VAL A 1 368 ? -10.895 -18.836 11.423 1.00 96.69 368 VAL A CA 1
ATOM 2962 C C . VAL A 1 368 ? -9.473 -19.346 11.609 1.00 96.69 368 VAL A C 1
ATOM 2964 O O . VAL A 1 368 ? -9.245 -20.555 11.602 1.00 96.69 368 VAL A O 1
ATOM 2967 N N . GLY A 1 369 ? -8.527 -18.429 11.772 1.00 94.88 369 GLY A N 1
ATOM 2968 C CA . GLY A 1 369 ? -7.125 -18.767 11.946 1.00 94.88 369 GLY A CA 1
ATOM 2969 C C . GLY A 1 369 ? -6.849 -19.479 13.272 1.00 94.88 369 GLY A C 1
ATOM 2970 O O . GLY A 1 369 ? -7.450 -19.163 14.299 1.00 94.88 369 GLY A O 1
ATOM 2971 N N . ARG A 1 370 ? -5.881 -20.403 13.301 1.00 93.19 370 ARG A N 1
ATOM 2972 C CA . ARG A 1 370 ? -5.434 -21.066 14.548 1.00 93.19 370 ARG A CA 1
ATOM 2973 C C . ARG A 1 370 ? -4.949 -20.096 15.634 1.00 93.19 370 ARG A C 1
ATOM 2975 O O . ARG A 1 370 ? -4.997 -20.439 16.813 1.00 93.19 370 ARG A O 1
ATOM 2982 N N . THR A 1 371 ? -4.481 -18.905 15.255 1.00 87.94 371 THR A N 1
ATOM 2983 C CA . THR A 1 371 ? -4.050 -17.856 16.195 1.00 87.94 371 THR A CA 1
ATOM 2984 C C . THR A 1 371 ? -5.127 -16.806 16.473 1.00 87.94 371 THR A C 1
ATOM 2986 O O . THR A 1 371 ? -4.812 -15.775 17.068 1.00 87.94 371 THR A O 1
ATOM 2989 N N . ALA A 1 372 ? -6.364 -17.027 16.017 1.00 93.44 372 ALA A N 1
ATOM 2990 C CA . ALA A 1 372 ? -7.469 -16.109 16.240 1.00 93.44 372 ALA A CA 1
ATOM 2991 C C . ALA A 1 372 ? -7.754 -15.940 17.734 1.00 93.44 372 ALA A C 1
ATOM 2993 O O . ALA A 1 372 ? -7.742 -16.905 18.501 1.00 93.44 372 ALA A O 1
ATOM 2994 N N . THR A 1 373 ? -8.053 -14.710 18.137 1.00 92.69 373 THR A N 1
ATOM 2995 C CA . THR A 1 373 ? -8.357 -14.369 19.530 1.00 92.69 373 THR A CA 1
ATOM 2996 C C . THR A 1 373 ? -9.760 -13.795 19.656 1.00 92.69 373 THR A C 1
ATOM 2998 O O . THR A 1 373 ? -10.311 -13.215 18.717 1.00 92.69 373 THR A O 1
ATOM 3001 N N . SER A 1 374 ? -10.351 -13.923 20.845 1.00 91.00 374 SER A N 1
ATOM 3002 C CA . SER A 1 374 ? -11.576 -13.180 21.165 1.00 91.00 374 SER A CA 1
ATOM 3003 C C . SER A 1 374 ? -11.253 -11.710 21.441 1.00 91.00 374 SER A C 1
ATOM 3005 O O . SER A 1 374 ? -10.170 -11.392 21.933 1.00 91.00 374 SER A O 1
ATOM 3007 N N . VAL A 1 375 ? -12.214 -10.812 21.217 1.00 91.44 375 VAL A N 1
ATOM 3008 C CA . VAL A 1 375 ? -12.009 -9.364 21.411 1.00 91.44 375 VAL A CA 1
ATOM 3009 C C . VAL A 1 375 ? -11.660 -8.949 22.848 1.00 91.44 375 VAL A C 1
ATOM 3011 O O . VAL A 1 375 ? -11.090 -7.878 23.049 1.00 91.44 375 VAL A O 1
ATOM 3014 N N . ASN A 1 376 ? -11.970 -9.784 23.848 1.00 92.75 376 ASN A N 1
ATOM 3015 C CA . ASN A 1 376 ? -11.704 -9.488 25.260 1.00 92.75 376 ASN A CA 1
ATOM 3016 C C . ASN A 1 376 ? -10.363 -10.039 25.759 1.00 92.75 376 ASN A C 1
ATOM 3018 O O . ASN A 1 376 ? -9.912 -9.671 26.844 1.00 92.75 376 ASN A O 1
ATOM 3022 N N . GLU A 1 377 ? -9.704 -10.899 24.982 1.00 92.88 377 GLU A N 1
ATOM 3023 C CA . GLU A 1 377 ? -8.475 -11.573 25.400 1.00 92.88 377 GLU A CA 1
ATOM 3024 C C . GLU A 1 377 ? -7.361 -10.582 25.758 1.00 92.88 377 GLU A C 1
ATOM 3026 O O . GLU A 1 377 ? -6.714 -10.729 26.797 1.00 92.88 377 GLU A O 1
ATOM 3031 N N . LYS A 1 378 ? -7.198 -9.524 24.953 1.00 94.44 378 LYS A N 1
ATOM 3032 C CA . LYS A 1 378 ? -6.200 -8.467 25.171 1.00 94.44 378 LYS A CA 1
ATOM 3033 C C . LYS A 1 378 ? -6.269 -7.850 26.574 1.00 94.44 378 LYS A C 1
ATOM 3035 O O . LYS A 1 378 ? -5.227 -7.567 27.162 1.00 94.44 378 LYS A O 1
ATOM 3040 N N . TYR A 1 379 ? -7.466 -7.706 27.150 1.00 95.75 379 TYR A N 1
ATOM 3041 C CA . TYR A 1 379 ? -7.645 -7.141 28.490 1.00 95.75 379 TYR A CA 1
ATOM 3042 C C . TYR A 1 379 ? -7.184 -8.103 29.585 1.00 95.75 379 TYR A C 1
ATOM 3044 O O . TYR A 1 379 ? -6.510 -7.689 30.527 1.00 95.75 379 TYR A O 1
ATOM 3052 N N . TYR A 1 380 ? -7.494 -9.396 29.453 1.00 94.81 380 TYR A N 1
ATOM 3053 C CA . TYR A 1 380 ? -7.044 -10.407 30.411 1.00 94.81 380 TYR A CA 1
ATOM 3054 C C . TYR A 1 380 ? -5.523 -10.566 30.394 1.00 94.81 380 TYR A C 1
ATOM 3056 O O . TYR A 1 380 ? -4.910 -10.647 31.459 1.00 94.81 380 TYR A O 1
ATOM 3064 N N . ARG A 1 381 ? -4.905 -10.543 29.205 1.00 94.81 381 ARG A N 1
ATOM 3065 C CA . ARG A 1 381 ? -3.441 -10.566 29.063 1.00 94.81 381 ARG A CA 1
ATOM 3066 C C . ARG A 1 381 ? -2.791 -9.360 29.743 1.00 94.81 381 ARG A C 1
ATOM 3068 O O . ARG A 1 381 ? -1.838 -9.534 30.504 1.00 94.81 381 ARG A O 1
ATOM 3075 N N . LEU A 1 382 ? -3.351 -8.168 29.523 1.00 95.00 382 LEU A N 1
ATOM 3076 C CA . LEU A 1 382 ? -2.869 -6.921 30.114 1.00 95.00 382 LEU A CA 1
ATOM 3077 C C . LEU A 1 382 ? -2.939 -6.950 31.648 1.00 95.00 382 LEU A C 1
ATOM 3079 O O . LEU A 1 382 ? -1.932 -6.694 32.306 1.00 95.00 382 LEU A O 1
ATOM 3083 N N . MET A 1 383 ? -4.090 -7.321 32.221 1.00 95.19 383 MET A N 1
ATOM 3084 C CA . MET A 1 383 ? -4.267 -7.420 33.678 1.00 95.19 383 MET A CA 1
ATOM 3085 C C . MET A 1 383 ? -3.347 -8.464 34.322 1.00 95.19 383 MET A C 1
ATOM 3087 O O . MET A 1 383 ? -2.896 -8.281 35.450 1.00 95.19 383 MET A O 1
ATOM 3091 N N . ALA A 1 384 ? -3.066 -9.560 33.613 1.00 95.25 384 ALA A N 1
ATOM 3092 C CA . ALA A 1 384 ? -2.186 -10.625 34.082 1.00 95.25 384 ALA A CA 1
ATOM 3093 C C . ALA A 1 384 ? -0.686 -10.306 33.913 1.00 95.25 384 ALA A C 1
ATOM 3095 O O . ALA A 1 384 ? 0.147 -11.135 34.279 1.00 95.25 384 ALA A O 1
ATOM 3096 N N . GLY A 1 385 ? -0.327 -9.145 33.349 1.00 93.31 385 GLY A N 1
ATOM 3097 C CA . GLY A 1 385 ? 1.066 -8.768 33.098 1.00 93.31 385 GLY A CA 1
ATOM 3098 C C . GLY A 1 385 ? 1.767 -9.671 32.079 1.00 93.31 385 GLY A C 1
ATOM 3099 O O . GLY A 1 385 ? 2.985 -9.839 32.141 1.00 93.31 385 GLY A O 1
ATOM 3100 N N . GLN A 1 386 ? 1.011 -10.290 31.169 1.00 95.31 386 GLN A N 1
ATOM 3101 C CA . GLN A 1 386 ? 1.579 -11.137 30.125 1.00 95.31 386 GLN A CA 1
ATOM 3102 C C . GLN A 1 386 ? 2.323 -10.298 29.083 1.00 95.31 386 GLN A C 1
ATOM 3104 O O . GLN A 1 386 ? 2.023 -9.122 28.873 1.00 95.31 386 GLN A O 1
ATOM 3109 N N . GLN A 1 387 ? 3.287 -10.916 28.399 1.00 92.81 387 GLN A N 1
ATOM 3110 C CA . GLN A 1 387 ? 3.956 -10.283 27.268 1.00 92.81 387 GLN A CA 1
ATOM 3111 C C . GLN A 1 387 ? 2.946 -10.035 26.137 1.00 92.81 387 GLN A C 1
ATOM 3113 O O . GLN A 1 387 ? 2.172 -10.922 25.771 1.00 92.81 387 GLN A O 1
ATOM 3118 N N . MET A 1 388 ? 2.958 -8.817 25.600 1.00 93.00 388 MET A N 1
ATOM 3119 C CA . MET A 1 388 ? 2.080 -8.355 24.526 1.00 93.00 388 MET A CA 1
ATOM 3120 C C . MET A 1 388 ? 2.929 -7.602 23.508 1.00 93.00 388 MET A C 1
ATOM 3122 O O . MET A 1 388 ? 3.842 -6.876 23.904 1.00 93.00 388 MET A O 1
ATOM 3126 N N . ASP A 1 389 ? 2.623 -7.764 22.225 1.00 91.44 389 ASP A N 1
ATOM 3127 C CA . ASP A 1 389 ? 3.123 -6.858 21.196 1.00 91.44 389 ASP A CA 1
ATOM 3128 C C . ASP A 1 389 ? 2.504 -5.459 21.345 1.00 91.44 389 ASP A C 1
ATOM 3130 O O . ASP A 1 389 ? 1.517 -5.242 22.065 1.00 91.44 389 ASP A O 1
ATOM 3134 N N . ASP A 1 390 ? 3.107 -4.495 20.653 1.00 89.62 390 ASP A N 1
ATOM 3135 C CA . ASP A 1 390 ? 2.723 -3.091 20.749 1.00 89.62 390 ASP A CA 1
ATOM 3136 C C . ASP A 1 390 ? 1.294 -2.836 20.265 1.00 89.62 390 ASP A C 1
ATOM 3138 O O . ASP A 1 390 ? 0.615 -1.974 20.824 1.00 89.62 390 ASP A O 1
ATOM 3142 N N . CYS A 1 391 ? 0.815 -3.589 19.269 1.00 91.56 391 CYS A N 1
ATOM 3143 C CA . CYS A 1 391 ? -0.558 -3.473 18.790 1.00 91.56 391 CYS A CA 1
ATOM 3144 C C . CYS A 1 391 ? -1.544 -3.926 19.871 1.00 91.56 391 CYS A C 1
ATOM 3146 O O . CYS A 1 391 ? -2.387 -3.143 20.314 1.00 91.56 391 CYS A O 1
ATOM 3148 N N . LEU A 1 392 ? -1.378 -5.144 20.395 1.00 93.06 392 LEU A N 1
ATOM 3149 C CA . LEU A 1 392 ? -2.218 -5.664 21.474 1.00 93.06 392 LEU A CA 1
ATOM 3150 C C . LEU A 1 392 ? -2.261 -4.701 22.668 1.00 93.06 392 LEU A C 1
ATOM 3152 O O . LEU A 1 392 ? -3.333 -4.441 23.227 1.00 93.06 392 LEU A O 1
ATOM 3156 N N . ARG A 1 393 ? -1.104 -4.148 23.051 1.00 93.94 393 ARG A N 1
ATOM 3157 C CA . ARG A 1 393 ? -0.997 -3.208 24.170 1.00 93.94 393 ARG A CA 1
ATOM 3158 C C . ARG A 1 393 ? -1.688 -1.875 23.873 1.00 93.94 393 ARG A C 1
ATOM 3160 O O . ARG A 1 393 ? -2.436 -1.397 24.731 1.00 93.94 393 ARG A O 1
ATOM 3167 N N . ARG A 1 394 ? -1.460 -1.271 22.697 1.00 94.31 394 ARG A N 1
ATOM 3168 C CA . ARG A 1 394 ? -2.050 0.034 22.342 1.00 94.31 394 ARG A CA 1
ATOM 3169 C C . ARG A 1 394 ? -3.568 -0.060 22.228 1.00 94.31 394 ARG A C 1
ATOM 3171 O O . ARG A 1 394 ? -4.256 0.790 22.787 1.00 94.31 394 ARG A O 1
ATOM 3178 N N . THR A 1 395 ? -4.081 -1.117 21.599 1.00 95.25 395 THR A N 1
ATOM 3179 C CA . THR A 1 395 ? -5.520 -1.342 21.432 1.00 95.25 395 THR A CA 1
ATOM 3180 C C . THR A 1 395 ? -6.197 -1.570 22.782 1.00 95.25 395 THR A C 1
ATOM 3182 O O . THR A 1 395 ? -7.232 -0.972 23.068 1.00 95.25 395 THR A O 1
ATOM 3185 N N . ALA A 1 396 ? -5.604 -2.385 23.665 1.00 95.56 396 ALA A N 1
ATOM 3186 C CA . ALA A 1 396 ? -6.172 -2.633 24.990 1.00 95.56 396 ALA A CA 1
ATOM 3187 C C . ALA A 1 396 ? -6.252 -1.351 25.836 1.00 95.56 396 ALA A C 1
ATOM 3189 O O . ALA A 1 396 ? -7.318 -1.029 26.362 1.00 95.56 396 ALA A O 1
ATOM 3190 N N . LEU A 1 397 ? -5.147 -0.606 25.944 1.00 95.56 397 LEU A N 1
ATOM 3191 C CA . LEU A 1 397 ? -5.095 0.630 26.733 1.00 95.56 397 LEU A CA 1
ATOM 3192 C C . LEU A 1 397 ? -5.951 1.746 26.122 1.00 95.56 397 LEU A C 1
ATOM 3194 O O . LEU A 1 397 ? -6.635 2.453 26.861 1.00 95.56 397 LEU A O 1
ATOM 3198 N N . GLY A 1 398 ? -5.948 1.884 24.793 1.00 94.81 398 GLY A N 1
ATOM 3199 C CA . GLY A 1 398 ? -6.769 2.859 24.073 1.00 94.81 398 GLY A CA 1
ATOM 3200 C C . GLY A 1 398 ? -8.259 2.640 24.320 1.00 94.81 398 GLY A C 1
ATOM 3201 O O . GLY A 1 398 ? -8.960 3.569 24.721 1.00 94.81 398 GLY A O 1
ATOM 3202 N N . ASN A 1 399 ? -8.721 1.394 24.196 1.00 95.25 399 ASN A N 1
ATOM 3203 C CA . ASN A 1 399 ? -10.116 1.053 24.459 1.00 95.25 399 ASN A CA 1
ATOM 3204 C C . ASN A 1 399 ? -10.482 1.250 25.938 1.00 95.25 399 ASN A C 1
ATOM 3206 O O . ASN A 1 399 ? -11.531 1.812 26.234 1.00 95.25 399 ASN A O 1
ATOM 3210 N N . LEU A 1 400 ? -9.628 0.831 26.882 1.00 95.44 400 LEU A N 1
ATOM 3211 C CA . LEU A 1 400 ? -9.881 1.033 28.317 1.00 95.44 400 LEU A CA 1
ATOM 3212 C C . LEU A 1 400 ? -10.021 2.516 28.667 1.00 95.44 400 LEU A C 1
ATOM 3214 O O . LEU A 1 400 ? -10.948 2.893 29.384 1.00 95.44 400 LEU A O 1
ATOM 3218 N N . LYS A 1 401 ? -9.143 3.359 28.113 1.00 94.56 401 LYS A N 1
ATOM 3219 C CA . LYS A 1 401 ? -9.228 4.811 28.257 1.00 94.56 401 LYS A CA 1
ATOM 3220 C C . LYS A 1 401 ? -10.551 5.352 27.712 1.00 94.56 401 LYS A C 1
ATOM 3222 O O . LYS A 1 401 ? -11.251 6.052 28.436 1.00 94.56 401 LYS A O 1
ATOM 3227 N N . MET A 1 402 ? -10.912 4.982 26.482 1.00 92.75 402 MET A N 1
ATOM 3228 C CA . MET A 1 402 ? -12.158 5.409 25.834 1.00 92.75 402 MET A CA 1
ATOM 3229 C C . MET A 1 402 ? -13.395 5.045 26.669 1.00 92.75 402 MET A C 1
ATOM 3231 O O . MET A 1 402 ? -14.258 5.884 26.913 1.00 92.75 402 MET A O 1
ATOM 3235 N N . PHE A 1 403 ? -13.473 3.809 27.165 1.00 91.38 403 PHE A N 1
ATOM 3236 C CA . PHE A 1 403 ? -14.601 3.372 27.992 1.00 91.38 403 PHE A CA 1
ATOM 3237 C C . PHE A 1 403 ? -14.615 4.043 29.372 1.00 91.38 403 PHE A C 1
ATOM 3239 O O . PHE A 1 403 ? -15.693 4.259 29.928 1.00 91.38 403 PHE A O 1
ATOM 3246 N N . ALA A 1 404 ? -13.449 4.383 29.932 1.00 91.88 404 ALA A N 1
ATOM 3247 C CA . ALA A 1 404 ? -13.348 5.086 31.210 1.00 91.88 404 ALA A CA 1
ATOM 3248 C C . ALA A 1 404 ? -13.785 6.556 31.114 1.00 91.88 404 ALA A C 1
ATOM 3250 O O . ALA A 1 404 ? -14.421 7.051 32.044 1.00 91.88 404 ALA A O 1
ATOM 3251 N N . GLU A 1 405 ? -13.462 7.231 30.008 1.00 91.00 405 GLU A N 1
ATOM 3252 C CA . GLU A 1 405 ? -13.848 8.625 29.726 1.00 91.00 405 GLU A CA 1
ATOM 3253 C C . GLU A 1 405 ? -15.307 8.744 29.249 1.00 91.00 405 GLU A C 1
ATOM 3255 O O . GLU A 1 405 ? -15.918 9.806 29.367 1.00 91.00 405 GLU A O 1
ATOM 3260 N N . GLY A 1 406 ? -15.887 7.630 28.793 1.00 84.12 406 GLY A N 1
ATOM 3261 C CA . GLY A 1 406 ? -17.227 7.562 28.228 1.00 84.12 406 GLY A CA 1
ATOM 3262 C C . GLY A 1 406 ? -17.204 7.787 26.718 1.00 84.12 406 GLY A C 1
ATOM 3263 O O . GLY A 1 406 ? -16.487 8.638 26.202 1.00 84.12 406 GLY A O 1
ATOM 3264 N N . PHE A 1 407 ? -18.017 7.015 26.000 1.00 83.19 407 PHE A N 1
ATOM 3265 C CA . PHE A 1 407 ? -18.172 7.119 24.552 1.00 83.19 407 PHE A CA 1
ATOM 3266 C C . PHE A 1 407 ? -19.624 6.829 24.158 1.00 83.19 407 PHE A C 1
ATOM 3268 O O . PHE A 1 407 ? -20.412 6.315 24.962 1.00 83.19 407 PHE A O 1
ATOM 3275 N N . ASP A 1 408 ? -19.983 7.174 22.924 1.00 81.56 408 ASP A N 1
ATOM 3276 C CA . ASP A 1 408 ? -21.328 6.949 22.410 1.00 81.56 408 ASP A CA 1
ATOM 3277 C C . ASP A 1 408 ? -21.561 5.461 22.100 1.00 81.56 408 ASP A C 1
ATOM 3279 O O . ASP A 1 408 ? -21.142 4.929 21.071 1.00 81.56 408 ASP A O 1
ATOM 3283 N N . ARG A 1 409 ? -22.271 4.782 23.007 1.00 85.25 409 ARG A N 1
ATOM 3284 C CA . ARG A 1 409 ? -22.621 3.359 22.882 1.00 85.25 409 ARG A CA 1
ATOM 3285 C C . ARG A 1 409 ? -23.570 3.079 21.720 1.00 85.25 409 ARG A C 1
ATOM 3287 O O . ARG A 1 409 ? -23.610 1.943 21.251 1.00 85.25 409 ARG A O 1
ATOM 3294 N N . GLU A 1 410 ? -24.317 4.072 21.235 1.00 86.94 410 GLU A N 1
ATOM 3295 C CA . GLU A 1 410 ? -25.175 3.888 20.063 1.00 86.94 410 GLU A CA 1
ATOM 3296 C C . GLU A 1 410 ? -24.342 3.672 18.796 1.00 86.94 410 GLU A C 1
ATOM 3298 O O . GLU A 1 410 ? -24.769 2.924 17.915 1.00 86.94 410 GLU A O 1
ATOM 3303 N N . LEU A 1 411 ? -23.115 4.212 18.732 1.00 86.38 411 LEU A N 1
ATOM 3304 C CA . LEU A 1 411 ? -22.212 3.977 17.603 1.00 86.38 411 LEU A CA 1
ATOM 3305 C C . LEU A 1 411 ? -21.806 2.503 17.472 1.00 86.38 411 LEU A C 1
ATOM 3307 O O . LEU A 1 411 ? -21.598 2.046 16.350 1.00 86.38 411 LEU A O 1
ATOM 3311 N N . LEU A 1 412 ? -21.771 1.723 18.565 1.00 87.56 412 LEU A N 1
ATOM 3312 C CA . LEU A 1 412 ? -21.476 0.281 18.492 1.00 87.56 412 LEU A CA 1
ATOM 3313 C C . LEU A 1 412 ? -22.485 -0.485 17.627 1.00 87.56 412 LEU A C 1
ATOM 3315 O O . LEU A 1 412 ? -22.154 -1.537 17.084 1.00 87.56 412 LEU A O 1
ATOM 3319 N N . LYS A 1 413 ? -23.708 0.039 17.479 1.00 87.88 413 LYS A N 1
ATOM 3320 C CA . LYS A 1 413 ? -24.760 -0.565 16.650 1.00 87.88 413 LYS A CA 1
ATOM 3321 C C . LYS A 1 413 ? -24.513 -0.390 15.150 1.00 87.88 413 LYS A C 1
ATOM 3323 O O . LYS A 1 413 ? -25.263 -0.953 14.360 1.00 87.88 413 LYS A O 1
ATOM 3328 N N . GLN A 1 414 ? -23.493 0.380 14.752 1.00 88.38 414 GLN A N 1
ATOM 3329 C CA . GLN A 1 414 ? -23.071 0.471 13.353 1.00 88.38 414 GLN A CA 1
ATOM 3330 C C . GLN A 1 414 ? -22.297 -0.768 12.894 1.00 88.38 414 GLN A C 1
ATOM 3332 O O . GLN A 1 414 ? -22.261 -1.037 11.696 1.00 88.38 414 GLN A O 1
ATOM 3337 N N . PHE A 1 415 ? -21.718 -1.550 13.812 1.00 88.94 415 PHE A N 1
ATOM 3338 C CA . PHE A 1 415 ? -21.199 -2.875 13.475 1.00 88.94 415 PHE A CA 1
ATOM 3339 C C . PHE A 1 415 ? -22.350 -3.851 13.203 1.00 88.94 415 PHE A C 1
ATOM 3341 O O . PHE A 1 415 ? -23.428 -3.732 13.786 1.00 88.94 415 PHE A O 1
ATOM 3348 N N . ARG A 1 416 ? -22.116 -4.861 12.348 1.00 88.12 416 ARG A N 1
ATOM 3349 C CA . ARG A 1 416 ? -23.139 -5.869 11.991 1.00 88.12 416 ARG A CA 1
ATOM 3350 C C . ARG A 1 416 ? -23.722 -6.562 13.221 1.00 88.12 416 ARG A C 1
ATOM 3352 O O . ARG A 1 416 ? -24.924 -6.809 13.282 1.00 88.12 416 ARG A O 1
ATOM 3359 N N . ALA A 1 417 ? -22.868 -6.863 14.191 1.00 88.38 417 ALA A N 1
ATOM 3360 C CA . ALA A 1 417 ? -23.269 -7.149 15.553 1.00 88.38 417 ALA A CA 1
ATOM 3361 C C . ALA A 1 417 ? -22.395 -6.314 16.487 1.00 88.38 417 ALA A C 1
ATOM 3363 O O . ALA A 1 417 ? -21.198 -6.157 16.247 1.00 88.38 417 ALA A O 1
ATOM 3364 N N . ALA A 1 418 ? -22.998 -5.772 17.544 1.00 82.81 418 ALA A N 1
ATOM 3365 C CA . ALA A 1 418 ? -22.252 -4.980 18.508 1.00 82.81 418 ALA A CA 1
ATOM 3366 C C . ALA A 1 418 ? -21.141 -5.850 19.130 1.00 82.81 418 ALA A C 1
ATOM 3368 O O . ALA A 1 418 ? -21.437 -6.952 19.614 1.00 82.81 418 ALA A O 1
ATOM 3369 N N . PRO A 1 419 ? -19.876 -5.392 19.127 1.00 81.69 419 PRO A N 1
ATOM 3370 C CA . PRO A 1 419 ? -18.828 -6.083 19.859 1.00 81.69 419 PRO A CA 1
ATOM 3371 C C . PRO A 1 419 ? -19.181 -6.091 21.357 1.00 81.69 419 PRO A C 1
ATOM 3373 O O . PRO A 1 419 ? -19.845 -5.164 21.836 1.00 81.69 419 PRO A O 1
ATOM 3376 N N . PRO A 1 420 ? -18.780 -7.129 22.112 1.00 80.88 420 PRO A N 1
ATOM 3377 C CA . PRO A 1 420 ? -19.018 -7.171 23.545 1.00 80.88 420 PRO A CA 1
ATOM 3378 C C . PRO A 1 420 ? -18.369 -5.972 24.233 1.00 80.88 420 PRO A C 1
ATOM 3380 O O . PRO A 1 420 ? -17.323 -5.472 23.813 1.00 80.88 420 PRO A O 1
ATOM 3383 N N . GLU A 1 421 ? -18.994 -5.537 25.320 1.00 82.44 421 GLU A N 1
ATOM 3384 C CA . GLU A 1 421 ? -18.426 -4.495 26.163 1.00 82.44 421 GLU A CA 1
ATOM 3385 C C . GLU A 1 421 ? -17.136 -4.966 26.848 1.00 82.44 421 GLU A C 1
ATOM 3387 O O . GLU A 1 421 ? -16.888 -6.168 27.014 1.00 82.44 421 GLU A O 1
ATOM 3392 N N . ILE A 1 422 ? -16.321 -3.995 27.270 1.00 87.38 422 ILE A N 1
ATOM 3393 C CA . ILE A 1 422 ? -15.125 -4.260 28.068 1.00 87.38 422 ILE A CA 1
ATOM 3394 C C . ILE A 1 422 ? -15.538 -4.913 29.398 1.00 87.38 422 ILE A C 1
ATOM 3396 O O . ILE A 1 422 ? -16.462 -4.418 30.043 1.00 87.38 422 ILE A O 1
ATOM 3400 N N . PRO A 1 423 ? -14.845 -5.976 29.850 1.00 91.38 423 PRO A N 1
ATOM 3401 C CA . PRO A 1 423 ? -15.105 -6.581 31.154 1.00 91.38 423 PRO A CA 1
ATOM 3402 C C . PRO A 1 423 ? -14.993 -5.566 32.307 1.00 91.38 423 PRO A C 1
ATOM 3404 O O . PRO A 1 423 ? -13.984 -4.866 32.406 1.00 91.38 423 PRO A O 1
ATOM 3407 N N . ASP A 1 424 ? -15.977 -5.531 33.215 1.00 92.12 424 ASP A N 1
ATOM 3408 C CA . ASP A 1 424 ? -16.015 -4.582 34.348 1.00 92.12 424 ASP A CA 1
ATOM 3409 C C . ASP A 1 424 ? -14.717 -4.595 35.170 1.00 92.12 424 ASP A C 1
ATOM 3411 O O . ASP A 1 424 ? -14.147 -3.552 35.490 1.00 92.12 424 ASP A O 1
ATOM 3415 N N . ASN A 1 425 ? -14.182 -5.790 35.434 1.00 94.44 425 ASN A N 1
ATOM 3416 C CA . ASN A 1 425 ? -12.937 -5.957 36.178 1.00 94.44 425 ASN A CA 1
ATOM 3417 C C . ASN A 1 425 ? -11.712 -5.356 35.464 1.00 94.44 425 ASN A C 1
ATOM 3419 O O . ASN A 1 425 ? -10.788 -4.902 36.135 1.00 94.44 425 ASN A O 1
ATOM 3423 N N . ALA A 1 426 ? -11.698 -5.330 34.128 1.00 94.62 426 ALA A N 1
ATOM 3424 C CA . ALA A 1 426 ? -10.636 -4.685 33.360 1.00 94.62 426 ALA A CA 1
ATOM 3425 C C . ALA A 1 426 ? -10.718 -3.161 33.455 1.00 94.62 426 ALA A C 1
ATOM 3427 O O . ALA A 1 426 ? -9.690 -2.493 33.583 1.00 94.62 426 ALA A O 1
ATOM 3428 N N . LEU A 1 427 ? -11.934 -2.611 33.445 1.00 93.75 427 LEU A N 1
ATOM 3429 C CA . LEU A 1 427 ? -12.150 -1.178 33.603 1.00 93.75 427 LEU A CA 1
ATOM 3430 C C . LEU A 1 427 ? -11.779 -0.702 35.016 1.00 93.75 427 LEU A C 1
ATOM 3432 O O . LEU A 1 427 ? -11.126 0.333 35.167 1.00 93.75 427 LEU A O 1
ATOM 3436 N N . ASP A 1 428 ? -12.134 -1.476 36.041 1.00 94.62 428 ASP A N 1
ATOM 3437 C CA . ASP A 1 428 ? -11.753 -1.199 37.428 1.00 94.62 428 ASP A CA 1
ATOM 3438 C C . ASP A 1 428 ? -10.237 -1.292 37.634 1.00 94.62 428 ASP A C 1
ATOM 3440 O O . ASP A 1 428 ? -9.646 -0.407 38.258 1.00 94.62 428 ASP A O 1
ATOM 3444 N N . TRP A 1 429 ? -9.589 -2.305 37.047 1.00 95.62 429 TRP A N 1
ATOM 3445 C CA . TRP A 1 429 ? -8.130 -2.422 37.040 1.00 95.62 429 TRP A CA 1
ATOM 3446 C C . TRP A 1 429 ? -7.465 -1.195 36.406 1.00 95.62 429 TRP A C 1
ATOM 3448 O O . TRP A 1 429 ? -6.534 -0.636 36.983 1.00 95.62 429 TRP A O 1
ATOM 3458 N N . TYR A 1 430 ? -7.970 -0.736 35.256 1.00 95.88 430 TYR A N 1
ATOM 3459 C CA . TYR A 1 430 ? -7.422 0.432 34.569 1.00 95.88 430 TYR A CA 1
ATOM 3460 C C . TYR A 1 430 ? -7.556 1.702 35.411 1.00 95.88 430 TYR A C 1
ATOM 3462 O O . TYR A 1 430 ? -6.591 2.446 35.549 1.00 95.88 430 TYR A O 1
ATOM 3470 N N . ARG A 1 431 ? -8.722 1.941 36.025 1.00 93.69 431 ARG A N 1
ATOM 3471 C CA . ARG A 1 431 ? -8.934 3.099 36.914 1.00 93.69 431 ARG A CA 1
ATOM 3472 C C . ARG A 1 431 ? -7.966 3.088 38.094 1.00 93.69 431 ARG A C 1
ATOM 3474 O O . ARG A 1 431 ? -7.380 4.123 38.397 1.00 93.69 431 ARG A O 1
ATOM 3481 N N . ALA A 1 432 ? -7.766 1.925 38.712 1.00 93.38 432 ALA A N 1
ATOM 3482 C CA . ALA A 1 432 ? -6.819 1.756 39.810 1.00 93.38 432 ALA A CA 1
ATOM 3483 C C . ALA A 1 432 ? -5.353 1.922 39.374 1.00 93.38 432 ALA A C 1
ATOM 3485 O O . ALA A 1 432 ? -4.512 2.260 40.198 1.00 93.38 432 ALA A O 1
ATOM 3486 N N . SER A 1 433 ? -5.025 1.704 38.096 1.00 90.81 433 SER A N 1
ATOM 3487 C CA . SER A 1 433 ? -3.668 1.909 37.579 1.00 90.81 433 SER A CA 1
ATOM 3488 C C . SER A 1 433 ? -3.357 3.368 37.217 1.00 90.81 433 SER A C 1
ATOM 3490 O O . SER A 1 433 ? -2.210 3.660 36.885 1.00 90.81 433 SER A O 1
ATOM 3492 N N . GLN A 1 434 ? -4.360 4.257 37.187 1.00 88.50 434 GLN A N 1
ATOM 3493 C CA . GLN A 1 434 ? -4.175 5.695 36.925 1.00 88.50 434 GLN A CA 1
ATOM 3494 C C . GLN A 1 434 ? -4.001 6.525 38.209 1.00 88.50 434 GLN A C 1
ATOM 3496 O O . GLN A 1 434 ? -3.613 7.690 38.122 1.00 88.50 434 GLN A O 1
ATOM 3501 N N . THR A 1 435 ? -4.330 5.952 39.371 1.00 73.38 435 THR A N 1
ATOM 3502 C CA . THR A 1 435 ? -4.145 6.547 40.707 1.00 73.38 435 THR A CA 1
ATOM 3503 C C . THR A 1 435 ? -2.787 6.189 41.277 1.00 73.38 435 THR A C 1
ATOM 3505 O O . THR A 1 435 ? -2.144 7.087 41.861 1.00 73.38 435 THR A O 1
#

Organism: NCBI:txid980251

pLDDT: mean 94.09, std 5.84, range [37.88, 98.75]